Protein AF-0000000085037924 (afdb_homodimer)

Foldseek 3Di:
DADDLVLVQVLQVVVVVVDVWKKFKFFLCQATSHIPDPVRHRPHDPQQNVCSVVVAKDFAQDQPPPHRAGWIWGFQDEPNHGGIIMTIHDHHVPCVVVRVVSSVVSNVVVVVVVVVVVVVVLVVLVQVLVLVLLQFQDDPVPPVVNVVSCVVNVHDLQQWKKKKKFFDDDDDPPLDDPNKDWYANDPTMIMIIGNDVVSVVSVLVVCVPVVGAMAMADTDSSNNRNSVLRVVQRVLCVLLVPSVSHYSVVCVVVVVLLVVVDPLVVLLVLLVVLCVDPLSVLLLVLLSLCVVVVNDLVVSCVVSVHDSVVSVVSQVVVCVSRVARCVDDVSSVSNVSSSSNNSSVD/DADDLVLQQVLQVVVVVVDVWKKFKFFLCQATSHIPDPVRHRPHDPLQNVCSVVVAKDFDQDQPDPDRAGWIWGFQDEPNHGGIIMTIHDHHVPCVVVRVVSSVVSNVVVVVVVVVVVVVVVVVLVQVLVLVLLQFQDDPVPPVVNVVSCVVNVHDLQQWKKKKKFFDDDDDPPLDDPNKDWYANDPTMIMIIGNDVVSVVSVLVVCVPVVGAMAMADTDSSNNRNSVLRVVQRVLCVLLVPSVSHYSVVCVVVVVLLVVPDPLVVLLVLLVVLCVDPLSVLLLVLLSLCVVVVNDLVVSCVVSVHDSVVSVVSQVVVCVSRVARCVDDVSSVSNVSSSSNNSSVD

Solvent-accessible surface area (backbone atoms only — not comparable to full-atom values): 35974 Å² total; per-residue (Å²): 125,73,66,50,47,68,60,44,32,51,52,35,54,58,46,50,75,75,41,102,42,51,37,34,32,20,34,69,80,13,31,23,54,17,50,71,48,74,87,49,52,74,35,78,37,67,62,34,39,51,12,58,75,65,69,38,71,41,71,31,82,59,58,56,71,100,81,33,65,29,8,27,19,34,56,32,63,56,92,92,35,67,22,20,24,42,32,34,44,38,59,32,84,68,38,42,63,54,49,52,53,50,43,54,50,51,45,49,50,52,50,45,48,51,47,46,51,49,46,52,48,43,50,50,49,48,46,50,48,52,53,54,51,44,65,34,63,64,67,64,88,72,36,60,69,59,53,52,54,27,55,75,69,70,46,72,66,76,55,48,21,23,21,37,28,29,64,56,71,87,74,65,89,78,50,65,54,92,84,42,45,76,45,66,79,54,96,54,33,27,38,34,42,32,73,46,69,65,42,52,52,44,49,53,49,49,25,72,73,66,73,46,68,38,5,24,20,53,74,23,51,36,35,13,46,6,38,51,34,2,47,48,19,33,48,51,16,58,66,66,68,31,84,82,39,35,42,24,85,77,39,48,64,61,51,30,55,62,71,23,65,53,87,43,62,71,50,27,51,51,49,54,60,34,53,73,39,74,70,32,40,51,46,52,51,47,52,54,44,30,51,73,48,44,64,34,62,69,64,31,16,58,75,70,72,49,52,64,67,55,47,53,48,45,50,49,49,48,19,68,73,68,74,34,46,68,80,36,49,64,38,29,50,51,51,48,52,25,49,49,54,43,50,65,73,99,126,73,64,52,46,68,60,45,31,52,52,35,55,56,46,49,74,75,41,102,42,50,36,34,34,21,36,69,80,13,33,21,55,18,48,72,46,75,86,50,52,73,35,76,37,68,62,35,39,50,12,58,74,66,68,39,73,41,71,31,81,59,58,56,71,101,82,33,65,30,8,27,18,35,57,32,64,55,96,92,34,66,22,20,23,43,32,36,43,40,59,31,85,68,38,42,64,54,49,52,52,49,42,51,51,52,44,49,50,51,50,46,48,51,47,47,52,49,46,52,48,44,50,51,48,49,46,50,48,51,53,55,52,43,65,34,63,63,67,64,88,73,35,60,69,59,53,52,54,28,56,75,70,71,46,73,66,75,55,47,22,24,20,36,30,30,64,56,72,86,75,64,88,78,49,64,53,93,84,40,46,76,45,66,80,51,96,54,34,29,37,34,42,32,73,46,71,66,42,52,52,44,50,52,48,48,26,72,72,68,74,44,70,36,4,24,20,53,72,23,51,37,35,13,47,7,38,52,34,2,46,47,18,33,49,51,18,58,64,68,70,31,82,82,39,34,43,24,84,76,40,48,64,61,50,31,55,62,72,21,64,51,86,44,63,71,49,26,50,52,50,54,60,34,53,74,36,74,69,33,40,51,46,52,52,47,53,55,44,28,51,74,48,43,65,34,61,68,62,32,16,58,74,70,71,48,51,63,68,56,45,52,48,46,50,50,50,48,20,66,74,68,75,36,46,68,80,35,47,66,37,31,53,50,51,47,53,25,51,49,54,42,49,64,74,100

Radius of gyration: 49.14 Å; Cα contacts (8 Å, |Δi|>4): 1153; chains: 2; bounding box: 76×150×100 Å

pLDDT: mean 87.36, std 10.22, range [52.25, 98.0]

InterPro domains:
  IPR008599 Putative sugar diacid recognition [PF05651] (3-133)
  IPR025736 PucR C-terminal helix-turn-helix domain [PF13556] (283-338)
  IPR042070 PucR C-terminal helix-turn-helix domain superfamily [G3DSA:1.10.10.2840] (221-342)
  IPR051448 CdaR-like transcriptional regulators [PTHR33744] (9-339)

Structure (mmCIF, N/CA/C/O backbone):
data_AF-0000000085037924-model_v1
#
loop_
_entity.id
_entity.type
_entity.pdbx_description
1 polymer 'Transcriptional regulator, CdaR family'
#
loop_
_atom_site.group_PDB
_atom_site.id
_atom_site.type_symbol
_atom_site.label_atom_id
_atom_site.label_alt_id
_atom_site.label_comp_id
_atom_site.label_asym_id
_atom_site.label_entity_id
_atom_site.label_seq_id
_atom_site.pdbx_PDB_ins_code
_atom_site.Cartn_x
_atom_site.Cartn_y
_atom_site.Cartn_z
_atom_site.occupancy
_atom_site.B_iso_or_equiv
_atom_site.auth_seq_id
_atom_site.auth_comp_id
_atom_site.auth_asym_id
_atom_site.auth_atom_id
_atom_site.pdbx_PDB_model_num
ATOM 1 N N . MET A 1 1 ? -33.031 50.562 19.359 1 58.81 1 MET A N 1
ATOM 2 C CA . MET A 1 1 ? -32.281 49.969 20.453 1 58.81 1 MET A CA 1
ATOM 3 C C . MET A 1 1 ? -32.594 50.656 21.781 1 58.81 1 MET A C 1
ATOM 5 O O . MET A 1 1 ? -32.844 51.844 21.812 1 58.81 1 MET A O 1
ATOM 9 N N . LYS A 1 2 ? -32.906 49.812 22.797 1 75.81 2 LYS A N 1
ATOM 10 C CA . LYS A 1 2 ? -33.281 50.312 24.125 1 75.81 2 LYS A CA 1
ATOM 11 C C . LYS A 1 2 ? -32.094 50.25 25.078 1 75.81 2 LYS A C 1
ATOM 13 O O . LYS A 1 2 ? -31.203 49.438 24.922 1 75.81 2 LYS A O 1
ATOM 18 N N . LEU A 1 3 ? -32.094 51.344 25.859 1 78.75 3 LEU A N 1
ATOM 19 C CA . LEU A 1 3 ? -31.078 51.344 26.891 1 78.75 3 LEU A CA 1
ATOM 20 C C . LEU A 1 3 ? -31.266 50.156 27.844 1 78.75 3 LEU A C 1
ATOM 22 O O . LEU A 1 3 ? -32.344 50 28.422 1 78.75 3 LEU A O 1
ATOM 26 N N . ASP A 1 4 ? -30.344 49.219 27.844 1 80.06 4 ASP A N 1
ATOM 27 C CA . ASP A 1 4 ? -30.391 48.062 28.719 1 80.06 4 ASP A CA 1
ATOM 28 C C . ASP A 1 4 ? -30.359 48.469 30.188 1 80.06 4 ASP A C 1
ATOM 30 O O . ASP A 1 4 ? -29.453 49.188 30.609 1 80.06 4 ASP A O 1
ATOM 34 N N . PRO A 1 5 ? -31.391 48.062 30.938 1 83.38 5 PRO A N 1
ATOM 35 C CA . PRO A 1 5 ? -31.469 48.469 32.344 1 83.38 5 PRO A CA 1
ATOM 36 C C . PRO A 1 5 ? -30.25 48.031 33.156 1 83.38 5 PRO A C 1
ATOM 38 O O . PRO A 1 5 ? -29.812 48.75 34.062 1 83.38 5 PRO A O 1
ATOM 41 N N . LYS A 1 6 ? -29.75 46.844 32.812 1 84.25 6 LYS A N 1
ATOM 42 C CA . LYS A 1 6 ? -28.578 46.375 33.562 1 84.25 6 LYS A CA 1
ATOM 43 C C . LYS A 1 6 ? -27.359 47.25 33.281 1 84.25 6 LYS A C 1
ATOM 45 O O . LYS A 1 6 ? -26.656 47.656 34.219 1 84.25 6 LYS A O 1
ATOM 50 N N . LEU A 1 7 ? -27.125 47.531 32.094 1 77.56 7 LEU A N 1
ATOM 51 C CA . LEU A 1 7 ? -26.031 48.438 31.719 1 77.56 7 LEU A CA 1
ATOM 52 C C . LEU A 1 7 ? -26.234 49.812 32.344 1 77.56 7 LEU A C 1
ATOM 54 O O . LEU A 1 7 ? -25.281 50.406 32.875 1 77.56 7 LEU A O 1
ATOM 58 N N . ALA A 1 8 ? -27.422 50.312 32.281 1 84.5 8 ALA A N 1
ATOM 59 C CA . ALA A 1 8 ? -27.75 51.625 32.844 1 84.5 8 ALA A CA 1
ATOM 60 C C . ALA A 1 8 ? -27.453 51.688 34.344 1 84.5 8 ALA A C 1
ATOM 62 O O . ALA A 1 8 ? -26.859 52.656 34.812 1 84.5 8 ALA A O 1
ATOM 63 N N . GLN A 1 9 ? -27.875 50.656 35 1 84.5 9 GLN A N 1
ATOM 64 C CA . GLN A 1 9 ? -27.672 50.625 36.438 1 84.5 9 GLN A CA 1
ATOM 65 C C . GLN A 1 9 ? -26.188 50.562 36.812 1 84.5 9 GLN A C 1
ATOM 67 O O . GLN A 1 9 ? -25.75 51.156 37.781 1 84.5 9 GLN A O 1
ATOM 72 N N . ASP A 1 10 ? -25.438 49.781 36 1 79.12 10 ASP A N 1
ATOM 73 C CA . ASP A 1 10 ? -24 49.688 36.219 1 79.12 10 ASP A CA 1
ATOM 74 C C . ASP A 1 10 ? -23.344 51.062 36.094 1 79.12 10 ASP A C 1
ATOM 76 O O . ASP A 1 10 ? -22.469 51.406 36.875 1 79.12 10 ASP A O 1
ATOM 80 N N . ILE A 1 11 ? -23.766 51.781 35.094 1 77.69 11 ILE A N 1
ATOM 81 C CA . ILE A 1 11 ? -23.234 53.094 34.844 1 77.69 11 ILE A CA 1
ATOM 82 C C . ILE A 1 11 ? -23.594 54.031 36 1 77.69 11 ILE A C 1
ATOM 84 O O . ILE A 1 11 ? -22.719 54.75 36.531 1 77.69 11 ILE A O 1
ATOM 88 N N . VAL A 1 12 ? -24.828 54 36.531 1 83.5 12 VAL A N 1
ATOM 89 C CA . VAL A 1 12 ? -25.312 54.812 37.625 1 83.5 12 VAL A CA 1
ATOM 90 C C . VAL A 1 12 ? -24.547 54.5 38.906 1 83.5 12 VAL A C 1
ATOM 92 O O . VAL A 1 12 ? -24.078 55.375 39.625 1 83.5 12 VAL A O 1
ATOM 95 N N . ASN A 1 13 ? -24.406 53.219 39.094 1 78.75 13 ASN A N 1
ATOM 96 C CA . ASN A 1 13 ? -23.672 52.781 40.281 1 78.75 13 ASN A CA 1
ATOM 97 C C . ASN A 1 13 ? -22.25 53.312 40.312 1 78.75 13 ASN A C 1
ATOM 99 O O . ASN A 1 13 ? -21.781 53.812 41.312 1 78.75 13 ASN A O 1
ATOM 103 N N . LYS A 1 14 ? -21.641 53.156 39.188 1 75.81 14 LYS A N 1
ATOM 104 C CA . LYS A 1 14 ? -20.266 53.625 39.062 1 75.81 14 LYS A CA 1
ATOM 105 C C . LYS A 1 14 ? -20.172 55.156 39.25 1 75.81 14 LYS A C 1
ATOM 107 O O . LYS A 1 14 ? -19.281 55.656 39.906 1 75.81 14 LYS A O 1
ATOM 112 N N . MET A 1 15 ? -21.109 55.875 38.688 1 75.88 15 MET A N 1
ATOM 113 C CA . MET A 1 15 ? -21.125 57.344 38.75 1 75.88 15 MET A CA 1
ATOM 114 C C . MET A 1 15 ? -21.406 57.844 40.188 1 75.88 15 MET A C 1
ATOM 116 O O . MET A 1 15 ? -20.797 58.781 40.656 1 75.88 15 MET A O 1
ATOM 120 N N . MET A 1 16 ? -22.297 57.156 40.875 1 79.31 16 MET A N 1
ATOM 121 C CA . MET A 1 16 ? -22.703 57.531 42.25 1 79.31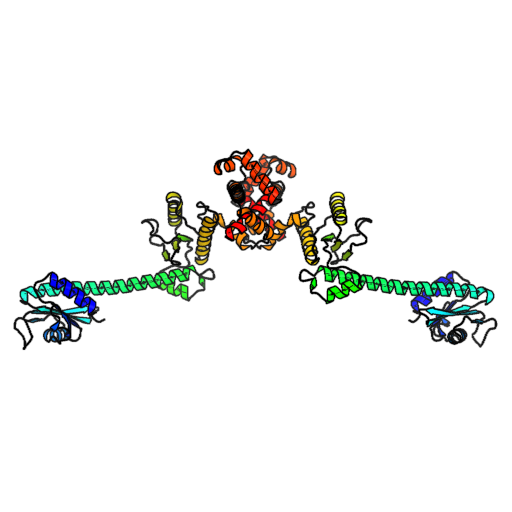 16 MET A CA 1
ATOM 122 C C . MET A 1 16 ? -21.547 57.438 43.219 1 79.31 16 MET A C 1
ATOM 124 O O . MET A 1 16 ? -21.516 58.094 44.25 1 79.31 16 MET A O 1
ATOM 128 N N . THR A 1 17 ? -20.609 56.594 42.875 1 75.12 17 THR A N 1
ATOM 129 C CA . THR A 1 17 ? -19.438 56.5 43.75 1 75.12 17 THR A CA 1
ATOM 130 C C . THR A 1 17 ? -18.469 57.656 43.5 1 75.12 17 THR A C 1
ATOM 132 O O . THR A 1 17 ? -17.625 57.938 44.344 1 75.12 17 THR A O 1
ATOM 135 N N . GLN A 1 18 ? -18.656 58.344 42.406 1 71 18 GLN A N 1
ATOM 136 C CA . GLN A 1 18 ? -17.672 59.312 42 1 71 18 GLN A CA 1
ATOM 137 C C . GLN A 1 18 ? -18.203 60.75 42.188 1 71 18 GLN A C 1
ATOM 139 O O . GLN A 1 18 ? -17.422 61.688 42.344 1 71 18 GLN A O 1
ATOM 144 N N . ILE A 1 19 ? -19.562 60.906 42.156 1 75.62 19 ILE A N 1
ATOM 145 C CA . ILE A 1 19 ? -20.156 62.25 42.281 1 75.62 19 ILE A CA 1
ATOM 146 C C . ILE A 1 19 ? -21.188 62.25 43.406 1 75.62 19 ILE A C 1
ATOM 148 O O . ILE A 1 19 ? -21.844 61.25 43.656 1 75.62 19 ILE A O 1
ATOM 152 N N . PRO A 1 20 ? -21.344 63.469 44.188 1 81.31 20 PRO A N 1
ATOM 153 C CA . PRO A 1 20 ? -22.266 63.531 45.312 1 81.31 20 PRO A CA 1
ATOM 154 C C . PRO A 1 20 ? -23.703 63.844 44.906 1 81.31 20 PRO A C 1
ATOM 156 O O . PRO A 1 20 ? -24.484 64.312 45.719 1 81.31 20 PRO A O 1
ATOM 159 N N . TYR A 1 21 ? -24.062 63.594 43.688 1 85.31 21 TYR A N 1
ATOM 160 C CA . TYR A 1 21 ? -25.406 63.844 43.156 1 85.31 21 TYR A CA 1
ATOM 161 C C . TYR A 1 21 ? -26.125 62.531 42.844 1 85.31 21 TYR A C 1
ATOM 163 O O . TYR A 1 21 ? -25.484 61.531 42.5 1 85.31 21 TYR A O 1
ATOM 171 N N . ASN A 1 22 ? -27.359 62.562 42.969 1 89 22 ASN A N 1
ATOM 172 C CA . ASN A 1 22 ? -28.156 61.406 42.562 1 89 22 ASN A CA 1
ATOM 173 C C . ASN A 1 22 ? -28.328 61.375 41.031 1 89 22 ASN A C 1
ATOM 175 O O . ASN A 1 22 ? -28.656 62.406 40.438 1 89 22 ASN A O 1
ATOM 179 N N . VAL A 1 23 ? -28.047 60.25 40.5 1 90.5 23 VAL A N 1
ATOM 180 C CA . VAL A 1 23 ? -28.156 60.031 39.062 1 90.5 23 VAL A CA 1
ATOM 181 C C . VAL A 1 23 ? -29.297 59.062 38.75 1 90.5 23 VAL A C 1
ATOM 183 O O . VAL A 1 23 ? -29.438 58.062 39.438 1 90.5 23 VAL A O 1
ATOM 186 N N . ASN A 1 24 ? -30.125 59.438 37.844 1 92.19 24 ASN A N 1
ATOM 187 C CA . ASN A 1 24 ? -31.172 58.594 37.281 1 92.19 24 ASN A CA 1
ATOM 188 C C . ASN A 1 24 ? -31.047 58.438 35.781 1 92.19 24 ASN A C 1
ATOM 190 O O . ASN A 1 24 ? -30.641 59.375 35.094 1 92.19 24 ASN A O 1
ATOM 194 N N . MET A 1 25 ? -31.281 57.25 35.312 1 92.5 25 MET A N 1
ATOM 195 C CA . MET A 1 25 ? -31.406 57.031 33.875 1 92.5 25 MET A CA 1
ATOM 196 C C . MET A 1 25 ? -32.781 56.5 33.531 1 92.5 25 MET A C 1
ATOM 198 O O . MET A 1 25 ? -33.312 55.625 34.188 1 92.5 25 MET A O 1
ATOM 202 N N . MET A 1 26 ? -33.406 57.188 32.594 1 92.5 26 MET A N 1
ATOM 203 C CA . MET A 1 26 ? -34.75 56.844 32.156 1 92.5 26 MET A CA 1
ATOM 204 C C . MET A 1 26 ? -34.75 56.219 30.75 1 92.5 26 MET A C 1
ATOM 206 O O . MET A 1 26 ? -33.812 56.469 29.969 1 92.5 26 MET A O 1
ATOM 210 N N . ASP A 1 27 ? -35.75 55.438 30.516 1 91.56 27 ASP A N 1
ATOM 211 C CA . ASP A 1 27 ? -35.906 54.844 29.188 1 91.56 27 ASP A CA 1
ATOM 212 C C . ASP A 1 27 ? -36.5 55.875 28.203 1 91.56 27 ASP A C 1
ATOM 214 O O . ASP A 1 27 ? -36.625 57.062 28.531 1 91.56 27 ASP A O 1
ATOM 218 N N . ASP A 1 28 ? -36.75 55.406 26.969 1 91.38 28 ASP A N 1
ATOM 219 C CA . ASP A 1 28 ? -37.219 56.281 25.906 1 91.38 28 ASP A CA 1
ATOM 220 C C . ASP A 1 28 ? -38.625 56.75 26.156 1 91.38 28 ASP A C 1
ATOM 222 O O . ASP A 1 28 ? -39.188 57.562 25.406 1 91.38 28 ASP A O 1
ATOM 226 N N . GLN A 1 29 ? -39.312 56.219 27.219 1 89.38 29 GLN A N 1
ATOM 227 C CA . GLN A 1 29 ? -40.656 56.625 27.594 1 89.38 29 GLN A CA 1
ATOM 228 C C . GLN A 1 29 ? -40.625 57.5 28.859 1 89.38 29 GLN A C 1
ATOM 230 O O . GLN A 1 29 ? -41.656 58 29.297 1 89.38 29 GLN A O 1
ATOM 235 N N . GLY A 1 30 ? -39.5 57.688 29.469 1 91.19 30 GLY A N 1
ATOM 236 C CA . GLY A 1 30 ? -39.344 58.531 30.625 1 91.19 30 GLY A CA 1
ATOM 237 C C . GLY A 1 30 ? -39.438 57.812 31.938 1 91.19 30 GLY A C 1
ATOM 238 O O . GLY A 1 30 ? -39.469 58.438 33 1 91.19 30 GLY A O 1
ATOM 239 N N . TYR A 1 31 ? -39.438 56.469 31.859 1 91.44 31 TYR A N 1
ATOM 240 C CA . TYR A 1 31 ? -39.469 55.688 33.094 1 91.44 31 TYR A CA 1
ATOM 241 C C . TYR A 1 31 ? -38.062 55.469 33.625 1 91.44 31 TYR A C 1
ATOM 243 O O . TYR A 1 31 ? -37.156 55.156 32.844 1 91.44 31 TYR A O 1
ATOM 251 N N . ILE A 1 32 ? -37.875 55.656 34.906 1 92.75 32 ILE A N 1
ATOM 252 C CA . ILE A 1 32 ? -36.562 55.469 35.531 1 92.75 32 ILE A CA 1
ATOM 253 C C . ILE A 1 32 ? -36.25 53.969 35.531 1 92.75 32 ILE A C 1
ATOM 255 O O . ILE A 1 32 ? -36.938 53.156 36.156 1 92.75 32 ILE A O 1
ATOM 259 N N . ILE A 1 33 ? -35.188 53.656 34.844 1 92.19 33 ILE A N 1
ATOM 260 C CA . ILE A 1 33 ? -34.781 52.281 34.75 1 92.19 33 ILE A CA 1
ATOM 261 C C . ILE A 1 33 ? -33.5 52.031 35.531 1 92.19 33 ILE A C 1
ATOM 263 O O . ILE A 1 33 ? -33.094 50.875 35.781 1 92.19 33 ILE A O 1
ATOM 267 N N . ALA A 1 34 ? -32.781 53.031 35.906 1 91.44 34 ALA A N 1
ATOM 268 C CA . ALA A 1 34 ? -31.594 53 36.75 1 91.44 34 ALA A CA 1
ATOM 269 C C . ALA A 1 34 ? -31.547 54.219 37.688 1 91.44 34 ALA A C 1
ATOM 271 O O . ALA A 1 34 ? -31.906 55.344 37.281 1 91.44 34 ALA A O 1
ATOM 272 N N . SER A 1 35 ? -31.203 54.031 38.969 1 92.25 35 SER A N 1
ATOM 273 C CA . SER A 1 35 ? -31.234 55.125 39.906 1 92.25 35 SER A CA 1
ATOM 274 C C . SER A 1 35 ? -30.328 54.844 41.094 1 92.25 35 SER A C 1
ATOM 276 O O . SER A 1 35 ? -30.047 53.688 41.438 1 92.25 35 SER A O 1
ATOM 278 N N . GLY A 1 36 ? -29.828 55.938 41.594 1 87.19 36 GLY A N 1
ATOM 279 C CA . GLY A 1 36 ? -29.188 55.875 42.906 1 87.19 36 GLY A CA 1
ATOM 280 C C . GLY A 1 36 ? -30.156 55.656 44.062 1 87.19 36 GLY A C 1
ATOM 281 O O . GLY A 1 36 ? -29.766 55.281 45.156 1 87.19 36 GLY A O 1
ATOM 282 N N . ASP A 1 37 ? -31.391 55.906 43.844 1 85.94 37 ASP A N 1
ATOM 283 C CA . ASP A 1 37 ? -32.469 55.688 44.781 1 85.94 37 ASP A CA 1
ATOM 284 C C . ASP A 1 37 ? -33.406 54.562 44.281 1 85.94 37 ASP A C 1
ATOM 286 O O . ASP A 1 37 ? -34.25 54.781 43.406 1 85.94 37 ASP A O 1
ATOM 290 N N . PRO A 1 38 ? -33.312 53.5 44.875 1 85.69 38 PRO A N 1
ATOM 291 C CA . PRO A 1 38 ? -34.094 52.344 44.406 1 85.69 38 PRO A CA 1
ATOM 292 C C . PRO A 1 38 ? -35.594 52.594 44.438 1 85.69 38 PRO A C 1
ATOM 294 O O . PRO A 1 38 ? -36.344 51.969 43.688 1 85.69 38 PRO A O 1
ATOM 297 N N . GLN A 1 39 ? -36.062 53.469 45.25 1 86.38 39 GLN A N 1
ATOM 298 C CA . GLN A 1 39 ? -37.5 53.719 45.375 1 86.38 39 GLN A CA 1
ATOM 299 C C . GLN A 1 39 ? -38.031 54.438 44.156 1 86.38 39 GLN A C 1
ATOM 301 O O . GLN A 1 39 ? -39.25 54.438 43.906 1 86.38 39 GLN A O 1
ATOM 306 N N . ARG A 1 40 ? -37.156 54.906 43.406 1 86.62 40 ARG A N 1
ATOM 307 C CA . ARG A 1 40 ? -37.594 55.688 42.25 1 86.62 40 ARG A CA 1
ATOM 308 C C . ARG A 1 40 ? -37.656 54.844 41 1 86.62 40 ARG A C 1
ATOM 310 O O . ARG A 1 40 ? -38.188 55.281 39.969 1 86.62 40 ARG A O 1
ATOM 317 N N . LEU A 1 41 ? -37.281 53.625 41.062 1 89.19 41 LEU A N 1
ATOM 318 C CA . LEU A 1 41 ? -37.25 52.75 39.906 1 89.19 41 LEU A CA 1
ATOM 319 C C . LEU A 1 41 ? -38.656 52.5 39.375 1 89.19 41 LEU A C 1
ATOM 321 O O . LEU A 1 41 ? -39.594 52.344 40.156 1 89.19 41 LEU A O 1
ATOM 325 N N . ASN A 1 42 ? -38.875 52.562 38.094 1 89.31 42 ASN A N 1
ATOM 326 C CA . ASN A 1 42 ? -40.125 52.312 37.375 1 89.31 42 ASN A CA 1
ATOM 327 C C . ASN A 1 42 ? -41.125 53.406 37.562 1 89.31 42 ASN A C 1
ATOM 329 O O . ASN A 1 42 ? -42.344 53.219 37.344 1 89.31 42 ASN A O 1
ATOM 333 N N . THR A 1 43 ? -40.688 54.562 38.031 1 89.75 43 THR A N 1
ATOM 334 C CA . THR A 1 43 ? -41.531 55.719 38.125 1 89.75 43 THR A CA 1
ATOM 335 C C . THR A 1 43 ? -41.312 56.656 36.938 1 89.75 43 THR A C 1
ATOM 337 O O . THR A 1 43 ? -40.219 56.656 36.375 1 89.75 43 THR A O 1
ATOM 340 N N . LEU A 1 44 ? -42.375 57.25 36.625 1 90.44 44 LEU A N 1
ATOM 341 C CA . LEU A 1 44 ? -42.281 58.188 35.531 1 90.44 44 LEU A CA 1
ATOM 342 C C . LEU A 1 44 ? -41.625 59.5 35.969 1 90.44 44 LEU A C 1
ATOM 344 O O . LEU A 1 44 ? -41.969 60.062 37 1 90.44 44 LEU A O 1
ATOM 348 N N . HIS A 1 45 ? -40.688 59.938 35.281 1 89.44 45 HIS A N 1
ATOM 349 C CA . HIS A 1 45 ? -39.969 61.188 35.531 1 89.44 45 HIS A CA 1
ATOM 350 C C . HIS A 1 45 ? -40.406 62.281 34.562 1 89.44 45 HIS A C 1
ATOM 352 O O . HIS A 1 45 ? -39.969 62.281 33.375 1 89.44 45 HIS A O 1
ATOM 358 N N . VAL A 1 46 ? -41.125 63.188 35.031 1 86.94 46 VAL A N 1
ATOM 359 C CA . VAL A 1 46 ? -41.781 64.188 34.219 1 86.94 46 VAL A CA 1
ATOM 360 C C . VAL A 1 46 ? -40.75 65 33.469 1 86.94 46 VAL A C 1
ATOM 362 O O . VAL A 1 46 ? -40.938 65.375 32.312 1 86.94 46 VAL A O 1
ATOM 365 N N . GLY A 1 47 ? -39.688 65.312 34.188 1 88.06 47 GLY A N 1
ATOM 366 C CA . GLY A 1 47 ? -38.625 66 33.531 1 88.06 47 GLY A CA 1
ATOM 367 C C . GLY A 1 47 ? -38 65.312 32.344 1 88.06 47 GLY A C 1
ATOM 368 O O . GLY A 1 47 ? -37.688 65.875 31.328 1 88.06 47 GLY A O 1
ATOM 369 N N . ALA A 1 48 ? -37.906 64.062 32.469 1 92 48 ALA A N 1
ATOM 370 C CA . ALA A 1 48 ? -37.344 63.219 31.406 1 92 48 ALA A CA 1
ATOM 371 C C . ALA A 1 48 ? -38.281 63.188 30.203 1 92 48 ALA A C 1
ATOM 373 O O . ALA A 1 48 ? -37.844 63.281 29.062 1 92 48 ALA A O 1
ATOM 374 N N . VAL A 1 49 ? -39.562 63.031 30.422 1 91.69 49 VAL A N 1
ATOM 375 C CA . VAL A 1 49 ? -40.562 63.031 29.359 1 91.69 49 VAL A CA 1
ATOM 376 C C . VAL A 1 49 ? -40.438 64.312 28.562 1 91.69 49 VAL A C 1
ATOM 378 O O . VAL A 1 49 ? -40.5 64.312 27.328 1 91.69 49 VAL A O 1
ATOM 381 N N . ALA A 1 50 ? -40.281 65.438 29.266 1 90.25 50 ALA A N 1
ATOM 382 C CA . ALA A 1 50 ? -40.188 66.75 28.609 1 90.25 50 ALA A CA 1
ATOM 383 C C . ALA A 1 50 ? -38.906 66.812 27.75 1 90.25 50 ALA A C 1
ATOM 385 O O . ALA A 1 50 ? -38.938 67.312 26.625 1 90.25 50 ALA A O 1
ATOM 386 N N . ALA A 1 51 ? -37.875 66.312 28.312 1 92.31 51 ALA A N 1
ATOM 387 C CA . ALA A 1 51 ? -36.594 66.312 27.578 1 92.31 51 ALA A CA 1
ATOM 388 C C . ALA A 1 51 ? -36.688 65.438 26.312 1 92.31 51 ALA A C 1
ATOM 390 O O . ALA A 1 51 ? -36.156 65.812 25.266 1 92.31 51 ALA A O 1
ATOM 391 N N . ILE A 1 52 ? -37.344 64.312 26.391 1 91.81 52 ILE A N 1
ATOM 392 C CA . ILE A 1 52 ? -37.562 63.438 25.25 1 91.81 52 ILE A CA 1
ATOM 393 C C . ILE A 1 52 ? -38.375 64.188 24.188 1 91.81 52 ILE A C 1
ATOM 395 O O . ILE A 1 52 ? -38 64.188 23.016 1 91.81 52 ILE A O 1
ATOM 399 N N . ASN A 1 53 ? -39.438 64.75 24.594 1 90.31 53 ASN A N 1
ATOM 400 C CA . ASN A 1 53 ? -40.375 65.438 23.688 1 90.31 53 ASN A CA 1
ATOM 401 C C . ASN A 1 53 ? -39.719 66.625 23 1 90.31 53 ASN A C 1
ATOM 403 O O . ASN A 1 53 ? -39.938 66.875 21.812 1 90.31 53 ASN A O 1
ATOM 407 N N . GLN A 1 54 ? -38.969 67.312 23.766 1 90.19 54 GLN A N 1
ATOM 408 C CA . GLN A 1 54 ? -38.344 68.5 23.234 1 90.19 54 GLN A CA 1
ATOM 409 C C . GLN A 1 54 ? -37 68.188 22.547 1 90.19 54 GLN A C 1
ATOM 411 O O . GLN A 1 54 ? -36.406 69.062 21.891 1 90.19 54 GLN A O 1
ATOM 416 N N . GLN A 1 55 ? -36.594 67 22.734 1 90.38 55 GLN A N 1
ATOM 417 C CA . GLN A 1 55 ? -35.375 66.438 22.141 1 90.38 55 GLN A CA 1
ATOM 418 C C . GLN A 1 55 ? -34.188 67.375 22.453 1 90.38 55 GLN A C 1
ATOM 420 O O . GLN A 1 55 ? -33.344 67.625 21.594 1 90.38 55 GLN A O 1
ATOM 425 N N . THR A 1 56 ? -34.156 67.875 23.625 1 89.38 56 THR A N 1
ATOM 426 C CA . THR A 1 56 ? -33.094 68.812 24.062 1 89.38 56 THR A CA 1
ATOM 427 C C . THR A 1 56 ? -32.844 68.625 25.562 1 89.38 56 THR A C 1
ATOM 429 O O . THR A 1 56 ? -33.656 68.062 26.297 1 89.38 56 THR A O 1
ATOM 432 N N . THR A 1 57 ? -31.656 69.062 25.984 1 92.12 57 THR A N 1
ATOM 433 C CA . THR A 1 57 ? -31.297 69.125 27.391 1 92.12 57 THR A CA 1
ATOM 434 C C . THR A 1 57 ? -32.156 70.125 28.141 1 92.12 57 THR A C 1
ATOM 436 O O . THR A 1 57 ? -32.312 71.25 27.688 1 92.12 57 THR A O 1
ATOM 439 N N . LEU A 1 58 ? -32.719 69.75 29.328 1 90.56 58 LEU A N 1
ATOM 440 C CA . LEU A 1 58 ? -33.562 70.625 30.109 1 90.56 58 LEU A CA 1
ATOM 441 C C . LEU A 1 58 ? -33.031 70.812 31.516 1 90.56 58 LEU A C 1
ATOM 443 O O . LEU A 1 58 ? -33.219 69.938 32.375 1 90.56 58 LEU A O 1
ATOM 447 N N . PRO A 1 59 ? -32.344 71.938 31.75 1 89.75 59 PRO A N 1
ATOM 448 C CA . PRO A 1 59 ? -32.031 72.25 33.156 1 89.75 59 PRO A CA 1
ATOM 449 C C . PRO A 1 59 ? -33.25 72.688 33.938 1 89.75 59 PRO A C 1
ATOM 451 O O . PRO A 1 59 ? -34.094 73.438 33.438 1 89.75 59 PRO A O 1
ATOM 454 N N . MET A 1 60 ? -33.5 72.125 35.062 1 84.12 60 MET A N 1
ATOM 455 C CA . MET A 1 60 ? -34.625 72.438 35.906 1 84.12 60 MET A CA 1
ATOM 456 C C . MET A 1 60 ? -34.188 73.188 37.156 1 84.12 60 MET A C 1
ATOM 458 O O . MET A 1 60 ? -33.531 72.562 38.031 1 84.12 60 MET A O 1
ATOM 462 N N . HIS A 1 61 ? -34.406 74.5 37.25 1 79.62 61 HIS A N 1
ATOM 463 C CA . HIS A 1 61 ? -33.969 75.312 38.406 1 79.62 61 HIS A CA 1
ATOM 464 C C . HIS A 1 61 ? -34.969 75.188 39.562 1 79.62 61 HIS A C 1
ATOM 466 O O . HIS A 1 61 ? -34.562 75.375 40.719 1 79.62 61 HIS A O 1
ATOM 472 N N . ASP A 1 62 ? -36.281 75.188 39.188 1 69.19 62 ASP A N 1
ATOM 473 C CA . ASP A 1 62 ? -37.281 75.125 40.25 1 69.19 62 ASP A CA 1
ATOM 474 C C . ASP A 1 62 ? -37.906 73.75 40.406 1 69.19 62 ASP A C 1
ATOM 476 O O . ASP A 1 62 ? -37.906 72.938 39.438 1 69.19 62 ASP A O 1
ATOM 480 N N . SER A 1 63 ? -38.094 73.25 41.562 1 60.75 63 SER A N 1
ATOM 481 C CA . SER A 1 63 ? -38.781 71.938 41.844 1 60.75 63 SER A CA 1
ATOM 482 C C . SER A 1 63 ? -40.094 71.812 41.062 1 60.75 63 SER A C 1
ATOM 484 O O . SER A 1 63 ? -40.906 72.75 41.094 1 60.75 63 SER A O 1
ATOM 486 N N . TYR A 1 64 ? -40.062 71.5 39.906 1 53.28 64 TYR A N 1
ATOM 487 C CA . TYR A 1 64 ? -41.312 71.375 39.156 1 53.28 64 TYR A CA 1
ATOM 488 C C . TYR A 1 64 ? -42.062 70.125 39.594 1 53.28 64 TYR A C 1
ATOM 490 O O . TYR A 1 64 ? -41.562 69 39.531 1 53.28 64 TYR A O 1
ATOM 498 N N . GLY A 1 65 ? -43.312 70.25 40.094 1 53.12 65 GLY A N 1
ATOM 499 C CA . GLY A 1 65 ? -44.312 69.312 40.562 1 53.12 65 GLY A CA 1
ATOM 500 C C . GLY A 1 65 ? -43.969 68.688 41.875 1 53.12 65 GLY A C 1
ATOM 501 O O . GLY A 1 65 ? -42.969 69 42.5 1 53.12 65 GLY A O 1
ATOM 502 N N . ASP A 1 66 ? -44.75 67.75 42.469 1 52.25 66 ASP A N 1
ATOM 503 C CA . ASP A 1 66 ? -44.656 67.125 43.75 1 52.25 66 ASP A CA 1
ATOM 504 C C . ASP A 1 66 ? -43.344 66.375 43.906 1 52.25 66 ASP A C 1
ATOM 506 O O . ASP A 1 66 ? -42.906 66.062 45.031 1 52.25 66 ASP A O 1
ATOM 510 N N . HIS A 1 67 ? -42.656 66 42.719 1 56.34 67 HIS A N 1
ATOM 511 C CA . HIS A 1 67 ? -41.531 65.125 42.875 1 56.34 67 HIS A CA 1
ATOM 512 C C . HIS A 1 67 ? -40.312 65.625 42.094 1 56.34 67 HIS A C 1
ATOM 514 O O . HIS A 1 67 ? -39.344 64.875 41.875 1 56.34 67 HIS A O 1
ATOM 520 N N . GLY A 1 68 ? -40.344 67 41.719 1 63.44 68 GLY A N 1
ATOM 521 C CA . GLY A 1 68 ? -39.219 67.375 40.875 1 63.44 68 GLY A CA 1
ATOM 522 C C . GLY A 1 68 ? -38.125 68.062 41.625 1 63.44 68 GLY A C 1
ATOM 523 O O . GLY A 1 68 ? -38.406 68.938 42.438 1 63.44 68 GLY A O 1
ATOM 524 N N . GLN A 1 69 ? -36.969 67.625 41.906 1 75.31 69 GLN A N 1
ATOM 525 C CA . GLN A 1 69 ? -35.781 68.25 42.469 1 75.31 69 GLN A CA 1
ATOM 526 C C . GLN A 1 69 ? -34.969 68.938 41.406 1 75.31 69 GLN A C 1
ATOM 528 O O . GLN A 1 69 ? -35.031 68.625 40.219 1 75.31 69 GLN A O 1
ATOM 533 N N . PRO A 1 70 ? -34.438 70.125 41.875 1 86.88 70 PRO A N 1
ATOM 534 C CA . PRO A 1 70 ? -33.594 70.812 40.875 1 86.88 70 PRO A CA 1
ATOM 535 C C . PRO A 1 70 ? -32.531 69.812 40.281 1 86.88 70 PRO A C 1
ATOM 537 O O . PRO A 1 70 ? -32.094 68.938 40.938 1 86.88 70 PRO A O 1
ATOM 540 N N . GLY A 1 71 ? -32.312 69.938 39 1 91.31 71 GLY A N 1
ATOM 541 C CA . GLY A 1 71 ? -31.359 69.125 38.281 1 91.31 71 GLY A CA 1
ATOM 542 C C . GLY A 1 71 ? -31.375 69.312 36.781 1 91.31 71 GLY A C 1
ATOM 543 O O . GLY A 1 71 ? -31.672 70.438 36.312 1 91.31 71 GLY A O 1
ATOM 544 N N . VAL A 1 72 ? -30.859 68.375 36.062 1 92.06 72 VAL A N 1
ATOM 545 C CA . VAL A 1 72 ? -30.828 68.438 34.625 1 92.06 72 VAL A CA 1
ATOM 546 C C . VAL A 1 72 ? -31.328 67.062 34.062 1 92.06 72 VAL A C 1
ATOM 548 O O . VAL A 1 72 ? -31.172 66.062 34.688 1 92.06 72 VAL A O 1
ATOM 551 N N . ASN A 1 73 ? -32.062 67.125 33 1 93.25 73 ASN A N 1
ATOM 552 C CA . ASN A 1 73 ? -32.438 66 32.188 1 93.25 73 ASN A CA 1
ATOM 553 C C . ASN A 1 73 ? -31.906 66.062 30.781 1 93.25 73 ASN A C 1
ATOM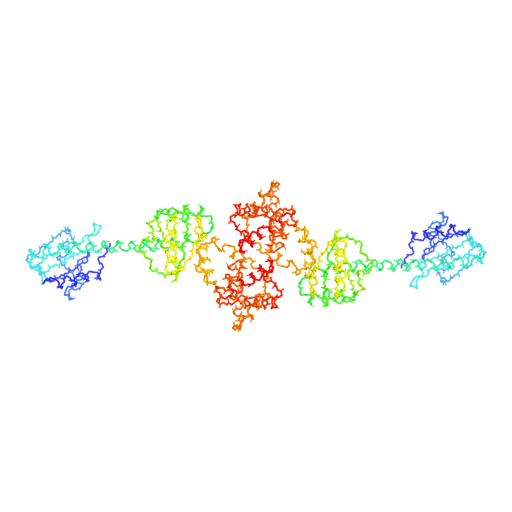 555 O O . ASN A 1 73 ? -32.188 67 30.062 1 93.25 73 ASN A O 1
ATOM 559 N N . MET A 1 74 ? -31.031 65.125 30.453 1 90.88 74 MET A N 1
ATOM 560 C CA . MET A 1 74 ? -30.344 65.125 29.156 1 90.88 74 MET A CA 1
ATOM 561 C C . MET A 1 74 ? -30.672 63.844 28.359 1 90.88 74 MET A C 1
ATOM 563 O O . MET A 1 74 ? -30.453 62.75 28.828 1 90.88 74 MET A O 1
ATOM 567 N N . PRO A 1 75 ? -31.203 64 27.141 1 93.19 75 PRO A N 1
ATOM 568 C CA . PRO A 1 75 ? -31.5 62.844 26.297 1 93.19 75 PRO A CA 1
ATOM 569 C C . PRO A 1 75 ? -30.234 62.125 25.844 1 93.19 75 PRO A C 1
ATOM 571 O O . PRO A 1 75 ? -29.219 62.75 25.531 1 93.19 75 PRO A O 1
ATOM 574 N N . ILE A 1 76 ? -30.203 60.812 25.891 1 89.69 76 ILE A N 1
ATOM 575 C CA . ILE A 1 76 ? -29.188 59.938 25.312 1 89.69 76 ILE A CA 1
ATOM 576 C C . ILE A 1 76 ? -29.578 59.594 23.891 1 89.69 76 ILE A C 1
ATOM 578 O O . ILE A 1 76 ? -30.641 59 23.656 1 89.69 76 ILE A O 1
ATOM 582 N N . VAL A 1 77 ? -28.75 59.938 22.984 1 85.31 77 VAL A N 1
ATOM 583 C CA . VAL A 1 77 ? -29.031 59.688 21.578 1 85.31 77 VAL A CA 1
ATOM 584 C C . VAL A 1 77 ? -28.094 58.594 21.047 1 85.31 77 VAL A C 1
ATOM 586 O O . VAL A 1 77 ? -26.891 58.656 21.281 1 85.31 77 VAL A O 1
ATOM 589 N N . PHE A 1 78 ? -28.688 57.594 20.484 1 81.12 78 PHE A N 1
ATOM 590 C CA . PHE A 1 78 ? -27.953 56.5 19.844 1 81.12 78 PHE A CA 1
ATOM 591 C C . PHE A 1 78 ? -28.562 56.188 18.469 1 81.12 78 PHE A C 1
ATOM 593 O O . PHE A 1 78 ? -29.766 55.969 18.359 1 81.12 78 PHE A O 1
ATOM 600 N N . ASN A 1 79 ? -27.781 56.219 17.438 1 77.5 79 ASN A N 1
ATOM 601 C CA . ASN A 1 79 ? -28.219 56.062 16.062 1 77.5 79 ASN A CA 1
ATOM 602 C C . ASN A 1 79 ? -29.375 57 15.719 1 77.5 79 ASN A C 1
ATOM 604 O O . ASN A 1 79 ? -30.406 56.562 15.188 1 77.5 79 ASN A O 1
ATOM 608 N N . ASP A 1 80 ? -29.281 58.188 16.125 1 80.44 80 ASP A N 1
ATOM 609 C CA . ASP A 1 80 ? -30.172 59.312 15.812 1 80.44 80 ASP A CA 1
ATOM 610 C C . ASP A 1 80 ? -31.531 59.125 16.469 1 80.44 80 ASP A C 1
ATOM 612 O O . ASP A 1 80 ? -32.531 59.688 16.047 1 80.44 80 ASP A O 1
ATOM 616 N N . GLN A 1 81 ? -31.562 58.219 17.406 1 86.94 81 GLN A N 1
ATOM 617 C CA . GLN A 1 81 ? -32.781 58 18.172 1 86.94 81 GLN A CA 1
ATOM 618 C C . GLN A 1 81 ? -32.531 58.219 19.672 1 86.94 81 GLN A C 1
ATOM 620 O O . GLN A 1 81 ? -31.469 57.812 20.172 1 86.94 81 GLN A O 1
ATOM 625 N N . ILE A 1 82 ? -33.469 58.844 20.328 1 90.38 82 ILE A N 1
ATOM 626 C CA . ILE A 1 82 ? -33.375 58.969 21.781 1 90.38 82 ILE A CA 1
ATOM 627 C C . ILE A 1 82 ? -33.688 57.625 22.438 1 90.38 82 ILE A C 1
ATOM 629 O O . ILE A 1 82 ? -34.812 57.094 22.266 1 90.38 82 ILE A O 1
ATOM 633 N N . ILE A 1 83 ? -32.719 57.125 23.094 1 89.56 83 ILE A N 1
ATOM 634 C CA . ILE A 1 83 ? -32.906 55.812 23.656 1 89.56 83 ILE A CA 1
ATOM 635 C C . ILE A 1 83 ? -33.094 55.906 25.172 1 89.56 83 ILE A C 1
ATOM 637 O O . ILE A 1 83 ? -33.312 54.906 25.859 1 89.56 83 ILE A O 1
ATOM 641 N N . GLY A 1 84 ? -32.906 57.062 25.75 1 91.19 84 GLY A N 1
ATOM 642 C CA . GLY A 1 84 ? -33.031 57.281 27.188 1 91.19 84 GLY A CA 1
ATOM 643 C C . GLY A 1 84 ? -32.688 58.719 27.594 1 91.19 84 GLY A C 1
ATOM 644 O O . GLY A 1 84 ? -32.5 59.594 26.734 1 91.19 84 GLY A O 1
ATOM 645 N N . VAL A 1 85 ? -32.812 58.969 28.891 1 93.12 85 VAL A N 1
ATOM 646 C CA . VAL A 1 85 ? -32.5 60.281 29.469 1 93.12 85 VAL A CA 1
ATOM 647 C C . VAL A 1 85 ? -31.656 60.094 30.734 1 93.12 85 VAL A C 1
ATOM 649 O O . VAL A 1 85 ? -31.922 59.219 31.531 1 93.12 85 VAL A O 1
ATOM 652 N N . ILE A 1 86 ? -30.672 60.938 30.812 1 91.88 86 ILE A N 1
ATOM 653 C CA . ILE A 1 86 ? -29.906 61 32.031 1 91.88 86 ILE A CA 1
ATOM 654 C C . ILE A 1 86 ? -30.406 62.156 32.906 1 91.88 86 ILE A C 1
ATOM 656 O O . ILE A 1 86 ? -30.547 63.281 32.406 1 91.88 86 ILE A O 1
ATOM 660 N N . GLY A 1 87 ? -30.781 61.875 34.156 1 92.31 87 GLY A N 1
ATOM 661 C CA . GLY A 1 87 ? -31.172 62.875 35.125 1 92.31 87 GLY A CA 1
ATOM 662 C C . GLY A 1 87 ? -30.234 62.969 36.312 1 92.31 87 GLY A C 1
ATOM 663 O O . GLY A 1 87 ? -29.953 61.938 36.938 1 92.31 87 GLY A O 1
ATOM 664 N N . ILE A 1 88 ? -29.719 64.125 36.469 1 89.44 88 ILE A N 1
ATOM 665 C CA . ILE A 1 88 ? -28.875 64.312 37.656 1 89.44 88 ILE A CA 1
ATOM 666 C C . ILE A 1 88 ? -29.5 65.375 38.531 1 89.44 88 ILE A C 1
ATOM 668 O O . ILE A 1 88 ? -29.828 66.5 38.062 1 89.44 88 ILE A O 1
ATOM 672 N N . THR A 1 89 ? -29.688 65 39.844 1 89.25 89 THR A N 1
ATOM 673 C CA . THR A 1 89 ? -30.266 65.938 40.812 1 89.25 89 THR A CA 1
ATOM 674 C C . THR A 1 89 ? -29.172 66.875 41.406 1 89.25 89 THR A C 1
ATOM 676 O O . THR A 1 89 ? -28.094 66.375 41.781 1 89.25 89 THR A O 1
ATOM 679 N N . GLY A 1 90 ? -29.422 68.125 41.438 1 86.44 90 GLY A N 1
ATOM 680 C CA . GLY A 1 90 ? -28.484 69.125 41.969 1 86.44 90 GLY A CA 1
ATOM 681 C C . GLY A 1 90 ? -28.656 70.5 41.344 1 86.44 90 GLY A C 1
ATOM 682 O O . GLY A 1 90 ? -29.641 70.75 40.656 1 86.44 90 GLY A O 1
ATOM 683 N N . ASP A 1 91 ? -27.766 71.438 41.656 1 86.12 91 ASP A N 1
ATOM 684 C CA . ASP A 1 91 ? -27.734 72.75 41.031 1 86.12 91 ASP A CA 1
ATOM 685 C C . ASP A 1 91 ? -27.469 72.625 39.531 1 86.12 91 ASP A C 1
ATOM 687 O O . ASP A 1 91 ? -26.438 72.062 39.125 1 86.12 91 ASP A O 1
ATOM 691 N N . PRO A 1 92 ? -28.453 73 38.719 1 90 92 PRO A N 1
ATOM 692 C CA . PRO A 1 92 ? -28.328 72.812 37.281 1 90 92 PRO A CA 1
ATOM 693 C C . PRO A 1 92 ? -27 73.312 36.719 1 90 92 PRO A C 1
ATOM 695 O O . PRO A 1 92 ? -26.438 72.75 35.781 1 90 92 PRO A O 1
ATOM 698 N N . GLU A 1 93 ? -26.5 74.375 37.281 1 86.19 93 GLU A N 1
ATOM 699 C CA . GLU A 1 93 ? -25.234 74.938 36.812 1 86.19 93 GLU A CA 1
ATOM 700 C C . GLU A 1 93 ? -24.062 74 37.094 1 86.19 93 GLU A C 1
ATOM 702 O O . GLU A 1 93 ? -23.125 73.938 36.281 1 86.19 93 GLU A O 1
ATOM 707 N N . LYS A 1 94 ? -24.156 73.25 38.094 1 83.38 94 LYS A N 1
ATOM 708 C CA . LYS A 1 94 ? -23.078 72.312 38.5 1 83.38 94 LYS A CA 1
ATOM 709 C C . LYS A 1 94 ? -23.266 70.938 37.844 1 83.38 94 LYS A C 1
ATOM 711 O O . LYS A 1 94 ? -22.281 70.312 37.469 1 83.38 94 LYS A O 1
ATOM 716 N N . VAL A 1 95 ? -24.469 70.5 37.625 1 88 95 VAL A N 1
ATOM 717 C CA . VAL A 1 95 ? -24.672 69.125 37.25 1 88 95 VAL A CA 1
ATOM 718 C C . VAL A 1 95 ? -24.828 69 35.75 1 88 95 VAL A C 1
ATOM 720 O O . VAL A 1 95 ? -24.688 67.875 35.188 1 88 95 VAL A O 1
ATOM 723 N N . THR A 1 96 ? -25.062 70.062 35.031 1 85.19 96 THR A N 1
ATOM 724 C CA . THR A 1 96 ? -25.25 70 33.594 1 85.19 96 THR A CA 1
ATOM 725 C C . THR A 1 96 ? -23.969 69.5 32.906 1 85.19 96 THR A C 1
ATOM 727 O O . THR A 1 96 ? -24.016 68.562 32.062 1 85.19 96 THR A O 1
ATOM 730 N N . PRO A 1 97 ? -22.828 70.125 33.281 1 76.19 97 PRO A N 1
ATOM 731 C CA . PRO A 1 97 ? -21.609 69.562 32.656 1 76.19 97 PRO A CA 1
ATOM 732 C C . PRO A 1 97 ? -21.359 68.125 33 1 76.19 97 PRO A C 1
ATOM 734 O O . PRO A 1 97 ? -20.875 67.375 32.156 1 76.19 97 PRO A O 1
ATOM 737 N N . LEU A 1 98 ? -21.688 67.688 34.125 1 75.88 98 LEU A N 1
ATOM 738 C CA . LEU A 1 98 ? -21.531 66.312 34.562 1 75.88 98 LEU A CA 1
ATOM 739 C C . LEU A 1 98 ? -22.453 65.375 33.75 1 75.88 98 LEU A C 1
ATOM 741 O O . LEU A 1 98 ? -22.031 64.312 33.344 1 75.88 98 LEU A O 1
ATOM 745 N N . ALA A 1 99 ? -23.641 65.875 33.5 1 83 99 ALA A N 1
ATOM 746 C CA . ALA A 1 99 ? -24.594 65.062 32.719 1 83 99 ALA A CA 1
ATOM 747 C C . ALA A 1 99 ? -24.109 64.938 31.281 1 83 99 ALA A C 1
ATOM 749 O O . ALA A 1 99 ? -24.297 63.844 30.672 1 83 99 ALA A O 1
ATOM 750 N N . SER A 1 100 ? -23.484 65.875 30.781 1 77.56 100 SER A N 1
ATOM 751 C CA . SER A 1 100 ? -22.938 65.875 29.422 1 77.56 100 SER A CA 1
ATOM 752 C C . SER A 1 100 ? -21.844 64.812 29.312 1 77.56 100 SER A C 1
ATOM 754 O O . SER A 1 100 ? -21.797 64.062 28.344 1 77.56 100 SER A O 1
ATOM 756 N N . LEU A 1 101 ? -20.984 64.688 30.281 1 68.69 101 LEU A N 1
ATOM 757 C CA . LEU A 1 101 ? -19.922 63.719 30.312 1 68.69 101 LEU A CA 1
ATOM 758 C C . LEU A 1 101 ? -20.484 62.312 30.406 1 68.69 101 LEU A C 1
ATOM 760 O O . LEU A 1 101 ? -20.016 61.406 29.734 1 68.69 101 LEU A O 1
ATOM 764 N N . LEU A 1 102 ? -21.469 62.25 31.25 1 75.69 102 LEU A N 1
ATOM 765 C CA . LEU A 1 102 ? -22.094 60.969 31.438 1 75.69 102 LEU A CA 1
ATOM 766 C C . LEU A 1 102 ? -22.812 60.5 30.172 1 75.69 102 LEU A C 1
ATOM 768 O O . LEU A 1 102 ? -22.797 59.312 29.828 1 75.69 102 LEU A O 1
ATOM 772 N N . ARG A 1 103 ? -23.438 61.406 29.547 1 78.69 103 ARG A N 1
ATOM 773 C CA . ARG A 1 103 ? -24.094 61.125 28.266 1 78.69 103 ARG A CA 1
ATOM 774 C C . ARG A 1 103 ? -23.078 60.594 27.25 1 78.69 103 ARG A C 1
ATOM 776 O O . ARG A 1 103 ? -23.297 59.562 26.625 1 78.69 103 ARG A O 1
ATOM 783 N N . VAL A 1 104 ? -21.922 61.188 27.062 1 67.31 104 VAL A N 1
ATOM 784 C CA . VAL A 1 104 ? -20.891 60.812 26.109 1 67.31 104 VAL A CA 1
ATOM 785 C C . VAL A 1 104 ? -20.344 59.438 26.484 1 67.31 104 VAL A C 1
ATOM 787 O O . VAL A 1 104 ? -20.188 58.562 25.625 1 67.31 104 VAL A O 1
ATOM 790 N N . ALA A 1 105 ? -20.141 59.219 27.75 1 64.94 105 ALA A N 1
ATOM 791 C CA . ALA A 1 105 ? -19.625 57.938 28.219 1 64.94 105 ALA A CA 1
ATOM 792 C C . ALA A 1 105 ? -20.625 56.812 27.922 1 64.94 105 ALA A C 1
ATOM 794 O O . ALA A 1 105 ? -20.234 55.75 27.453 1 64.94 105 ALA A O 1
ATOM 795 N N . THR A 1 106 ? -21.844 57.062 28.203 1 73.38 106 THR A N 1
ATOM 796 C CA . THR A 1 106 ? -22.891 56.062 27.953 1 73.38 106 THR A CA 1
ATOM 797 C C . THR A 1 106 ? -23 55.781 26.453 1 73.38 106 THR A C 1
ATOM 799 O O . THR A 1 106 ? -23.094 54.625 26.047 1 73.38 106 THR A O 1
ATOM 802 N N . GLU A 1 107 ? -22.984 56.812 25.688 1 68.5 107 GLU A N 1
ATOM 803 C CA . GLU A 1 107 ? -23.062 56.656 24.234 1 68.5 107 GLU A CA 1
ATOM 804 C C . GLU A 1 107 ? -21.859 55.906 23.703 1 68.5 107 GLU A C 1
ATOM 806 O O . GLU A 1 107 ? -22 55.031 22.844 1 68.5 107 GLU A O 1
ATOM 811 N N . LEU A 1 108 ? -20.688 56.094 24.281 1 61.22 108 LEU A N 1
ATOM 812 C CA . LEU A 1 108 ? -19.469 55.406 23.875 1 61.22 108 LEU A CA 1
ATOM 813 C C . LEU A 1 108 ? -19.516 53.938 24.297 1 61.22 108 LEU A C 1
ATOM 815 O O . LEU A 1 108 ? -19.109 53.062 23.531 1 61.22 108 LEU A O 1
ATOM 819 N N . LEU A 1 109 ? -20 53.75 25.469 1 63.41 109 LEU A N 1
ATOM 820 C CA . LEU A 1 109 ? -20.125 52.375 25.969 1 63.41 109 LEU A CA 1
ATOM 821 C C . LEU A 1 109 ? -21.125 51.562 25.125 1 63.41 109 LEU A C 1
ATOM 823 O O . LEU A 1 109 ? -20.891 50.406 24.828 1 63.41 109 LEU A O 1
ATOM 827 N N . LEU A 1 110 ? -22.188 52.219 24.75 1 66.88 110 LEU A N 1
ATOM 828 C CA . LEU A 1 110 ? -23.188 51.562 23.906 1 66.88 110 LEU A CA 1
ATOM 829 C C . LEU A 1 110 ? -22.625 51.281 22.516 1 66.88 110 LEU A C 1
ATOM 831 O O . LEU A 1 110 ? -22.859 50.219 21.953 1 66.88 110 LEU A O 1
ATOM 835 N N . ASP A 1 111 ? -21.906 52.156 22.016 1 62.53 111 ASP A N 1
ATOM 836 C CA . ASP A 1 111 ? -21.234 52 20.734 1 62.53 111 ASP A CA 1
ATOM 837 C C . ASP A 1 111 ? -20.203 50.844 20.781 1 62.53 111 ASP A C 1
ATOM 839 O O . ASP A 1 111 ? -20.141 50.031 19.875 1 62.53 111 ASP A O 1
ATOM 843 N N . GLN A 1 112 ? -19.547 50.875 21.891 1 56.78 112 GLN A N 1
ATOM 844 C CA . GLN A 1 112 ? -18.531 49.844 22.094 1 56.78 112 GLN A CA 1
ATOM 845 C C . GLN A 1 112 ? -19.188 48.469 22.219 1 56.78 112 GLN A C 1
ATOM 847 O O . GLN A 1 112 ? -18.688 47.469 21.656 1 56.78 112 GLN A O 1
ATOM 852 N N . ASN A 1 113 ? -20.234 48.438 22.969 1 60.97 113 ASN A N 1
ATOM 853 C CA . ASN A 1 113 ? -20.969 47.188 23.125 1 60.97 113 ASN A CA 1
ATOM 854 C C . ASN A 1 113 ? -21.516 46.688 21.797 1 60.97 113 ASN A C 1
ATOM 856 O O . ASN A 1 113 ? -21.453 45.5 21.5 1 60.97 113 ASN A O 1
ATOM 860 N N . GLN A 1 114 ? -22.078 47.625 21.078 1 60.41 114 GLN A N 1
ATOM 861 C CA . GLN A 1 114 ? -22.562 47.25 19.75 1 60.41 114 GLN A CA 1
ATOM 862 C C . GLN A 1 114 ? -21.422 46.812 18.859 1 60.41 114 GLN A C 1
ATOM 864 O O . GLN A 1 114 ? -21.547 45.812 18.125 1 60.41 114 GLN A O 1
ATOM 869 N N . HIS A 1 115 ? -20.344 47.469 18.906 1 56.97 115 HIS A N 1
ATOM 870 C CA . HIS A 1 115 ? -19.156 47.062 18.156 1 56.97 115 HIS A CA 1
ATOM 871 C C . HIS A 1 115 ? -18.625 45.719 18.609 1 56.97 115 HIS A C 1
ATOM 873 O O . HIS A 1 115 ? -18.234 44.875 17.797 1 56.97 115 HIS A O 1
ATOM 879 N N . ASN A 1 116 ? -18.578 45.594 19.953 1 57.84 116 ASN A N 1
ATOM 880 C CA . ASN A 1 116 ? -18.141 44.344 20.531 1 57.84 116 ASN A CA 1
ATOM 881 C C . ASN A 1 116 ? -19.047 43.188 20.094 1 57.84 116 ASN A C 1
ATOM 883 O O . ASN A 1 116 ? -18.578 42.094 19.766 1 57.84 116 ASN A O 1
ATOM 887 N N . LEU A 1 117 ? -20.359 43.469 20.219 1 57.34 117 LEU A N 1
ATOM 888 C CA . LEU A 1 117 ? -21.328 42.469 19.75 1 57.34 117 LEU A CA 1
ATOM 889 C C . LEU A 1 117 ? -21.125 42.156 18.266 1 57.34 117 LEU A C 1
ATOM 891 O O . LEU A 1 117 ? -21.156 41 17.859 1 57.34 117 LEU A O 1
ATOM 895 N N . GLN A 1 118 ? -20.922 43.219 17.516 1 61.09 118 GLN A N 1
ATOM 896 C CA . GLN A 1 118 ? -20.656 43.031 16.094 1 61.09 118 GLN A CA 1
ATOM 897 C C . GLN A 1 118 ? -19.344 42.281 15.867 1 61.09 118 GLN A C 1
ATOM 899 O O . GLN A 1 118 ? -19.281 41.406 15.008 1 61.09 118 GLN A O 1
ATOM 904 N N . GLU A 1 119 ? -18.328 42.562 16.578 1 59.38 119 GLU A N 1
ATOM 905 C CA . GLU A 1 119 ? -17.047 41.875 16.484 1 59.38 119 GLU A CA 1
ATOM 906 C C . GLU A 1 119 ? -17.172 40.406 16.875 1 59.38 119 GLU A C 1
ATOM 908 O O . GLU A 1 119 ? -16.609 39.531 16.219 1 59.38 119 GLU A O 1
ATOM 913 N N . LYS A 1 120 ? -17.828 40.281 18.047 1 64.12 120 LYS A N 1
ATOM 914 C CA . LYS A 1 120 ? -18.062 38.906 18.469 1 64.12 120 LYS A CA 1
ATOM 915 C C . LYS A 1 120 ? -18.859 38.125 17.422 1 64.12 120 LYS A C 1
ATOM 917 O O . LYS A 1 120 ? -18.547 36.969 17.156 1 64.12 120 LYS A O 1
ATOM 922 N N . GLN A 1 121 ? -19.844 38.781 16.875 1 63.78 121 GLN A N 1
ATOM 923 C CA . GLN A 1 121 ? -20.609 38.156 15.805 1 63.78 121 GLN A CA 1
ATOM 924 C C . GLN A 1 121 ? -19.734 37.844 14.594 1 63.78 121 GLN A C 1
ATOM 926 O O . GLN A 1 121 ? -19.828 36.781 13.992 1 63.78 121 GLN A O 1
ATOM 931 N N . TYR A 1 122 ? -18.906 38.812 14.289 1 66.69 122 TYR A N 1
ATOM 932 C CA . TYR A 1 122 ? -17.969 38.625 13.188 1 66.69 122 TYR A CA 1
ATOM 933 C C . TYR A 1 122 ? -17.047 37.438 13.469 1 66.69 122 TYR A C 1
ATOM 935 O O . TYR A 1 122 ? -16.844 36.562 12.609 1 66.69 122 TYR A O 1
ATOM 943 N N . GLU A 1 123 ? -16.484 37.469 14.656 1 69.38 123 GLU A N 1
ATOM 944 C CA . GLU A 1 123 ? -15.57 36.406 15.031 1 69.38 123 GLU A CA 1
ATOM 945 C C . GLU A 1 123 ? -16.25 35.031 14.945 1 69.38 123 GLU A C 1
ATOM 947 O O . GLU A 1 123 ? -15.656 34.062 14.469 1 69.38 123 GLU A O 1
ATOM 952 N N . THR A 1 124 ? -17.391 35.062 15.406 1 71.44 124 THR A N 1
ATOM 953 C CA . THR A 1 124 ? -18.156 33.812 15.352 1 71.44 124 THR A CA 1
ATOM 954 C C . THR A 1 124 ? -18.438 33.406 13.898 1 71.44 124 THR A C 1
ATOM 956 O O . THR A 1 124 ? -18.297 32.25 13.539 1 71.44 124 THR A O 1
ATOM 959 N N . THR A 1 125 ? -18.828 34.438 13.125 1 75.75 125 THR A N 1
ATOM 960 C CA . THR A 1 125 ? -19.094 34.156 11.711 1 75.75 125 THR A CA 1
ATOM 961 C C . THR A 1 125 ? -17.828 33.719 11 1 75.75 125 THR A C 1
ATOM 963 O O . THR A 1 125 ? -17.844 32.75 10.227 1 75.75 125 THR A O 1
ATOM 966 N N . LEU A 1 126 ? -16.766 34.469 11.297 1 82.69 126 LEU A N 1
ATOM 967 C CA . LEU A 1 126 ? -15.492 34.125 10.68 1 82.69 126 LEU A CA 1
ATOM 968 C C . LEU A 1 126 ? -15.07 32.688 11.055 1 82.69 126 LEU A C 1
ATOM 970 O O . LEU A 1 126 ? -14.719 31.906 10.18 1 82.69 126 LEU A O 1
ATOM 974 N N . ASN A 1 127 ? -15.148 32.375 12.297 1 80.31 127 ASN A N 1
ATOM 975 C CA . ASN A 1 127 ? -14.75 31.062 12.766 1 80.31 127 ASN A CA 1
ATOM 976 C C . ASN A 1 127 ? -15.594 29.969 12.125 1 80.31 127 ASN A C 1
ATOM 978 O O . ASN A 1 127 ? -15.078 28.906 11.75 1 80.31 127 ASN A O 1
ATOM 982 N N . ARG A 1 128 ? -16.797 30.25 12.023 1 77.31 128 ARG A N 1
ATOM 983 C CA . ARG A 1 128 ? -17.688 29.297 11.375 1 77.31 128 ARG A CA 1
ATOM 984 C C . ARG A 1 128 ? -17.312 29.125 9.906 1 77.31 128 ARG A C 1
ATOM 986 O O . ARG A 1 128 ? -17.312 28 9.398 1 77.31 128 ARG A O 1
ATOM 993 N N . PHE A 1 129 ? -17.094 30.25 9.281 1 86.62 129 PHE A N 1
ATOM 994 C CA . PHE A 1 129 ? -16.703 30.219 7.879 1 86.62 129 PHE A CA 1
ATOM 995 C C . PHE A 1 129 ? -15.406 29.438 7.703 1 86.62 129 PHE A C 1
ATOM 997 O O . PHE A 1 129 ? -15.305 28.578 6.824 1 86.62 129 PHE A O 1
ATOM 1004 N N . LEU A 1 130 ? -14.414 29.734 8.562 1 88.12 130 LEU A N 1
ATOM 1005 C CA . LEU A 1 130 ? -13.109 29.094 8.469 1 88.12 130 LEU A CA 1
ATOM 1006 C C . LEU A 1 130 ? -13.234 27.578 8.688 1 88.12 130 LEU A C 1
ATOM 1008 O O . LEU A 1 130 ? -12.586 26.797 7.988 1 88.12 130 LEU A O 1
ATOM 1012 N N . TYR A 1 131 ? -14.008 27.188 9.594 1 81.94 131 TYR A N 1
ATOM 1013 C CA . TYR A 1 131 ? -14.258 25.781 9.836 1 81.94 131 TYR A CA 1
ATOM 1014 C C . TYR A 1 131 ? -14.844 25.109 8.602 1 81.94 131 TYR A C 1
ATOM 1016 O O . TYR A 1 131 ? -14.367 24.062 8.164 1 81.94 131 TYR A O 1
ATOM 1024 N N . HIS A 1 132 ? -15.828 25.75 8.062 1 80 132 HIS A N 1
ATOM 1025 C CA . HIS A 1 132 ? -16.469 25.219 6.871 1 80 132 HIS A CA 1
ATOM 1026 C C . HIS A 1 132 ? -15.492 25.141 5.707 1 80 132 HIS A C 1
ATOM 1028 O O . HIS A 1 132 ? -15.438 24.125 5.004 1 80 132 HIS A O 1
ATOM 1034 N N . TRP A 1 133 ? -14.805 26.203 5.512 1 87.75 133 TRP A N 1
ATOM 1035 C CA . TRP A 1 133 ? -13.805 26.281 4.453 1 87.75 133 TRP A CA 1
ATOM 1036 C C . TRP A 1 133 ? -12.758 25.188 4.598 1 87.75 133 TRP A C 1
ATOM 1038 O O . TRP A 1 133 ? -12.359 24.562 3.609 1 87.75 133 TRP A O 1
ATOM 1048 N N . SER A 1 134 ? -12.406 24.859 5.84 1 89.06 134 SER A N 1
ATOM 1049 C CA . SER A 1 134 ? -11.359 23.875 6.129 1 89.06 134 SER A CA 1
ATOM 1050 C C . SER A 1 134 ? -11.828 22.453 5.836 1 89.06 134 SER A C 1
ATOM 1052 O O . SER A 1 134 ? -11.016 21.531 5.762 1 89.06 134 SER A O 1
ATOM 1054 N N . GLN A 1 135 ? -13.102 22.281 5.578 1 80.94 135 GLN A N 1
ATOM 1055 C CA . GLN A 1 135 ? -13.656 20.953 5.32 1 80.94 135 GLN A CA 1
ATOM 1056 C C . GLN A 1 135 ? -13.781 20.688 3.824 1 80.94 135 GLN A C 1
ATOM 1058 O O . GLN A 1 135 ? -14.078 19.562 3.406 1 80.94 135 GLN A O 1
ATOM 1063 N N . VAL A 1 136 ? -13.516 21.688 3.041 1 80.5 136 VAL A N 1
ATOM 1064 C CA . VAL A 1 136 ? -13.727 21.562 1.602 1 80.5 136 VAL A CA 1
ATOM 1065 C C . VAL A 1 136 ? -12.492 20.938 0.956 1 80.5 136 VAL A C 1
ATOM 1067 O O . VAL A 1 136 ? -11.406 21.516 0.977 1 80.5 136 VAL A O 1
ATOM 1070 N N . THR A 1 137 ? -12.734 19.734 0.298 1 83.25 137 THR A N 1
ATOM 1071 C CA . THR A 1 137 ? -11.602 19 -0.267 1 83.25 137 THR A CA 1
ATOM 1072 C C . THR A 1 137 ? -11.711 18.938 -1.787 1 83.25 137 THR A C 1
ATOM 1074 O O . THR A 1 137 ? -10.797 18.453 -2.459 1 83.25 137 THR A O 1
ATOM 1077 N N . GLN A 1 138 ? -12.883 19.328 -2.287 1 79.44 138 GLN A N 1
ATOM 1078 C CA . GLN A 1 138 ? -13.047 19.281 -3.736 1 79.44 138 GLN A CA 1
ATOM 1079 C C . GLN A 1 138 ? -13.93 20.422 -4.223 1 79.44 138 GLN A C 1
ATOM 1081 O O . GLN A 1 138 ? -14.727 20.969 -3.457 1 79.44 138 GLN A O 1
ATOM 1086 N N . GLN A 1 139 ? -13.734 20.797 -5.488 1 75.81 139 GLN A N 1
ATOM 1087 C CA . GLN A 1 139 ? -14.602 21.656 -6.281 1 75.81 139 GLN A CA 1
ATOM 1088 C C . GLN A 1 139 ? -14.93 22.953 -5.531 1 75.81 139 GLN A C 1
ATOM 1090 O O . GLN A 1 139 ? -16.094 23.344 -5.438 1 75.81 139 GLN A O 1
ATOM 1095 N N . ILE A 1 140 ? -13.859 23.609 -5.023 1 75.88 140 ILE A N 1
ATOM 1096 C CA . ILE A 1 140 ? -14.078 24.828 -4.266 1 75.88 140 ILE A CA 1
ATOM 1097 C C . ILE A 1 140 ? -14.617 25.922 -5.191 1 75.88 140 ILE A C 1
ATOM 1099 O O . ILE A 1 140 ? -15.445 26.734 -4.781 1 75.88 140 ILE A O 1
ATOM 1103 N N . ASP A 1 141 ? -14.336 25.797 -6.449 1 73.12 141 ASP A N 1
ATOM 1104 C CA . ASP A 1 141 ? -14.703 26.812 -7.434 1 73.12 141 ASP A CA 1
ATOM 1105 C C . ASP A 1 141 ? -16.203 26.797 -7.719 1 73.12 141 ASP A C 1
ATOM 1107 O O . ASP A 1 141 ? -16.766 27.797 -8.164 1 73.12 141 ASP A O 1
ATOM 1111 N N . THR A 1 142 ? -16.797 25.719 -7.469 1 70 142 THR A N 1
ATOM 1112 C CA . THR A 1 142 ? -18.203 25.594 -7.809 1 70 142 THR A CA 1
ATOM 1113 C C . THR A 1 142 ? -19.078 25.672 -6.559 1 70 142 THR A C 1
ATOM 1115 O O . THR A 1 142 ? -20.297 25.578 -6.637 1 70 142 THR A O 1
ATOM 1118 N N . ASN A 1 143 ? -18.438 25.859 -5.477 1 70.94 143 ASN A N 1
ATOM 1119 C CA . ASN A 1 143 ? -19.188 26 -4.23 1 70.94 143 ASN A CA 1
ATOM 1120 C C . ASN A 1 143 ? -19.703 27.438 -4.047 1 70.94 143 ASN A C 1
ATOM 1122 O O . ASN A 1 143 ? -19.047 28.25 -3.402 1 70.94 143 ASN A O 1
ATOM 1126 N N . THR A 1 144 ? -20.844 27.75 -4.527 1 67.62 144 THR A N 1
ATOM 1127 C CA . THR A 1 144 ? -21.391 29.109 -4.609 1 67.62 144 THR A CA 1
ATOM 1128 C C . THR A 1 144 ? -21.594 29.688 -3.213 1 67.62 144 THR A C 1
ATOM 1130 O O . THR A 1 144 ? -21.297 30.859 -2.975 1 67.62 144 THR A O 1
ATOM 1133 N N . ASN A 1 145 ? -22.125 28.875 -2.34 1 69.19 145 ASN A N 1
ATOM 1134 C CA . ASN A 1 145 ? -22.359 29.359 -0.983 1 69.19 145 ASN A CA 1
ATOM 1135 C C . ASN A 1 145 ? -21.062 29.797 -0.301 1 69.19 145 ASN A C 1
ATOM 1137 O O . ASN A 1 145 ? -21.016 30.844 0.333 1 69.19 145 ASN A O 1
ATOM 1141 N N . LEU A 1 146 ? -20.062 29.047 -0.454 1 80 146 LEU A N 1
ATOM 1142 C CA . LEU A 1 146 ? -18.766 29.344 0.147 1 80 146 LEU A CA 1
ATOM 1143 C C . LEU A 1 146 ? -18.172 30.609 -0.479 1 80 146 LEU A C 1
ATOM 1145 O O . LEU A 1 146 ? -17.594 31.438 0.223 1 80 146 LEU A O 1
ATOM 1149 N N . LEU A 1 147 ? -18.312 30.719 -1.745 1 79.81 147 LEU A N 1
ATOM 1150 C CA . LEU A 1 147 ? -17.766 31.859 -2.465 1 79.81 147 LEU A CA 1
ATOM 1151 C C . LEU A 1 147 ? -18.438 33.156 -2.025 1 79.81 147 LEU A C 1
ATOM 1153 O O . LEU A 1 147 ? -17.781 34.188 -1.832 1 79.81 147 LEU A O 1
ATOM 1157 N N . LEU A 1 148 ? -19.703 33.094 -1.844 1 74.12 148 LEU A N 1
ATOM 1158 C CA . LEU A 1 148 ? -20.453 34.281 -1.436 1 74.12 148 LEU A CA 1
ATOM 1159 C C . LEU A 1 148 ? -20.094 34.688 -0.012 1 74.12 148 LEU A C 1
ATOM 1161 O O . LEU A 1 148 ? -19.906 35.875 0.268 1 74.12 148 LEU A O 1
ATOM 1165 N N . GLU A 1 149 ? -20.031 33.719 0.839 1 78.19 149 GLU A N 1
ATOM 1166 C CA . GLU A 1 149 ? -19.656 34 2.219 1 78.19 149 GLU A CA 1
ATOM 1167 C C . GLU A 1 149 ? -18.234 34.562 2.293 1 78.19 149 GLU A C 1
ATOM 1169 O O . GLU A 1 149 ? -17.969 35.5 3.076 1 78.19 149 GLU A O 1
ATOM 1174 N N . ALA A 1 150 ? -17.359 34.031 1.518 1 86.44 150 ALA A N 1
ATOM 1175 C CA . ALA A 1 150 ? -15.969 34.5 1.468 1 86.44 150 ALA A CA 1
ATOM 1176 C C . ALA A 1 150 ? -15.898 35.969 1.006 1 86.44 150 ALA A C 1
ATOM 1178 O O . ALA A 1 150 ? -15.133 36.75 1.554 1 86.44 150 ALA A O 1
ATOM 1179 N N . GLN A 1 151 ? -16.641 36.25 -0.004 1 80.19 151 GLN A N 1
ATOM 1180 C CA . GLN A 1 151 ? -16.688 37.594 -0.526 1 80.19 151 GLN A CA 1
ATOM 1181 C C . GLN A 1 151 ? -17.156 38.594 0.541 1 80.19 151 GLN A C 1
ATOM 1183 O O . GLN A 1 151 ? -16.594 39.688 0.675 1 80.19 151 GLN A O 1
ATOM 1188 N N . GLN A 1 152 ? -18.125 38.188 1.259 1 76.38 152 GLN A N 1
ATOM 1189 C CA . GLN A 1 152 ? -18.656 39.031 2.334 1 76.38 152 GLN A CA 1
ATOM 1190 C C . GLN A 1 152 ? -17.594 39.25 3.408 1 76.38 152 GLN A C 1
ATOM 1192 O O . GLN A 1 152 ? -17.531 40.344 3.994 1 76.38 152 GLN A O 1
ATOM 1197 N N . LEU A 1 153 ? -16.781 38.312 3.602 1 82.12 153 LEU A N 1
ATOM 1198 C CA . LEU A 1 153 ? -15.758 38.375 4.633 1 82.12 153 LEU A CA 1
ATOM 1199 C C . LEU A 1 153 ? -14.469 38.969 4.074 1 82.12 153 LEU A C 1
ATOM 1201 O O . LEU A 1 153 ? -13.516 39.25 4.82 1 82.12 153 LEU A O 1
ATOM 1205 N N . GLY A 1 154 ? -14.445 39.188 2.74 1 86.12 154 GLY A N 1
ATOM 1206 C CA . GLY A 1 154 ? -13.266 39.75 2.086 1 86.12 154 GLY A CA 1
ATOM 1207 C C . GLY A 1 154 ? -12.125 38.75 2.008 1 86.12 154 GLY A C 1
ATOM 1208 O O . GLY A 1 154 ? -10.953 39.125 2.088 1 86.12 154 GLY A O 1
ATOM 1209 N N . ILE A 1 155 ? -12.438 37.5 1.974 1 89.5 155 ILE A N 1
ATOM 1210 C CA . ILE A 1 155 ? -11.43 36.438 1.943 1 89.5 155 ILE A CA 1
ATOM 1211 C C . ILE A 1 155 ? -11.344 35.844 0.54 1 89.5 155 ILE A C 1
ATOM 1213 O O . ILE A 1 155 ? -12.359 35.469 -0.045 1 89.5 155 ILE A O 1
ATOM 1217 N N . ASP A 1 156 ? -10.172 35.844 -0.05 1 90.75 156 ASP A N 1
ATOM 1218 C CA . ASP A 1 156 ? -9.938 35.188 -1.328 1 90.75 156 ASP A CA 1
ATOM 1219 C C . ASP A 1 156 ? -9.695 33.688 -1.133 1 90.75 156 ASP A C 1
ATOM 1221 O O . ASP A 1 156 ? -8.562 33.25 -0.914 1 90.75 156 ASP A O 1
ATOM 1225 N N . ILE A 1 157 ? -10.672 32.906 -1.388 1 88.56 157 ILE A N 1
ATOM 1226 C CA . ILE A 1 157 ? -10.594 31.484 -1.085 1 88.56 157 ILE A CA 1
ATOM 1227 C C . ILE A 1 157 ? -9.898 30.75 -2.232 1 88.56 157 ILE A C 1
ATOM 1229 O O . ILE A 1 157 ? -9.555 29.562 -2.105 1 88.56 157 ILE A O 1
ATOM 1233 N N . LEU A 1 158 ? -9.688 31.391 -3.35 1 87.88 158 LEU A N 1
ATOM 1234 C CA . LEU A 1 158 ? -9.062 30.75 -4.504 1 87.88 158 LEU A CA 1
ATOM 1235 C C . LEU A 1 158 ? -7.543 30.828 -4.414 1 87.88 158 LEU A C 1
ATOM 1237 O O . LEU A 1 158 ? -6.84 30.125 -5.141 1 87.88 158 LEU A O 1
ATOM 1241 N N . LYS A 1 159 ? -7.035 31.625 -3.52 1 92.12 159 LYS A N 1
ATOM 1242 C CA . LYS A 1 159 ? -5.598 31.672 -3.268 1 92.12 159 LYS A CA 1
ATOM 1243 C C . LYS A 1 159 ? -5.133 30.422 -2.521 1 92.12 159 LYS A C 1
ATOM 1245 O O . LYS A 1 159 ? -5.66 30.094 -1.456 1 92.12 159 LYS A O 1
ATOM 1250 N N . PRO A 1 160 ? -4.137 29.703 -3.096 1 94.94 160 PRO A N 1
ATOM 1251 C CA . PRO A 1 160 ? -3.658 28.516 -2.391 1 94.94 160 PRO A CA 1
ATOM 1252 C C . PRO A 1 160 ? -3.068 28.828 -1.019 1 94.94 160 PRO A C 1
ATOM 1254 O O . PRO A 1 160 ? -2.379 29.844 -0.863 1 94.94 160 PRO A O 1
ATOM 1257 N N . ARG A 1 161 ? -3.434 28.031 -0.048 1 95.44 161 ARG A N 1
ATOM 1258 C CA . ARG A 1 161 ? -2.93 28.172 1.313 1 95.44 161 ARG A CA 1
ATOM 1259 C C . ARG A 1 161 ? -2.525 26.828 1.899 1 95.44 161 ARG A C 1
ATOM 1261 O O . ARG A 1 161 ? -2.959 25.781 1.416 1 95.44 161 ARG A O 1
ATOM 1268 N N . ALA A 1 162 ? -1.598 26.906 2.832 1 97.56 162 ALA A N 1
ATOM 1269 C CA . ALA A 1 162 ? -1.199 25.719 3.604 1 97.56 162 ALA A CA 1
ATOM 1270 C C . ALA A 1 162 ? -1.762 25.781 5.02 1 97.56 162 ALA A C 1
ATOM 1272 O O . ALA A 1 162 ? -1.868 26.859 5.609 1 97.56 162 ALA A O 1
ATOM 1273 N N . ALA A 1 163 ? -2.094 24.656 5.477 1 97.62 163 ALA A N 1
ATOM 1274 C CA . ALA A 1 163 ? -2.594 24.547 6.844 1 97.62 163 ALA A CA 1
ATOM 1275 C C . ALA A 1 163 ? -1.484 24.125 7.801 1 97.62 163 ALA A C 1
ATOM 1277 O O . ALA A 1 163 ? -0.65 23.281 7.453 1 97.62 163 ALA A O 1
ATOM 1278 N N . ILE A 1 164 ? -1.413 24.688 8.898 1 97.19 164 ILE A N 1
ATOM 1279 C CA . ILE A 1 164 ? -0.585 24.281 10.031 1 97.19 164 ILE A CA 1
ATOM 1280 C C . ILE A 1 164 ? -1.477 23.828 11.188 1 97.19 164 ILE A C 1
ATOM 1282 O O . ILE A 1 164 ? -2.326 24.594 11.656 1 97.19 164 ILE A O 1
ATOM 1286 N N . VAL A 1 165 ? -1.36 22.656 11.625 1 96.62 165 VAL A N 1
ATOM 1287 C CA . VAL A 1 165 ? -2.18 22.109 12.703 1 96.62 165 VAL A CA 1
ATOM 1288 C C . VAL A 1 165 ? -1.316 21.859 13.938 1 96.62 165 VAL A C 1
ATOM 1290 O O . VAL A 1 165 ? -0.218 21.312 13.828 1 96.62 165 VAL A O 1
ATOM 1293 N N . LEU A 1 166 ? -1.702 22.25 15.047 1 94.94 166 LEU A N 1
ATOM 1294 C CA . LEU A 1 166 ? -0.976 22.047 16.297 1 94.94 166 LEU A CA 1
ATOM 1295 C C . LEU A 1 166 ? -1.937 21.953 17.484 1 94.94 166 LEU A C 1
ATOM 1297 O O . LEU A 1 166 ? -3.09 22.391 17.375 1 94.94 166 LEU A O 1
ATOM 1301 N N . PRO A 1 167 ? -1.502 21.328 18.547 1 90.5 167 PRO A N 1
ATOM 1302 C CA . PRO A 1 167 ? -2.342 21.359 19.75 1 90.5 167 PRO A CA 1
ATOM 1303 C C . PRO A 1 167 ? -2.725 22.781 20.156 1 90.5 167 PRO A C 1
ATOM 1305 O O . PRO A 1 167 ? -1.914 23.703 20.031 1 90.5 167 PRO A O 1
ATOM 1308 N N . LYS A 1 168 ? -3.938 22.859 20.625 1 88.75 168 LYS A N 1
ATOM 1309 C CA . LYS A 1 168 ? -4.438 24.172 21.047 1 88.75 168 LYS A CA 1
ATOM 1310 C C . LYS A 1 168 ? -3.523 24.812 22.078 1 88.75 168 LYS A C 1
ATOM 1312 O O . LYS A 1 168 ? -3.166 24.172 23.078 1 88.75 168 LYS A O 1
ATOM 1317 N N . GLN A 1 169 ? -3.088 25.984 21.75 1 86 169 GLN A N 1
ATOM 1318 C CA . GLN A 1 169 ? -2.213 26.766 22.625 1 86 169 GLN A CA 1
ATOM 1319 C C . GLN A 1 169 ? -2.178 28.234 22.203 1 86 169 GLN A C 1
ATOM 1321 O O . GLN A 1 169 ? -2.689 28.594 21.141 1 86 169 GLN A O 1
ATOM 1326 N N . THR A 1 170 ? -1.624 29.047 23.109 1 86.88 170 THR A N 1
ATOM 1327 C CA . THR A 1 170 ? -1.397 30.438 22.75 1 86.88 170 THR A CA 1
ATOM 1328 C C . THR A 1 170 ? -0.103 30.578 21.953 1 86.88 170 THR A C 1
ATOM 1330 O O . THR A 1 170 ? 0.96 30.141 22.406 1 86.88 170 THR A O 1
ATOM 1333 N N . LEU A 1 171 ? -0.265 31.109 20.781 1 88.12 171 LEU A N 1
ATOM 1334 C CA . LEU A 1 171 ? 0.898 31.25 19.922 1 88.12 171 LEU A CA 1
ATOM 1335 C C . LEU A 1 171 ? 1.656 32.531 20.219 1 88.12 171 LEU A C 1
ATOM 1337 O O . LEU A 1 171 ? 1.045 33.562 20.5 1 88.12 171 LEU A O 1
ATOM 1341 N N . PRO A 1 172 ? 2.939 32.469 20.234 1 86.5 172 PRO A N 1
ATOM 1342 C CA . PRO A 1 172 ? 3.73 33.688 20.422 1 86.5 172 PRO A CA 1
ATOM 1343 C C . PRO A 1 172 ? 3.432 34.75 19.375 1 86.5 172 PRO A C 1
ATOM 1345 O O . PRO A 1 172 ? 3.061 34.406 18.234 1 86.5 172 PRO A O 1
ATOM 1348 N N . ILE A 1 173 ? 3.695 35.938 19.812 1 86.25 173 ILE A N 1
ATOM 1349 C CA . ILE A 1 173 ? 3.506 37.062 18.891 1 86.25 173 ILE A CA 1
ATOM 1350 C C . ILE A 1 173 ? 4.523 37 17.766 1 86.25 173 ILE A C 1
ATOM 1352 O O . ILE A 1 173 ? 5.699 36.688 17.984 1 86.25 173 ILE A O 1
ATOM 1356 N N . GLY A 1 174 ? 4.109 37.219 16.547 1 88.25 174 GLY A N 1
ATOM 1357 C CA . GLY A 1 174 ? 5.035 37.281 15.43 1 88.25 174 GLY A CA 1
ATOM 1358 C C . GLY A 1 174 ? 5.039 36 14.602 1 88.25 174 GLY A C 1
ATOM 1359 O O . GLY A 1 174 ? 5.594 35.969 13.5 1 88.25 174 GLY A O 1
ATOM 1360 N N . LEU A 1 175 ? 4.398 35 15.117 1 90.56 175 LEU A N 1
ATOM 1361 C CA . LEU A 1 175 ? 4.348 33.75 14.352 1 90.56 175 LEU A CA 1
ATOM 1362 C C . LEU A 1 175 ? 3.396 33.875 13.172 1 90.56 175 LEU A C 1
ATOM 1364 O O . LEU A 1 175 ? 3.635 33.281 12.109 1 90.56 175 LEU A O 1
ATOM 1368 N N . LEU A 1 176 ? 2.402 34.625 13.398 1 91.69 176 LEU A N 1
ATOM 1369 C CA . LEU A 1 176 ? 1.362 34.75 12.383 1 91.69 176 LEU A CA 1
ATOM 1370 C C . LEU A 1 176 ? 1.517 36.062 11.609 1 91.69 176 LEU A C 1
ATOM 1372 O O . LEU A 1 176 ? 1.926 37.062 12.172 1 91.69 176 LEU A O 1
ATOM 1376 N N . ASP A 1 177 ? 1.211 36 10.352 1 89.5 177 ASP A N 1
ATOM 1377 C CA . ASP A 1 177 ? 1.055 37.188 9.539 1 89.5 177 ASP A CA 1
ATOM 1378 C C . ASP A 1 177 ? -0.38 37.719 9.594 1 89.5 177 ASP A C 1
ATOM 1380 O O . ASP A 1 177 ? -1.296 37 9.984 1 89.5 177 ASP A O 1
ATOM 1384 N N . ALA A 1 178 ? -0.521 39.031 9.156 1 87.44 178 ALA A N 1
ATOM 1385 C CA . ALA A 1 178 ? -1.83 39.656 9.188 1 87.44 178 ALA A CA 1
ATOM 1386 C C . ALA A 1 178 ? -2.812 38.969 8.258 1 87.44 178 ALA A C 1
ATOM 1388 O O . ALA A 1 178 ? -4.023 38.969 8.492 1 87.44 178 ALA A O 1
ATOM 1389 N N . THR A 1 179 ? -2.318 38.312 7.301 1 89.25 179 THR A N 1
ATOM 1390 C CA . THR A 1 179 ? -3.18 37.688 6.301 1 89.25 179 THR A CA 1
ATOM 1391 C C . THR A 1 179 ? -3.469 36.25 6.656 1 89.25 179 THR A C 1
ATOM 1393 O O . THR A 1 179 ? -4.211 35.562 5.949 1 89.25 179 THR A O 1
ATOM 1396 N N . ASP A 1 180 ? -2.855 35.781 7.754 1 93.75 180 ASP A N 1
ATOM 1397 C CA . ASP A 1 180 ? -3.09 34.406 8.172 1 93.75 180 ASP A CA 1
ATOM 1398 C C . ASP A 1 180 ? -4.41 34.281 8.938 1 93.75 180 ASP A C 1
ATOM 1400 O O . ASP A 1 180 ? -4.887 35.25 9.523 1 93.75 180 ASP A O 1
ATOM 1404 N N . PHE A 1 181 ? -4.984 33.125 8.828 1 92.31 181 PHE A N 1
ATOM 1405 C CA . PHE A 1 181 ? -6.191 32.812 9.594 1 92.31 181 PHE A CA 1
ATOM 1406 C C . PHE A 1 181 ? -5.91 31.781 10.672 1 92.31 181 PHE A C 1
ATOM 1408 O O . PHE A 1 181 ? -5.156 30.828 10.445 1 92.31 181 PHE A O 1
ATOM 1415 N N . GLN A 1 182 ? -6.438 32 11.836 1 92.06 182 GLN A N 1
ATOM 1416 C CA . GLN A 1 182 ? -6.328 31.047 12.938 1 92.06 182 GLN A CA 1
ATOM 1417 C C . GLN A 1 182 ? -7.703 30.688 13.5 1 92.06 182 GLN A C 1
ATOM 1419 O O . GLN A 1 182 ? -8.578 31.547 13.617 1 92.06 182 GLN A O 1
ATOM 1424 N N . PHE A 1 183 ? -7.984 29.422 13.703 1 87.5 183 PHE A N 1
ATOM 1425 C CA . PHE A 1 183 ? -9.242 29 14.32 1 87.5 183 PHE A CA 1
ATOM 1426 C C . PHE A 1 183 ? -9.086 27.625 14.977 1 87.5 183 PHE A C 1
ATOM 1428 O O . PHE A 1 183 ? -8.148 26.891 14.664 1 87.5 183 PHE A O 1
ATOM 1435 N N . ASP A 1 184 ? -9.969 27.297 15.898 1 84.38 184 ASP A N 1
ATOM 1436 C CA . ASP A 1 184 ? -9.953 26.016 16.578 1 84.38 184 ASP A CA 1
ATOM 1437 C C . ASP A 1 184 ? -10.773 24.969 15.812 1 84.38 184 ASP A C 1
ATOM 1439 O O . ASP A 1 184 ? -11.945 25.203 15.516 1 84.38 184 ASP A O 1
ATOM 1443 N N . LEU A 1 185 ? -10.156 23.938 15.438 1 79.38 185 LEU A N 1
ATOM 1444 C CA . LEU A 1 185 ? -10.883 22.844 14.797 1 79.38 185 LEU A CA 1
ATOM 1445 C C . LEU A 1 185 ? -11.789 22.141 15.797 1 79.38 185 LEU A C 1
ATOM 1447 O O . LEU A 1 185 ? -12.93 21.797 15.477 1 79.38 185 LEU A O 1
ATOM 1451 N N . ASP A 1 186 ? -11.234 21.859 16.906 1 73.5 186 ASP A N 1
ATOM 1452 C CA . ASP A 1 186 ? -11.953 21.281 18.047 1 73.5 186 ASP A CA 1
ATOM 1453 C C . ASP A 1 186 ? -11.406 21.797 19.359 1 73.5 186 ASP A C 1
ATOM 1455 O O . ASP A 1 186 ? -10.836 22.891 19.422 1 73.5 186 ASP A O 1
ATOM 1459 N N . THR A 1 187 ? -11.648 21.078 20.422 1 76.12 187 THR A N 1
ATOM 1460 C CA . THR A 1 187 ? -11.266 21.547 21.75 1 76.12 187 THR A CA 1
ATOM 1461 C C . THR A 1 187 ? -9.766 21.406 21.969 1 76.12 187 THR A C 1
ATOM 1463 O O . THR A 1 187 ? -9.195 22.047 22.859 1 76.12 187 THR A O 1
ATOM 1466 N N . THR A 1 188 ? -9.055 20.688 21.109 1 84.56 188 THR A N 1
ATOM 1467 C CA . THR A 1 188 ? -7.664 20.375 21.422 1 84.56 188 THR A CA 1
ATOM 1468 C C . THR A 1 188 ? -6.75 20.766 20.25 1 84.56 188 THR A C 1
ATOM 1470 O O . THR A 1 188 ? -5.527 20.75 20.391 1 84.56 188 THR A O 1
ATOM 1473 N N . THR A 1 189 ? -7.371 21.156 19.203 1 90.12 189 THR A N 1
ATOM 1474 C CA . THR A 1 189 ? -6.57 21.328 17.984 1 90.12 189 THR A CA 1
ATOM 1475 C C . THR A 1 189 ? -6.727 22.734 17.422 1 90.12 189 THR A C 1
ATOM 1477 O O . THR A 1 189 ? -7.844 23.219 17.281 1 90.12 189 THR A O 1
ATOM 1480 N N . LEU A 1 190 ? -5.637 23.406 17.125 1 92.12 190 LEU A N 1
ATOM 1481 C CA . LEU A 1 190 ? -5.566 24.719 16.5 1 92.12 190 LEU A CA 1
ATOM 1482 C C . LEU A 1 190 ? -5.105 24.609 15.047 1 92.12 190 LEU A C 1
ATOM 1484 O O . LEU A 1 190 ? -4.191 23.844 14.742 1 92.12 190 LEU A O 1
ATOM 1488 N N . ILE A 1 191 ? -5.742 25.344 14.156 1 95.69 191 ILE A N 1
ATOM 1489 C CA . ILE A 1 191 ? -5.371 25.359 12.742 1 95.69 191 ILE A CA 1
ATOM 1490 C C . ILE A 1 191 ? -4.977 26.781 12.328 1 95.69 191 ILE A C 1
ATOM 1492 O O . ILE A 1 191 ? -5.625 27.75 12.727 1 95.69 191 ILE A O 1
ATOM 1496 N N . VAL A 1 192 ? -3.926 26.891 11.625 1 95.62 192 VAL A N 1
ATOM 1497 C CA . VAL A 1 192 ? -3.506 28.141 10.977 1 95.62 192 VAL A CA 1
ATOM 1498 C C . VAL A 1 192 ? -3.506 27.953 9.461 1 95.62 192 VAL A C 1
ATOM 1500 O O . VAL A 1 192 ? -2.957 26.969 8.953 1 95.62 192 VAL A O 1
ATOM 1503 N N . LEU A 1 193 ? -4.191 28.797 8.75 1 95.81 193 LEU A N 1
ATOM 1504 C CA . LEU A 1 193 ? -4.156 28.828 7.289 1 95.81 193 LEU A CA 1
ATOM 1505 C C . LEU A 1 193 ? -3.299 29.984 6.785 1 95.81 193 LEU A C 1
ATOM 1507 O O . LEU A 1 193 ? -3.541 31.141 7.141 1 95.81 193 LEU A O 1
ATOM 1511 N N . THR A 1 194 ? -2.297 29.672 5.969 1 96.94 194 THR A N 1
ATOM 1512 C CA . THR A 1 194 ? -1.402 30.734 5.516 1 96.94 194 THR A CA 1
ATOM 1513 C C . THR A 1 194 ? -1.104 30.594 4.027 1 96.94 194 THR A C 1
ATOM 1515 O O . THR A 1 194 ? -1.015 29.484 3.508 1 96.94 194 THR A O 1
ATOM 1518 N N . ALA A 1 195 ? -0.985 31.719 3.355 1 95.69 195 ALA A N 1
ATOM 1519 C CA . ALA A 1 195 ? -0.567 31.75 1.957 1 95.69 195 ALA A CA 1
ATOM 1520 C C . ALA A 1 195 ? 0.908 32.125 1.834 1 95.69 195 ALA A C 1
ATOM 1522 O O . ALA A 1 195 ? 1.436 32.219 0.725 1 95.69 195 ALA A O 1
ATOM 1523 N N . LEU A 1 196 ? 1.559 32.219 2.957 1 93.38 196 LEU A N 1
ATOM 1524 C CA . LEU A 1 196 ? 2.91 32.781 2.949 1 93.38 196 LEU A CA 1
ATOM 1525 C C . LEU A 1 196 ? 3.93 31.703 3.365 1 93.38 196 LEU A C 1
ATOM 1527 O O . LEU A 1 196 ? 3.889 31.219 4.492 1 93.38 196 LEU A O 1
ATOM 1531 N N . PRO A 1 197 ? 4.914 31.453 2.531 1 95 197 PRO A N 1
ATOM 1532 C CA . PRO A 1 197 ? 5.992 30.547 2.904 1 95 197 PRO A CA 1
ATOM 1533 C C . PRO A 1 197 ? 6.762 31 4.137 1 95 197 PRO A C 1
ATOM 1535 O O . PRO A 1 197 ? 7.262 30.172 4.906 1 95 197 PRO A O 1
ATOM 1538 N N . ALA A 1 198 ? 6.781 32.281 4.336 1 94.56 198 ALA A N 1
ATOM 1539 C CA . ALA A 1 198 ? 7.488 32.844 5.492 1 94.56 198 ALA A CA 1
ATOM 1540 C C . ALA A 1 198 ? 6.848 32.375 6.797 1 94.56 198 ALA A C 1
ATOM 1542 O O . ALA A 1 198 ? 7.551 32.094 7.773 1 94.56 198 ALA A O 1
ATOM 1543 N N . THR A 1 199 ? 5.535 32.375 6.832 1 95.31 199 THR A N 1
ATOM 1544 C CA . THR A 1 199 ? 4.836 31.891 8.016 1 95.31 199 THR A CA 1
ATOM 1545 C C . THR A 1 199 ? 5.176 30.422 8.266 1 95.31 199 THR A C 1
ATOM 1547 O O . THR A 1 199 ? 5.414 30.016 9.406 1 95.31 199 THR A O 1
ATOM 1550 N N . ILE A 1 200 ? 5.242 29.656 7.227 1 96.19 200 ILE A N 1
ATOM 1551 C CA . ILE A 1 200 ? 5.605 28.25 7.336 1 96.19 200 ILE A CA 1
ATOM 1552 C C . ILE A 1 200 ? 7 28.125 7.941 1 96.19 200 ILE A C 1
ATOM 1554 O O . ILE A 1 200 ? 7.223 27.297 8.836 1 96.19 200 ILE A O 1
ATOM 1558 N N . ALA A 1 201 ? 7.867 28.891 7.461 1 95.12 201 ALA A N 1
ATOM 1559 C CA . ALA A 1 201 ? 9.242 28.875 7.953 1 95.12 201 ALA A CA 1
ATOM 1560 C C . ALA A 1 201 ? 9.297 29.219 9.438 1 95.12 201 ALA A C 1
ATOM 1562 O O . ALA A 1 201 ? 10.047 28.594 10.195 1 95.12 201 ALA A O 1
ATOM 1563 N N . ARG A 1 202 ? 8.539 30.203 9.844 1 94.56 202 ARG A N 1
ATOM 1564 C CA . ARG A 1 202 ? 8.508 30.594 11.25 1 94.56 202 ARG A CA 1
ATOM 1565 C C . ARG A 1 202 ? 7.988 29.469 12.133 1 94.56 202 ARG A C 1
ATOM 1567 O O . ARG A 1 202 ? 8.547 29.203 13.195 1 94.56 202 ARG A O 1
ATOM 1574 N N . PHE A 1 203 ? 6.969 28.859 11.664 1 94.94 203 PHE A N 1
ATOM 1575 C CA . PHE A 1 203 ? 6.398 27.766 12.445 1 94.94 203 PHE A CA 1
ATOM 1576 C C . PHE A 1 203 ? 7.348 26.578 12.484 1 94.94 203 PHE A C 1
ATOM 1578 O O . PHE A 1 203 ? 7.422 25.859 13.484 1 94.94 203 PHE A O 1
ATOM 1585 N N . THR A 1 204 ? 7.98 26.312 11.375 1 94.25 204 THR A N 1
ATOM 1586 C CA . THR A 1 204 ? 8.977 25.234 11.336 1 94.25 204 THR A CA 1
ATOM 1587 C C . THR A 1 204 ? 10.078 25.484 12.367 1 94.25 204 THR A C 1
ATOM 1589 O O . THR A 1 204 ? 10.453 24.578 13.109 1 94.25 204 THR A O 1
ATOM 1592 N N . THR A 1 205 ? 10.547 26.719 12.445 1 92.19 205 THR A N 1
ATOM 1593 C CA . THR A 1 205 ? 11.562 27.109 13.422 1 92.19 205 THR A CA 1
ATOM 1594 C C . THR A 1 205 ? 11.008 26.984 14.844 1 92.19 205 THR A C 1
ATOM 1596 O O . THR A 1 205 ? 11.703 26.531 15.742 1 92.19 205 THR A O 1
ATOM 1599 N N . TYR A 1 206 ? 9.773 27.469 14.961 1 91.38 206 TYR A N 1
ATOM 1600 C CA . TYR A 1 206 ? 9.086 27.391 16.25 1 91.38 206 TYR A CA 1
ATOM 1601 C C . TYR A 1 206 ? 9.039 25.953 16.75 1 91.38 206 TYR A C 1
ATOM 1603 O O . TYR A 1 206 ? 9.281 25.703 17.938 1 91.38 206 TYR A O 1
ATOM 1611 N N . CYS A 1 207 ? 8.758 25.031 15.914 1 90.88 207 CYS A N 1
ATOM 1612 C CA . CYS A 1 207 ? 8.695 23.609 16.266 1 90.88 207 CYS A CA 1
ATOM 1613 C C . CYS A 1 207 ? 10.078 23.078 16.656 1 90.88 207 CYS A C 1
ATOM 1615 O O . CYS A 1 207 ? 10.219 22.391 17.656 1 90.88 207 CYS A O 1
ATOM 1617 N N . GLN A 1 208 ? 11.031 23.391 15.898 1 88.12 208 GLN A N 1
ATOM 1618 C CA . GLN A 1 208 ? 12.383 22.859 16.078 1 88.12 208 GLN A CA 1
ATOM 1619 C C . GLN A 1 208 ? 13.031 23.406 17.344 1 88.12 208 GLN A C 1
ATOM 1621 O O . GLN A 1 208 ? 13.766 22.688 18.031 1 88.12 208 GLN A O 1
ATOM 1626 N N . THR A 1 209 ? 12.719 24.656 17.703 1 86 209 THR A N 1
ATOM 1627 C CA . THR A 1 209 ? 13.352 25.297 18.844 1 86 209 THR A CA 1
ATOM 1628 C C . THR A 1 209 ? 12.586 24.984 20.125 1 86 209 THR A C 1
ATOM 1630 O O . THR A 1 209 ? 13.188 24.844 21.203 1 86 209 THR A O 1
ATOM 1633 N N . GLY A 1 210 ? 11.328 24.906 20.156 1 80.88 210 GLY A N 1
ATOM 1634 C CA . GLY A 1 210 ? 10.516 24.781 21.359 1 80.88 210 GLY A CA 1
ATOM 1635 C C . GLY A 1 210 ? 10.016 23.359 21.594 1 80.88 210 GLY A C 1
ATOM 1636 O O . GLY A 1 210 ? 9.367 23.094 22.594 1 80.88 210 GLY A O 1
ATOM 1637 N N . GLN A 1 211 ? 10.375 22.469 20.766 1 80.12 211 GLN A N 1
ATOM 1638 C CA . GLN A 1 211 ? 9.93 21.078 20.859 1 80.12 211 GLN A CA 1
ATOM 1639 C C . GLN A 1 211 ? 8.406 20.984 20.812 1 80.12 211 GLN A C 1
ATOM 1641 O O . GLN A 1 211 ? 7.801 20.266 21.609 1 80.12 211 GLN A O 1
ATOM 1646 N N . HIS A 1 212 ? 7.863 21.875 20.047 1 86.75 212 HIS A N 1
ATOM 1647 C CA . HIS A 1 212 ? 6.426 21.812 19.812 1 86.75 212 HIS A CA 1
ATOM 1648 C C . HIS A 1 212 ? 6.094 20.875 18.656 1 86.75 212 HIS A C 1
ATOM 1650 O O . HIS A 1 212 ? 6.898 20.703 17.75 1 86.75 212 HIS A O 1
ATOM 1656 N N . ARG A 1 213 ? 4.941 20.234 18.812 1 91.62 213 ARG A N 1
ATOM 1657 C CA . ARG A 1 213 ? 4.508 19.359 17.734 1 91.62 213 ARG A CA 1
ATOM 1658 C C . ARG A 1 213 ? 3.52 20.062 16.812 1 91.62 213 ARG A C 1
ATOM 1660 O O . ARG A 1 213 ? 2.65 20.797 17.281 1 91.62 213 ARG A O 1
ATOM 1667 N N . LEU A 1 214 ? 3.791 19.953 15.648 1 95.38 214 LEU A N 1
ATOM 1668 C CA . LEU A 1 214 ? 2.846 20.5 14.672 1 95.38 214 LEU A CA 1
ATOM 1669 C C . LEU A 1 214 ? 2.955 19.766 13.344 1 95.38 214 LEU A C 1
ATOM 1671 O O . LEU A 1 214 ? 3.895 18.984 13.133 1 95.38 214 LEU A O 1
ATOM 1675 N N . GLY A 1 215 ? 1.938 19.828 12.523 1 97.5 215 GLY A N 1
ATOM 1676 C CA . GLY A 1 215 ? 1.903 19.312 11.164 1 97.5 215 GLY A CA 1
ATOM 1677 C C . GLY A 1 215 ? 1.568 20.359 10.125 1 97.5 215 GLY A C 1
ATOM 1678 O O . GLY A 1 215 ? 0.716 21.219 10.359 1 97.5 215 GLY A O 1
ATOM 1679 N N . ILE A 1 216 ? 2.25 20.312 9.039 1 97.62 216 ILE A N 1
ATOM 1680 C CA . ILE A 1 216 ? 2.047 21.281 7.961 1 97.62 216 ILE A CA 1
ATOM 1681 C C . ILE A 1 216 ? 1.646 20.547 6.684 1 97.62 216 ILE A C 1
ATOM 1683 O O . ILE A 1 216 ? 2.303 19.578 6.281 1 97.62 216 ILE A O 1
ATOM 1687 N N . GLY A 1 217 ? 0.543 20.969 6.113 1 97.25 217 GLY A N 1
ATOM 1688 C CA . GLY A 1 217 ? 0.109 20.422 4.84 1 97.25 217 GLY A CA 1
ATOM 1689 C C . GLY A 1 217 ? 0.709 21.125 3.645 1 97.25 217 GLY A C 1
ATOM 1690 O O . GLY A 1 217 ? 1.505 22.062 3.803 1 97.25 217 GLY A O 1
ATOM 1691 N N . LEU A 1 218 ? 0.375 20.641 2.443 1 95.25 218 LEU A N 1
ATOM 1692 C CA . LEU A 1 218 ? 0.828 21.266 1.205 1 95.25 218 LEU A CA 1
ATOM 1693 C C . LEU A 1 218 ? -0.072 22.438 0.826 1 95.25 218 LEU A C 1
ATOM 1695 O O . LEU A 1 218 ? -1.226 22.516 1.257 1 95.25 218 LEU A O 1
ATOM 1699 N N . PHE A 1 219 ? 0.518 23.422 0.042 1 95.44 219 PHE A N 1
ATOM 1700 C CA . PHE A 1 219 ? -0.312 24.484 -0.503 1 95.44 219 PHE A CA 1
ATOM 1701 C C . PHE A 1 219 ? -1.37 23.922 -1.444 1 95.44 219 PHE A C 1
ATOM 1703 O O . PHE A 1 219 ? -1.06 23.125 -2.326 1 95.44 219 PHE A O 1
ATOM 1710 N N . ASP A 1 220 ? -2.576 24.359 -1.19 1 94.31 220 ASP A N 1
ATOM 1711 C CA . ASP A 1 220 ? -3.686 23.875 -2.008 1 94.31 220 ASP A CA 1
ATOM 1712 C C . ASP A 1 220 ? -4.824 24.891 -2.047 1 94.31 220 ASP A C 1
ATOM 1714 O O . ASP A 1 220 ? -5.086 25.578 -1.055 1 94.31 220 ASP A O 1
ATOM 1718 N N . ARG A 1 221 ? -5.453 24.984 -3.193 1 90.5 221 ARG A N 1
ATOM 1719 C CA . ARG A 1 221 ? -6.656 25.812 -3.271 1 90.5 221 ARG A CA 1
ATOM 1720 C C . ARG A 1 221 ? -7.789 25.203 -2.453 1 90.5 221 ARG A C 1
ATOM 1722 O O . ARG A 1 221 ? -8.578 25.938 -1.841 1 90.5 221 ARG A O 1
ATOM 1729 N N . ASN A 1 222 ? -7.816 23.953 -2.576 1 91.81 222 ASN A N 1
ATOM 1730 C CA . ASN A 1 222 ? -8.727 23.234 -1.688 1 91.81 222 ASN A CA 1
ATOM 1731 C C . ASN A 1 222 ? -8.109 23.016 -0.308 1 91.81 222 ASN A C 1
ATOM 1733 O O . ASN A 1 222 ? -7.578 21.953 -0.021 1 91.81 222 ASN A O 1
ATOM 1737 N N . VAL A 1 223 ? -8.305 23.969 0.6 1 92.81 223 VAL A N 1
ATOM 1738 C CA . VAL A 1 223 ? -7.57 24.047 1.858 1 92.81 223 VAL A CA 1
ATOM 1739 C C . VAL A 1 223 ? -7.898 22.828 2.717 1 92.81 223 VAL A C 1
ATOM 1741 O O . VAL A 1 223 ? -7.105 22.422 3.572 1 92.81 223 VAL A O 1
ATOM 1744 N N . GLY A 1 224 ? -9.055 22.281 2.477 1 92.25 224 GLY A N 1
ATOM 1745 C CA . GLY A 1 224 ? -9.398 21.062 3.189 1 92.25 224 GLY A CA 1
ATOM 1746 C C . GLY A 1 224 ? -8.367 19.953 3.012 1 92.25 224 GLY A C 1
ATOM 1747 O O . GLY A 1 224 ? -8.086 19.203 3.945 1 92.25 224 GLY A O 1
ATOM 1748 N N . ASN A 1 225 ? -7.809 19.859 1.869 1 93.88 225 ASN A N 1
ATOM 1749 C CA . ASN A 1 225 ? -6.75 18.891 1.619 1 93.88 225 ASN A CA 1
ATOM 1750 C C . ASN A 1 225 ? -5.516 19.172 2.473 1 93.88 225 ASN A C 1
ATOM 1752 O O . ASN A 1 225 ? -4.926 18.25 3.039 1 93.88 225 ASN A O 1
ATOM 1756 N N . SER A 1 226 ? -5.207 20.391 2.502 1 95.44 226 SER A N 1
ATOM 1757 C CA . SER A 1 226 ? -4.051 20.781 3.303 1 95.44 226 SER A CA 1
ATOM 1758 C C . SER A 1 226 ? -4.285 20.516 4.785 1 95.44 226 SER A C 1
ATOM 1760 O O . SER A 1 226 ? -3.375 20.078 5.492 1 95.44 226 SER A O 1
ATOM 1762 N N . VAL A 1 227 ? -5.48 20.75 5.215 1 94.44 227 VAL A N 1
ATOM 1763 C CA . VAL A 1 227 ? -5.82 20.516 6.613 1 94.44 227 VAL A CA 1
ATOM 1764 C C . VAL A 1 227 ? -5.719 19.031 6.922 1 94.44 227 VAL A C 1
ATOM 1766 O O . VAL A 1 227 ? -5.129 18.641 7.934 1 94.44 227 VAL A O 1
ATOM 1769 N N . ARG A 1 228 ? -6.234 18.266 6.07 1 93.88 228 ARG A N 1
ATOM 1770 C CA . ARG A 1 228 ? -6.148 16.828 6.234 1 93.88 228 ARG A CA 1
ATOM 1771 C C . ARG A 1 228 ? -4.691 16.375 6.297 1 93.88 228 ARG A C 1
ATOM 1773 O O . ARG A 1 228 ? -4.324 15.578 7.164 1 93.88 228 ARG A O 1
ATOM 1780 N N . GLN A 1 229 ? -3.961 16.812 5.426 1 95.88 229 GLN A N 1
ATOM 1781 C CA . GLN A 1 229 ? -2.545 16.484 5.363 1 95.88 229 GLN A CA 1
ATOM 1782 C C . GLN A 1 229 ? -1.818 16.906 6.637 1 95.88 229 GLN A C 1
ATOM 1784 O O . GLN A 1 229 ? -1.004 16.156 7.18 1 95.88 229 GLN A O 1
ATOM 1789 N N . ALA A 1 230 ? -2.105 18.062 7.047 1 96.75 230 ALA A N 1
ATOM 1790 C CA . ALA A 1 230 ? -1.472 18.594 8.258 1 96.75 230 ALA A CA 1
ATOM 1791 C C . ALA A 1 230 ? -1.828 17.75 9.477 1 96.75 230 ALA A C 1
ATOM 1793 O O . ALA A 1 230 ? -0.964 17.438 10.297 1 96.75 230 ALA A O 1
ATOM 1794 N N . ARG A 1 231 ? -3.037 17.406 9.57 1 94.38 231 ARG A N 1
ATOM 1795 C CA . ARG A 1 231 ? -3.482 16.547 10.672 1 94.38 231 ARG A CA 1
ATOM 1796 C C . ARG A 1 231 ? -2.793 15.195 10.633 1 94.38 231 ARG A C 1
ATOM 1798 O O . ARG A 1 231 ? -2.385 14.672 11.664 1 94.38 231 ARG A O 1
ATOM 1805 N N . GLN A 1 232 ? -2.738 14.688 9.469 1 94.81 232 GLN A N 1
ATOM 1806 C CA . GLN A 1 232 ? -2.053 13.406 9.297 1 94.81 232 GLN A CA 1
ATOM 1807 C C . GLN A 1 232 ? -0.589 13.508 9.719 1 94.81 232 GLN A C 1
ATOM 1809 O O . GLN A 1 232 ? -0.056 12.594 10.352 1 94.81 232 GLN A O 1
ATOM 1814 N N . THR A 1 233 ? 0.03 14.562 9.328 1 96.31 233 THR A N 1
ATOM 1815 C CA . THR A 1 233 ? 1.429 14.781 9.672 1 96.31 233 THR A CA 1
ATOM 1816 C C . THR A 1 233 ? 1.613 14.797 11.188 1 96.31 233 THR A C 1
ATOM 1818 O O . THR A 1 233 ? 2.508 14.133 11.719 1 96.31 233 THR A O 1
ATOM 1821 N N . LEU A 1 234 ? 0.75 15.531 11.844 1 94.56 234 LEU A N 1
ATOM 1822 C CA . LEU A 1 234 ? 0.809 15.594 13.297 1 94.56 234 LEU A CA 1
ATOM 1823 C C . LEU A 1 234 ? 0.582 14.219 13.914 1 94.56 234 LEU A C 1
ATOM 1825 O O . LEU A 1 234 ? 1.31 13.812 14.82 1 94.56 234 LEU A O 1
ATOM 1829 N N . ARG A 1 235 ? -0.375 13.523 13.43 1 93.31 235 ARG A N 1
ATOM 1830 C CA . ARG A 1 235 ? -0.713 12.195 13.938 1 93.31 235 ARG A CA 1
ATOM 1831 C C . ARG A 1 235 ? 0.46 11.234 13.773 1 93.31 235 ARG A C 1
ATOM 1833 O O . ARG A 1 235 ? 0.858 10.562 14.727 1 93.31 235 ARG A O 1
ATOM 1840 N N . ILE A 1 236 ? 0.997 11.125 12.594 1 93.69 236 ILE A N 1
ATOM 1841 C CA . ILE A 1 236 ? 2.094 10.219 12.289 1 93.69 236 ILE A CA 1
ATOM 1842 C C . ILE A 1 236 ? 3.314 10.578 13.133 1 93.69 236 ILE A C 1
ATOM 1844 O O . ILE A 1 236 ? 4.008 9.695 13.641 1 93.69 236 ILE A O 1
ATOM 1848 N N . SER A 1 237 ? 3.549 11.859 13.234 1 93.06 237 SER A N 1
ATOM 1849 C CA . SER A 1 237 ? 4.648 12.32 14.07 1 93.06 237 SER A CA 1
ATOM 1850 C C . SER A 1 237 ? 4.512 11.797 15.5 1 93.06 237 SER A C 1
ATOM 1852 O O . SER A 1 237 ? 5.496 11.367 16.109 1 93.06 237 SER A O 1
ATOM 1854 N N . GLN A 1 238 ? 3.338 11.789 15.984 1 90.38 238 GLN A N 1
ATOM 1855 C CA . GLN A 1 238 ? 3.072 11.359 17.359 1 90.38 238 GLN A CA 1
ATOM 1856 C C . GLN A 1 238 ? 3.166 9.844 17.484 1 90.38 238 GLN A C 1
ATOM 1858 O O . GLN A 1 238 ? 3.828 9.328 18.391 1 90.38 238 GLN A O 1
ATOM 1863 N N . ILE A 1 239 ? 2.568 9.141 16.594 1 90.06 239 ILE A N 1
ATOM 1864 C CA . ILE A 1 239 ? 2.502 7.688 16.641 1 90.06 239 ILE A CA 1
ATOM 1865 C C . ILE A 1 239 ? 3.912 7.102 16.547 1 90.06 239 ILE A C 1
ATOM 1867 O O . ILE A 1 239 ? 4.242 6.16 17.281 1 90.06 239 ILE A O 1
ATOM 1871 N N . PHE A 1 240 ? 4.723 7.695 15.766 1 89.75 240 PHE A N 1
ATOM 1872 C CA . PHE A 1 240 ? 6.039 7.121 15.508 1 89.75 240 PHE A CA 1
ATOM 1873 C C . PHE A 1 240 ? 7.113 7.844 16.312 1 89.75 240 PHE A C 1
ATOM 1875 O O . PHE A 1 240 ? 8.305 7.582 16.141 1 89.75 240 PHE A O 1
ATOM 1882 N N . GLN A 1 241 ? 6.664 8.82 17.109 1 86.88 241 GLN A N 1
ATOM 1883 C CA . GLN A 1 241 ? 7.574 9.586 17.953 1 86.88 241 GLN A CA 1
ATOM 1884 C C . GLN A 1 241 ? 8.703 10.203 17.141 1 86.88 241 GLN A C 1
ATOM 1886 O O . GLN A 1 241 ? 9.883 10.016 17.453 1 86.88 241 GLN A O 1
ATOM 1891 N N . ARG A 1 242 ? 8.273 10.812 16.078 1 89.81 242 ARG A N 1
ATOM 1892 C CA . ARG A 1 242 ? 9.18 11.5 15.172 1 89.81 242 ARG A CA 1
ATOM 1893 C C . ARG A 1 242 ? 8.891 13 15.141 1 89.81 242 ARG A C 1
ATOM 1895 O O . ARG A 1 242 ? 8.203 13.484 14.234 1 89.81 242 ARG A O 1
ATOM 1902 N N . PRO A 1 243 ? 9.516 13.742 16.078 1 88.25 243 PRO A N 1
ATOM 1903 C CA . PRO A 1 243 ? 9.25 15.18 16.109 1 88.25 243 PRO A CA 1
ATOM 1904 C C . PRO A 1 243 ? 9.781 15.914 14.875 1 88.25 243 PRO A C 1
ATOM 1906 O O . PRO A 1 243 ? 9.398 17.047 14.625 1 88.25 243 PRO A O 1
ATOM 1909 N N . ASP A 1 244 ? 10.586 15.195 14.156 1 88.81 244 ASP A N 1
ATOM 1910 C CA . ASP A 1 244 ? 11.172 15.789 12.961 1 88.81 244 ASP A CA 1
ATOM 1911 C C . ASP A 1 244 ? 10.188 15.742 11.789 1 88.81 244 ASP A C 1
ATOM 1913 O O . ASP A 1 244 ? 10.398 16.406 10.773 1 88.81 244 ASP A O 1
ATOM 1917 N N . PHE A 1 245 ? 9.109 14.953 11.969 1 93 245 PHE A N 1
ATOM 1918 C CA . PHE A 1 245 ? 8.047 14.961 10.977 1 93 245 PHE A CA 1
ATOM 1919 C C . PHE A 1 245 ? 7.16 16.188 11.141 1 93 245 PHE A C 1
ATOM 1921 O O . PHE A 1 245 ? 6.289 16.219 12.016 1 93 245 PHE A O 1
ATOM 1928 N N . ILE A 1 246 ? 7.43 17.172 10.266 1 95.38 246 ILE A N 1
ATOM 1929 C CA . ILE A 1 246 ? 6.715 18.438 10.398 1 95.38 246 ILE A CA 1
ATOM 1930 C C . ILE A 1 246 ? 5.902 18.703 9.133 1 95.38 246 ILE A C 1
ATOM 1932 O O . ILE A 1 246 ? 4.797 19.25 9.195 1 95.38 246 ILE A O 1
ATOM 1936 N N . HIS A 1 247 ? 6.402 18.297 8.031 1 95.94 247 HIS A N 1
ATOM 1937 C CA . HIS A 1 247 ? 5.773 18.562 6.742 1 95.94 247 HIS A CA 1
ATOM 1938 C C . HIS A 1 247 ? 5.164 17.281 6.16 1 95.94 247 HIS A C 1
ATOM 1940 O O . HIS A 1 247 ? 5.754 16.203 6.266 1 95.94 247 HIS A O 1
ATOM 1946 N N . TYR A 1 248 ? 4.039 17.469 5.48 1 96.38 248 TYR A N 1
ATOM 1947 C CA . TYR A 1 248 ? 3.354 16.328 4.895 1 96.38 248 TYR A CA 1
ATOM 1948 C C . TYR A 1 248 ? 4.258 15.594 3.91 1 96.38 248 TYR A C 1
ATOM 1950 O O . TYR A 1 248 ? 4.199 14.367 3.797 1 96.38 248 TYR A O 1
ATOM 1958 N N . SER A 1 249 ? 5.07 16.312 3.229 1 92.31 249 SER A N 1
ATOM 1959 C CA . SER A 1 249 ? 5.953 15.711 2.232 1 92.31 249 SER A CA 1
ATOM 1960 C C . SER A 1 249 ? 6.84 14.641 2.854 1 92.31 249 SER A C 1
ATOM 1962 O O . SER A 1 249 ? 7.234 13.688 2.178 1 92.31 249 SER A O 1
ATOM 1964 N N . GLN A 1 250 ? 7.09 14.727 4.121 1 91.38 250 GLN A N 1
ATOM 1965 C CA . GLN A 1 250 ? 7.965 13.781 4.816 1 91.38 250 GLN A CA 1
ATOM 1966 C C . GLN A 1 250 ? 7.23 12.484 5.133 1 91.38 250 GLN A C 1
ATOM 1968 O O . GLN A 1 250 ? 7.855 11.438 5.316 1 91.38 250 GLN A O 1
ATOM 1973 N N . ILE A 1 251 ? 5.898 12.586 5.191 1 93.88 251 ILE A N 1
ATOM 1974 C CA . ILE A 1 251 ? 5.16 11.43 5.684 1 93.88 251 ILE A CA 1
ATOM 1975 C C . ILE A 1 251 ? 4.219 10.922 4.594 1 93.88 251 ILE A C 1
ATOM 1977 O O . ILE A 1 251 ? 3.531 9.914 4.781 1 93.88 251 ILE A O 1
ATOM 1981 N N . ALA A 1 252 ? 4.207 11.594 3.459 1 93.06 252 ALA A N 1
ATOM 1982 C CA . ALA A 1 252 ? 3.254 11.273 2.4 1 93.06 252 ALA A CA 1
ATOM 1983 C C . ALA A 1 252 ? 3.316 9.789 2.039 1 93.06 252 ALA A C 1
ATOM 1985 O O . ALA A 1 252 ? 2.283 9.148 1.86 1 93.06 252 ALA A O 1
ATOM 1986 N N . PHE A 1 253 ? 4.496 9.25 2.01 1 92.56 253 PHE A N 1
ATOM 1987 C CA . PHE A 1 253 ? 4.684 7.848 1.647 1 92.56 253 PHE A CA 1
ATOM 1988 C C . PHE A 1 253 ? 4.164 6.93 2.748 1 92.56 253 PHE A C 1
ATOM 1990 O O . PHE A 1 253 ? 3.488 5.938 2.469 1 92.56 253 PHE A O 1
ATOM 1997 N N . ILE A 1 254 ? 4.52 7.199 3.967 1 93.5 254 ILE A N 1
ATOM 1998 C CA . ILE A 1 254 ? 4.047 6.422 5.109 1 93.5 254 ILE A CA 1
ATOM 1999 C C . ILE A 1 254 ? 2.521 6.41 5.125 1 93.5 254 ILE A C 1
ATOM 2001 O O . ILE A 1 254 ? 1.905 5.352 5.289 1 93.5 254 ILE A O 1
ATOM 2005 N N . GLN A 1 255 ? 1.974 7.59 4.902 1 93 255 GLN A N 1
ATOM 2006 C CA . GLN A 1 255 ? 0.52 7.711 4.883 1 93 255 GLN A CA 1
ATOM 2007 C C . GLN A 1 255 ? -0.087 6.883 3.756 1 93 255 GLN A C 1
ATOM 2009 O O . GLN A 1 255 ? -1.127 6.246 3.936 1 93 255 GLN A O 1
ATOM 2014 N N . ALA A 1 256 ? 0.514 6.93 2.629 1 92.5 256 ALA A N 1
ATOM 2015 C CA . ALA A 1 256 ? 0.043 6.145 1.492 1 92.5 256 ALA A CA 1
ATOM 2016 C C . ALA A 1 256 ? 0.039 4.652 1.822 1 92.5 256 ALA A C 1
ATOM 2018 O O . ALA A 1 256 ? -0.9 3.936 1.47 1 92.5 256 ALA A O 1
ATOM 2019 N N . LEU A 1 257 ? 1.111 4.188 2.432 1 93.56 257 LEU A N 1
ATOM 2020 C CA . LEU A 1 257 ? 1.201 2.787 2.832 1 93.56 257 LEU A CA 1
ATOM 2021 C C . LEU A 1 257 ? 0.079 2.424 3.799 1 93.56 257 LEU A C 1
ATOM 2023 O O . LEU A 1 257 ? -0.552 1.374 3.658 1 93.56 257 LEU A O 1
ATOM 2027 N N . LEU A 1 258 ? -0.161 3.258 4.723 1 91.81 258 LEU A N 1
ATOM 2028 C CA . LEU A 1 258 ? -1.192 3.004 5.723 1 91.81 258 LEU A CA 1
ATOM 2029 C C . LEU A 1 258 ? -2.58 3.035 5.094 1 91.81 258 LEU A C 1
ATOM 2031 O O . LEU A 1 258 ? -3.441 2.223 5.438 1 91.81 258 LEU A O 1
ATOM 2035 N N . ASP A 1 259 ? -2.797 3.928 4.176 1 89.19 259 ASP A N 1
ATOM 2036 C CA . ASP A 1 259 ? -4.082 4.062 3.494 1 89.19 259 ASP A CA 1
ATOM 2037 C C . ASP A 1 259 ? -4.355 2.855 2.598 1 89.19 259 ASP A C 1
ATOM 2039 O O . ASP A 1 259 ? -5.508 2.564 2.275 1 89.19 259 ASP A O 1
ATOM 2043 N N . GLY A 1 260 ? -3.316 2.223 2.188 1 89.75 260 GLY A N 1
ATOM 2044 C CA . GLY A 1 260 ? -3.453 1.107 1.265 1 89.75 260 GLY A CA 1
ATOM 2045 C C . GLY A 1 260 ? -4.051 -0.129 1.907 1 89.75 260 GLY A C 1
ATOM 2046 O O . GLY A 1 260 ? -4.496 -1.044 1.21 1 89.75 260 GLY A O 1
ATOM 2047 N N . HIS A 1 261 ? -4.156 -0.182 3.182 1 87 261 HIS A N 1
ATOM 2048 C CA . HIS A 1 261 ? -4.695 -1.323 3.912 1 87 261 HIS A CA 1
ATOM 2049 C C . HIS A 1 261 ? -4.086 -2.631 3.418 1 87 261 HIS A C 1
ATOM 2051 O O . HIS A 1 261 ? -4.812 -3.561 3.057 1 87 261 HIS A O 1
ATOM 2057 N N . LEU A 1 262 ? -2.777 -2.658 3.418 1 88.62 262 LEU A N 1
ATOM 2058 C CA . LEU A 1 262 ? -2.047 -3.805 2.889 1 88.62 262 LEU A CA 1
ATOM 2059 C C . LEU A 1 262 ? -2.293 -5.047 3.742 1 88.62 262 LEU A C 1
ATOM 2061 O O . LEU A 1 262 ? -2.439 -4.945 4.961 1 88.62 262 LEU A O 1
ATOM 2065 N N . HIS A 1 263 ? -2.451 -6.25 3.1 1 79.06 263 HIS A N 1
ATOM 2066 C CA . HIS A 1 263 ? -2.744 -7.512 3.771 1 79.06 263 HIS A CA 1
ATOM 2067 C C . HIS A 1 263 ? -1.515 -8.047 4.5 1 79.06 263 HIS A C 1
ATOM 2069 O O . HIS A 1 263 ? -0.942 -9.062 4.094 1 79.06 263 HIS A O 1
ATOM 2075 N N . VAL A 1 264 ? -1.178 -7.414 5.578 1 84.19 264 VAL A N 1
ATOM 2076 C CA . VAL A 1 264 ? -0.032 -7.824 6.383 1 84.19 264 VAL A CA 1
ATOM 2077 C C . VAL A 1 264 ? -0.498 -8.227 7.781 1 84.19 264 VAL A C 1
ATOM 2079 O O . VAL A 1 264 ? 0.209 -7.996 8.766 1 84.19 264 VAL A O 1
ATOM 2082 N N . THR A 1 265 ? -1.665 -8.867 7.875 1 80.38 265 THR A N 1
ATOM 2083 C CA . THR A 1 265 ? -2.301 -9.18 9.148 1 80.38 265 THR A CA 1
ATOM 2084 C C . THR A 1 265 ? -1.426 -10.125 9.969 1 80.38 265 THR A C 1
ATOM 2086 O O . THR A 1 265 ? -1.289 -9.945 11.188 1 80.38 265 THR A O 1
ATOM 2089 N N . ASP A 1 266 ? -0.865 -11.086 9.32 1 88.69 266 ASP A N 1
ATOM 2090 C CA . ASP A 1 266 ? -0.006 -12.031 10.031 1 88.69 266 ASP A CA 1
ATOM 2091 C C . ASP A 1 266 ? 1.192 -11.32 10.656 1 88.69 266 ASP A C 1
ATOM 2093 O O . ASP A 1 266 ? 1.567 -11.609 11.797 1 88.69 266 ASP A O 1
ATOM 2097 N N . LEU A 1 267 ? 1.762 -10.422 9.945 1 92.25 267 LEU A N 1
ATOM 2098 C CA . LEU A 1 267 ? 2.904 -9.664 10.445 1 92.25 267 LEU A CA 1
ATOM 2099 C C . LEU A 1 267 ? 2.5 -8.781 11.625 1 92.25 267 LEU A C 1
ATOM 2101 O O . LEU A 1 267 ? 3.227 -8.695 12.617 1 92.25 267 LEU A O 1
ATOM 2105 N N . GLN A 1 268 ? 1.354 -8.125 11.477 1 91.69 268 GLN A N 1
ATOM 2106 C CA . GLN A 1 268 ? 0.851 -7.258 12.539 1 91.69 268 GLN A CA 1
ATOM 2107 C C . GLN A 1 268 ? 0.645 -8.039 13.836 1 91.69 268 GLN A C 1
ATOM 2109 O O . GLN A 1 268 ? 0.988 -7.551 14.914 1 91.69 268 GLN A O 1
ATOM 2114 N N . GLN A 1 269 ? 0.172 -9.219 13.734 1 92.5 269 GLN A N 1
ATOM 2115 C CA . GLN A 1 269 ? -0.065 -10.062 14.906 1 92.5 269 GLN A CA 1
ATOM 2116 C C . GLN A 1 269 ? 1.249 -10.477 15.562 1 92.5 269 GLN A C 1
ATOM 2118 O O . GLN A 1 269 ? 1.344 -10.531 16.781 1 92.5 269 GLN A O 1
ATOM 2123 N N . ARG A 1 270 ? 2.18 -10.766 14.773 1 95.44 270 ARG A N 1
ATOM 2124 C CA . ARG A 1 270 ? 3.484 -11.148 15.305 1 95.44 270 ARG A CA 1
ATOM 2125 C C . ARG A 1 270 ? 4.141 -9.984 16.047 1 95.44 270 ARG A C 1
ATOM 2127 O O . ARG A 1 270 ? 4.777 -10.18 17.078 1 95.44 270 ARG A O 1
ATOM 2134 N N . PHE A 1 271 ? 3.957 -8.805 15.516 1 96.44 271 PHE A N 1
ATOM 2135 C CA . PHE A 1 271 ? 4.473 -7.625 16.203 1 96.44 271 PHE A CA 1
ATOM 2136 C C . PHE A 1 271 ? 3.76 -7.418 17.531 1 96.44 271 PHE A C 1
ATOM 2138 O O . PHE A 1 271 ? 4.383 -7.043 18.531 1 96.44 271 PHE A O 1
ATOM 2145 N N . GLN A 1 272 ? 2.455 -7.637 17.531 1 94.62 272 GLN A N 1
ATOM 2146 C CA . GLN A 1 272 ? 1.683 -7.5 18.766 1 94.62 272 GLN A CA 1
ATOM 2147 C C . GLN A 1 272 ? 2.174 -8.477 19.828 1 94.62 272 GLN A C 1
ATOM 2149 O O . GLN A 1 272 ? 2.297 -8.109 21 1 94.62 272 GLN A O 1
ATOM 2154 N N . LYS A 1 273 ? 2.436 -9.688 19.391 1 95.81 273 LYS A N 1
ATOM 2155 C CA . LYS A 1 273 ? 2.969 -10.688 20.297 1 95.81 273 LYS A CA 1
ATOM 2156 C C . LYS A 1 273 ? 4.348 -10.289 20.812 1 95.81 273 LYS A C 1
ATOM 2158 O O . LYS A 1 273 ? 4.641 -10.445 22 1 95.81 273 LYS A O 1
ATOM 2163 N N . LEU A 1 274 ? 5.105 -9.805 19.969 1 96.25 274 LEU A N 1
ATOM 2164 C CA . LEU A 1 274 ? 6.453 -9.375 20.328 1 96.25 274 LEU A CA 1
ATOM 2165 C C . LEU A 1 274 ? 6.402 -8.219 21.328 1 96.25 274 LEU A C 1
ATOM 2167 O O . LEU A 1 274 ? 7.223 -8.156 22.25 1 96.25 274 LEU A O 1
ATOM 2171 N N . ALA A 1 275 ? 5.438 -7.32 21.234 1 95.75 275 ALA A N 1
ATOM 2172 C CA . ALA A 1 275 ? 5.316 -6.105 22.031 1 95.75 275 ALA A CA 1
ATOM 2173 C C . ALA A 1 275 ? 4.895 -6.434 23.469 1 95.75 275 ALA A C 1
ATOM 2175 O O . ALA A 1 275 ? 5.012 -5.598 24.359 1 95.75 275 ALA A O 1
ATOM 2176 N N . SER A 1 276 ? 4.48 -7.66 23.688 1 95.06 276 SER A N 1
ATOM 2177 C CA . SER A 1 276 ? 3.98 -8.055 25 1 95.06 276 SER A CA 1
ATOM 2178 C C . SER A 1 276 ? 5.121 -8.242 26 1 95.06 276 SER A C 1
ATOM 2180 O O . SER A 1 276 ? 4.895 -8.273 27.203 1 95.06 276 SER A O 1
ATOM 2182 N N . THR A 1 277 ? 6.363 -8.328 25.562 1 95.19 277 THR A N 1
ATOM 2183 C CA . THR A 1 277 ? 7.516 -8.5 26.438 1 95.19 277 THR A CA 1
ATOM 2184 C C . THR A 1 277 ? 8.445 -7.293 26.344 1 95.19 277 THR A C 1
ATOM 2186 O O . THR A 1 277 ? 8.461 -6.59 25.328 1 95.19 277 THR A O 1
ATOM 2189 N N . ALA A 1 278 ? 9.156 -7.094 27.344 1 95 278 ALA A N 1
ATOM 2190 C CA . ALA A 1 278 ? 10.109 -5.988 27.359 1 95 278 ALA A CA 1
ATOM 2191 C C . ALA A 1 278 ? 11.172 -6.152 26.281 1 95 278 ALA A C 1
ATOM 2193 O O . ALA A 1 278 ? 11.531 -5.188 25.609 1 95 278 ALA A O 1
ATOM 2194 N N . ASN A 1 279 ? 11.688 -7.367 26.188 1 94.75 279 ASN A N 1
ATOM 2195 C CA . ASN A 1 279 ? 12.68 -7.656 25.156 1 94.75 279 ASN A CA 1
ATOM 2196 C C . ASN A 1 279 ? 12.109 -7.449 23.766 1 94.75 279 ASN A C 1
ATOM 2198 O O . ASN A 1 279 ? 12.812 -6.98 22.859 1 94.75 279 ASN A O 1
ATOM 2202 N N . GLY A 1 280 ? 10.875 -7.824 23.625 1 96.88 280 GLY A N 1
ATOM 2203 C CA . GLY A 1 280 ? 10.211 -7.637 22.344 1 96.88 280 GLY A CA 1
ATOM 2204 C C . GLY A 1 280 ? 10.07 -6.176 21.953 1 96.88 280 GLY A C 1
ATOM 2205 O O . GLY A 1 280 ? 10.266 -5.816 20.797 1 96.88 280 GLY A O 1
ATOM 2206 N N . ARG A 1 281 ? 9.758 -5.371 22.938 1 96.19 281 ARG A N 1
ATOM 2207 C CA . ARG A 1 281 ? 9.617 -3.938 22.688 1 96.19 281 ARG A CA 1
ATOM 2208 C C . ARG A 1 281 ? 10.953 -3.324 22.281 1 96.19 281 ARG A C 1
ATOM 2210 O O . ARG A 1 281 ? 11 -2.412 21.453 1 96.19 281 ARG A O 1
ATOM 2217 N N . GLU A 1 282 ? 12 -3.832 22.812 1 96.69 282 GLU A N 1
ATOM 2218 C CA . GLU A 1 282 ? 13.336 -3.367 22.438 1 96.69 282 GLU A CA 1
ATOM 2219 C C . GLU A 1 282 ? 13.664 -3.736 20.984 1 96.69 282 GLU A C 1
ATOM 2221 O O . GLU A 1 282 ? 14.289 -2.955 20.266 1 96.69 282 GLU A O 1
ATOM 2226 N N . LEU A 1 283 ? 13.258 -4.938 20.594 1 97.69 283 LEU A N 1
ATOM 2227 C CA . LEU A 1 283 ? 13.477 -5.383 19.234 1 97.69 283 LEU A CA 1
ATOM 2228 C C . LEU A 1 283 ? 12.711 -4.5 18.25 1 97.69 283 LEU A C 1
ATOM 2230 O O . LEU A 1 283 ? 13.242 -4.125 17.203 1 97.69 283 LEU A O 1
ATOM 2234 N N . ILE A 1 284 ? 11.508 -4.152 18.672 1 97.38 284 ILE A N 1
ATOM 2235 C CA . ILE A 1 284 ? 10.672 -3.316 17.812 1 97.38 284 ILE A CA 1
ATOM 2236 C C . ILE A 1 284 ? 11.297 -1.932 17.688 1 97.38 284 ILE A C 1
ATOM 2238 O O . ILE A 1 284 ? 11.375 -1.386 16.578 1 97.38 284 ILE A O 1
ATOM 2242 N N . LYS A 1 285 ? 11.742 -1.382 18.766 1 96.56 285 LYS A N 1
ATOM 2243 C CA . LYS A 1 285 ? 12.43 -0.096 18.766 1 96.56 285 LYS A CA 1
ATOM 2244 C C . L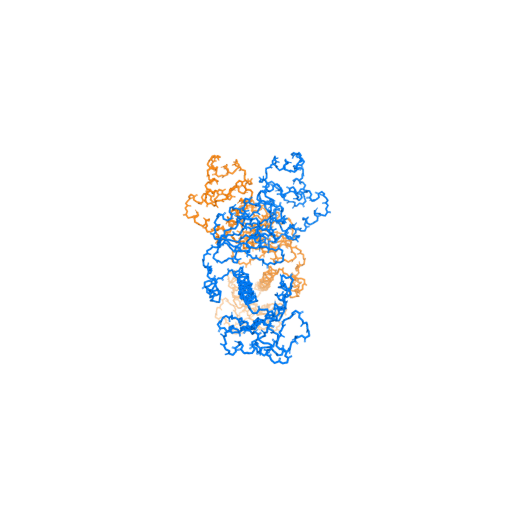YS A 1 285 ? 13.672 -0.147 17.875 1 96.56 285 LYS A C 1
ATOM 2246 O O . LYS A 1 285 ? 13.977 0.815 17.172 1 96.56 285 LYS A O 1
ATOM 2251 N N . THR A 1 286 ? 14.375 -1.248 17.953 1 97.75 286 THR A N 1
ATOM 2252 C CA . THR A 1 286 ? 15.578 -1.441 17.141 1 97.75 286 THR A CA 1
ATOM 2253 C C . THR A 1 286 ? 15.258 -1.381 15.656 1 97.75 286 THR A C 1
ATOM 2255 O O . THR A 1 286 ? 15.961 -0.714 14.891 1 97.75 286 THR A O 1
ATOM 2258 N N . LEU A 1 287 ? 14.234 -2.066 15.242 1 97.69 287 LEU A N 1
ATOM 2259 C CA . LEU A 1 287 ? 13.828 -2.082 13.836 1 97.69 287 LEU A CA 1
ATOM 2260 C C . LEU A 1 287 ? 13.5 -0.674 13.352 1 97.69 287 LEU A C 1
ATOM 2262 O O . LEU A 1 287 ? 13.977 -0.253 12.297 1 97.69 287 LEU A O 1
ATOM 2266 N N . GLY A 1 288 ? 12.688 0.027 14.164 1 96 288 GLY A N 1
ATOM 2267 C CA . GLY A 1 288 ? 12.32 1.388 13.805 1 96 288 GLY A CA 1
ATOM 2268 C C . GLY A 1 288 ? 13.516 2.303 13.633 1 96 288 GLY A C 1
ATOM 2269 O O . GLY A 1 288 ? 13.602 3.047 12.656 1 96 288 GLY A O 1
ATOM 2270 N N . MET A 1 289 ? 14.445 2.223 14.555 1 96.38 289 MET A N 1
ATOM 2271 C CA . MET A 1 289 ? 15.633 3.064 14.523 1 96.38 289 MET A CA 1
ATOM 2272 C C . MET A 1 289 ? 16.547 2.689 13.359 1 96.38 289 MET A C 1
ATOM 2274 O O . MET A 1 289 ? 17.125 3.562 12.719 1 96.38 289 MET A O 1
ATOM 2278 N N . PHE A 1 290 ? 16.641 1.396 13.094 1 97.44 290 PHE A N 1
ATOM 2279 C CA . PHE A 1 290 ? 17.484 0.88 12.008 1 97.44 290 PHE A CA 1
ATOM 2280 C C . PHE A 1 290 ? 17.031 1.43 10.664 1 97.44 290 PHE A C 1
ATOM 2282 O O . PHE A 1 290 ? 17.844 1.846 9.844 1 97.44 290 PHE A O 1
ATOM 2289 N N . VAL A 1 291 ? 15.734 1.494 10.469 1 96.25 291 VAL A N 1
ATOM 2290 C CA . VAL A 1 291 ? 15.18 2.027 9.234 1 96.25 291 VAL A CA 1
ATOM 2291 C C . VAL A 1 291 ? 15.367 3.543 9.195 1 96.25 291 VAL A C 1
ATOM 2293 O O . VAL A 1 291 ? 15.758 4.102 8.164 1 96.25 291 VAL A O 1
ATOM 2296 N N . ARG A 1 292 ? 15.125 4.168 10.328 1 94 292 ARG A N 1
ATOM 2297 C CA . ARG A 1 292 ? 15.234 5.621 10.43 1 94 292 ARG A CA 1
ATOM 2298 C C . ARG A 1 292 ? 16.625 6.098 10.062 1 94 292 ARG A C 1
ATOM 2300 O O . ARG A 1 292 ? 16.797 7.152 9.438 1 94 292 ARG A O 1
ATOM 2307 N N . LEU A 1 293 ? 17.547 5.277 10.422 1 95.75 293 LEU A N 1
ATOM 2308 C CA . LEU A 1 293 ? 18.922 5.684 10.211 1 95.75 293 LEU A CA 1
ATOM 2309 C C . LEU A 1 293 ? 19.531 4.977 9.008 1 95.75 293 LEU A C 1
ATOM 2311 O O . LEU A 1 293 ? 20.734 4.68 8.984 1 95.75 293 LEU A O 1
ATOM 2315 N N . ASN A 1 294 ? 18.734 4.602 8.117 1 95.75 294 ASN A N 1
ATOM 2316 C CA . ASN A 1 294 ? 19.078 4.105 6.793 1 95.75 294 ASN A CA 1
ATOM 2317 C C . ASN A 1 294 ? 19.953 2.857 6.875 1 95.75 294 ASN A C 1
ATOM 2319 O O . ASN A 1 294 ? 20.922 2.719 6.121 1 95.75 294 ASN A O 1
ATOM 2323 N N . THR A 1 295 ? 19.719 2.055 7.867 1 95.75 295 THR A N 1
ATOM 2324 C CA . THR A 1 295 ? 20.328 0.742 8.039 1 95.75 295 THR A CA 1
ATOM 2325 C C . THR A 1 295 ? 21.828 0.872 8.32 1 95.75 295 THR A C 1
ATOM 2327 O O . THR A 1 295 ? 22.594 -0.038 8.023 1 95.75 295 THR A O 1
ATOM 2330 N N . ASN A 1 296 ? 22.188 2.057 8.766 1 95.38 296 ASN A N 1
ATOM 2331 C CA . ASN A 1 296 ? 23.562 2.254 9.188 1 95.38 296 ASN A CA 1
ATOM 2332 C C . ASN A 1 296 ? 23.828 1.629 10.555 1 95.38 296 ASN A C 1
ATOM 2334 O O . ASN A 1 296 ? 23.344 2.125 11.57 1 95.38 296 ASN A O 1
ATOM 2338 N N . VAL A 1 297 ? 24.688 0.659 10.562 1 95.38 297 VAL A N 1
ATOM 2339 C CA . VAL A 1 297 ? 24.906 -0.146 11.758 1 95.38 297 VAL A CA 1
ATOM 2340 C C . VAL A 1 297 ? 25.516 0.721 12.859 1 95.38 297 VAL A C 1
ATOM 2342 O O . VAL A 1 297 ? 25.047 0.707 14 1 95.38 297 VAL A O 1
ATOM 2345 N N . LEU A 1 298 ? 26.484 1.534 12.508 1 96.25 298 LEU A N 1
ATOM 2346 C CA . LEU A 1 298 ? 27.188 2.35 13.477 1 96.25 298 LEU A CA 1
ATOM 2347 C C . LEU A 1 298 ? 26.281 3.42 14.07 1 96.25 298 LEU A C 1
ATOM 2349 O O . LEU A 1 298 ? 26.234 3.594 15.289 1 96.25 298 LEU A O 1
ATOM 2353 N N . GLN A 1 299 ? 25.578 4.109 13.273 1 97 299 GLN A N 1
ATOM 2354 C CA . GLN A 1 299 ? 24.688 5.172 13.727 1 97 299 GLN A CA 1
ATOM 2355 C C . GLN A 1 299 ? 23.547 4.613 14.555 1 97 299 GLN A C 1
ATOM 2357 O O . GLN A 1 299 ? 23.141 5.219 15.547 1 97 299 GLN A O 1
ATOM 2362 N N . THR A 1 300 ? 23.047 3.463 14.156 1 97.38 300 THR A N 1
ATOM 2363 C CA . THR A 1 300 ? 21.922 2.846 14.859 1 97.38 300 THR A CA 1
ATOM 2364 C C . THR A 1 300 ? 22.359 2.393 16.25 1 97.38 300 THR A C 1
ATOM 2366 O O . THR A 1 300 ? 21.656 2.654 17.234 1 97.38 300 THR A O 1
ATOM 2369 N N . ALA A 1 301 ? 23.484 1.737 16.328 1 97.75 301 ALA A N 1
ATOM 2370 C CA . ALA A 1 301 ? 24 1.293 17.625 1 97.75 301 ALA A CA 1
ATOM 2371 C C . ALA A 1 301 ? 24.219 2.475 18.562 1 97.75 301 ALA A C 1
ATOM 2373 O O . ALA A 1 301 ? 23.859 2.414 19.734 1 97.75 301 ALA A O 1
ATOM 2374 N N . ALA A 1 302 ? 24.781 3.539 18.047 1 97.56 302 ALA A N 1
ATOM 2375 C CA . ALA A 1 302 ? 25.031 4.742 18.844 1 97.56 302 ALA A CA 1
ATOM 2376 C C . ALA A 1 302 ? 23.719 5.348 19.344 1 97.56 302 ALA A C 1
ATOM 2378 O O . ALA A 1 302 ? 23.609 5.723 20.516 1 97.56 302 ALA A O 1
ATOM 2379 N N . ALA A 1 303 ? 22.766 5.414 18.484 1 96.19 303 ALA A N 1
ATOM 2380 C CA . ALA A 1 303 ? 21.484 6.02 18.828 1 96.19 303 ALA A CA 1
ATOM 2381 C C . ALA A 1 303 ? 20.766 5.211 19.906 1 96.19 303 ALA A C 1
ATOM 2383 O O . ALA A 1 303 ? 20.047 5.777 20.75 1 96.19 303 ALA A O 1
ATOM 2384 N N . LEU A 1 304 ? 20.938 3.893 19.875 1 96.75 304 LEU A N 1
ATOM 2385 C CA . LEU A 1 304 ? 20.281 3.01 20.844 1 96.75 304 LEU A CA 1
ATOM 2386 C C . LEU A 1 304 ? 21.156 2.807 22.078 1 96.75 304 LEU A C 1
ATOM 2388 O O . LEU A 1 304 ? 20.75 2.143 23.031 1 96.75 304 LEU A O 1
ATOM 2392 N N . HIS A 1 305 ? 22.359 3.312 22.047 1 97.12 305 HIS A N 1
ATOM 2393 C CA . HIS A 1 305 ? 23.328 3.211 23.141 1 97.12 305 HIS A CA 1
ATOM 2394 C C . HIS A 1 305 ? 23.688 1.756 23.422 1 97.12 305 HIS A C 1
ATOM 2396 O O . HIS A 1 305 ? 23.656 1.315 24.562 1 97.12 305 HIS A O 1
ATOM 2402 N N . ILE A 1 306 ? 23.953 1.032 22.328 1 97.5 306 ILE A N 1
ATOM 2403 C CA . ILE A 1 306 ? 24.391 -0.358 22.438 1 97.5 306 ILE A CA 1
ATOM 2404 C C . ILE A 1 306 ? 25.609 -0.593 21.547 1 97.5 306 ILE A C 1
ATOM 2406 O O . ILE A 1 306 ? 25.984 0.279 20.766 1 97.5 306 ILE A O 1
ATOM 2410 N N . HIS A 1 307 ? 26.266 -1.754 21.781 1 96.25 307 HIS A N 1
ATOM 2411 C CA . HIS A 1 307 ? 27.406 -2.145 20.953 1 96.25 307 HIS A CA 1
ATOM 2412 C C . HIS A 1 307 ? 26.938 -2.691 19.609 1 96.25 307 HIS A C 1
ATOM 2414 O O . HIS A 1 307 ? 25.844 -3.234 19.5 1 96.25 307 HIS A O 1
ATOM 2420 N N . ARG A 1 308 ? 27.828 -2.615 18.641 1 96.12 308 ARG A N 1
ATOM 2421 C CA . ARG A 1 308 ? 27.484 -3.07 17.297 1 96.12 308 ARG A CA 1
ATOM 2422 C C . ARG A 1 308 ? 27.109 -4.547 17.297 1 96.12 308 ARG A C 1
ATOM 2424 O O . ARG A 1 308 ? 26.234 -4.973 16.531 1 96.12 308 ARG A O 1
ATOM 2431 N N . ASN A 1 309 ? 27.703 -5.391 18.188 1 95.25 309 ASN A N 1
ATOM 2432 C CA . ASN A 1 309 ? 27.406 -6.82 18.25 1 95.25 309 ASN A CA 1
ATOM 2433 C C . ASN A 1 309 ? 26.031 -7.078 18.828 1 95.25 309 ASN A C 1
ATOM 2435 O O . ASN A 1 309 ? 25.359 -8.031 18.438 1 95.25 309 ASN A O 1
ATOM 2439 N N . THR A 1 310 ? 25.656 -6.195 19.75 1 96.88 310 THR A N 1
ATOM 2440 C CA . THR A 1 310 ? 24.312 -6.297 20.312 1 96.88 310 THR A CA 1
ATOM 2441 C C . THR A 1 310 ? 23.266 -5.973 19.25 1 96.88 310 THR A C 1
ATOM 2443 O O . THR A 1 310 ? 22.219 -6.621 19.188 1 96.88 310 THR A O 1
ATOM 2446 N N . LEU A 1 311 ? 23.578 -4.965 18.469 1 97.56 311 LEU A N 1
ATOM 2447 C CA . LEU A 1 311 ? 22.672 -4.625 17.391 1 97.56 311 LEU A CA 1
ATOM 2448 C C . LEU A 1 311 ? 22.5 -5.801 16.422 1 97.56 311 LEU A C 1
ATOM 2450 O O . LEU A 1 311 ? 21.375 -6.133 16.031 1 97.56 311 LEU A O 1
ATOM 2454 N N . SER A 1 312 ? 23.641 -6.418 16.062 1 97.12 312 SER A N 1
ATOM 2455 C CA . SER A 1 312 ? 23.609 -7.559 15.148 1 97.12 312 SER A CA 1
ATOM 2456 C C . SER A 1 312 ? 22.781 -8.695 15.727 1 97.12 312 SER A C 1
ATOM 2458 O O . SER A 1 312 ? 22.031 -9.352 15 1 97.12 312 SER A O 1
ATOM 2460 N N . TYR A 1 313 ? 22.922 -8.867 16.984 1 97 313 TYR A N 1
ATOM 2461 C CA . TYR A 1 313 ? 22.156 -9.898 17.672 1 97 313 TYR A CA 1
ATOM 2462 C C . TYR A 1 313 ? 20.656 -9.602 17.578 1 97 313 TYR A C 1
ATOM 2464 O O . TYR A 1 313 ? 19.859 -10.5 17.297 1 97 313 TYR A O 1
ATOM 2472 N N . ARG A 1 314 ? 20.297 -8.398 17.859 1 97.62 314 ARG A N 1
ATOM 2473 C CA . ARG A 1 314 ? 18.891 -8 17.828 1 97.62 314 ARG A CA 1
ATOM 2474 C C . ARG A 1 314 ? 18.297 -8.164 16.438 1 97.62 314 ARG A C 1
ATOM 2476 O O . ARG A 1 314 ? 17.156 -8.617 16.281 1 97.62 314 ARG A O 1
ATOM 2483 N N . LEU A 1 315 ? 19.031 -7.777 15.43 1 98 315 LEU A N 1
ATOM 2484 C CA . LEU A 1 315 ? 18.578 -7.918 14.055 1 98 315 LEU A CA 1
ATOM 2485 C C . LEU A 1 315 ? 18.422 -9.391 13.68 1 98 315 LEU A C 1
ATOM 2487 O O . LEU A 1 315 ? 17.484 -9.758 12.961 1 98 315 LEU A O 1
ATOM 2491 N N . ASP A 1 316 ? 19.344 -10.211 14.18 1 97.62 316 ASP A N 1
ATOM 2492 C CA . ASP A 1 316 ? 19.25 -11.648 13.961 1 97.62 316 ASP A CA 1
ATOM 2493 C C . ASP A 1 316 ? 18.016 -12.227 14.633 1 97.62 316 ASP A C 1
ATOM 2495 O O . ASP A 1 316 ? 17.359 -13.125 14.086 1 97.62 316 ASP A O 1
ATOM 2499 N N . ARG A 1 317 ? 17.766 -11.781 15.766 1 97.31 317 ARG A N 1
ATOM 2500 C CA . ARG A 1 317 ? 16.578 -12.227 16.484 1 97.31 317 ARG A CA 1
ATOM 2501 C C . ARG A 1 317 ? 15.312 -11.852 15.719 1 97.31 317 ARG A C 1
ATOM 2503 O O . ARG A 1 317 ? 14.367 -12.648 15.648 1 97.31 317 ARG A O 1
ATOM 2510 N N . LEU A 1 318 ? 15.266 -10.641 15.211 1 97.62 318 LEU A N 1
ATOM 2511 C CA . LEU A 1 318 ? 14.141 -10.219 14.391 1 97.62 318 LEU A CA 1
ATOM 2512 C C . LEU A 1 318 ? 13.961 -11.148 13.195 1 97.62 318 LEU A C 1
ATOM 2514 O O . LEU A 1 318 ? 12.836 -11.531 12.859 1 97.62 318 LEU A O 1
ATOM 2518 N N . GLN A 1 319 ? 15.094 -11.469 12.578 1 97.81 319 GLN A N 1
ATOM 2519 C CA . GLN A 1 319 ? 15.062 -12.375 11.438 1 97.81 319 GLN A CA 1
ATOM 2520 C C . GLN A 1 319 ? 14.477 -13.734 11.828 1 97.81 319 GLN A C 1
ATOM 2522 O O . GLN A 1 319 ? 13.68 -14.312 11.078 1 97.81 319 GLN A O 1
ATOM 2527 N N . GLN A 1 320 ? 14.828 -14.242 12.922 1 96.75 320 GLN A N 1
ATOM 2528 C CA . GLN A 1 320 ? 14.352 -15.539 13.398 1 96.75 320 GLN A CA 1
ATOM 2529 C C . GLN A 1 320 ? 12.852 -15.5 13.68 1 96.75 320 GLN A C 1
ATOM 2531 O O . GLN A 1 320 ? 12.133 -16.438 13.344 1 96.75 320 GLN A O 1
ATOM 2536 N N . ILE A 1 321 ? 12.391 -14.445 14.234 1 96.19 321 ILE A N 1
ATOM 2537 C CA . ILE A 1 321 ? 11 -14.312 14.656 1 96.19 321 ILE A CA 1
ATOM 2538 C C . ILE A 1 321 ? 10.102 -14.141 13.43 1 96.19 321 ILE A C 1
ATOM 2540 O O . ILE A 1 321 ? 9.039 -14.758 13.336 1 96.19 321 ILE A O 1
ATOM 2544 N N . PHE A 1 322 ? 10.531 -13.289 12.516 1 96.31 322 PHE A N 1
ATOM 2545 C CA . PHE A 1 322 ? 9.664 -12.906 11.406 1 96.31 322 PHE A CA 1
ATOM 2546 C C . PHE A 1 322 ? 9.992 -13.695 10.148 1 96.31 322 PHE A C 1
ATOM 2548 O O . PHE A 1 322 ? 9.227 -13.688 9.188 1 96.31 322 PHE A O 1
ATOM 2555 N N . GLN A 1 323 ? 11.18 -14.406 10.094 1 95.38 323 GLN A N 1
ATOM 2556 C CA . GLN A 1 323 ? 11.68 -15.117 8.93 1 95.38 323 GLN A CA 1
ATOM 2557 C C . GLN A 1 323 ? 11.867 -14.172 7.746 1 95.38 323 GLN A C 1
ATOM 2559 O O . GLN A 1 323 ? 11.516 -14.508 6.613 1 95.38 323 GLN A O 1
ATOM 2564 N N . LEU A 1 324 ? 12.195 -12.961 8.078 1 96.12 324 LEU A N 1
ATOM 2565 C CA . LEU A 1 324 ? 12.57 -11.891 7.16 1 96.12 324 LEU A CA 1
ATOM 2566 C C . LEU A 1 324 ? 13.906 -11.273 7.559 1 96.12 324 LEU A C 1
ATOM 2568 O O . LEU A 1 324 ? 14.109 -10.922 8.719 1 96.12 324 LEU A O 1
ATOM 2572 N N . ASP A 1 325 ? 14.781 -11.164 6.617 1 96.75 325 ASP A N 1
ATOM 2573 C CA . ASP A 1 325 ? 16.125 -10.672 6.898 1 96.75 325 ASP A CA 1
ATOM 2574 C C . ASP A 1 325 ? 16.188 -9.156 6.777 1 96.75 325 ASP A C 1
ATOM 2576 O O . ASP A 1 325 ? 16.094 -8.609 5.68 1 96.75 325 ASP A O 1
ATOM 2580 N N . PRO A 1 326 ? 16.453 -8.461 7.902 1 96.38 326 PRO A N 1
ATOM 2581 C CA . PRO A 1 326 ? 16.5 -6.996 7.875 1 96.38 326 PRO A CA 1
ATOM 2582 C C . PRO A 1 326 ? 17.609 -6.457 6.961 1 96.38 326 PRO A C 1
ATOM 2584 O O . PRO A 1 326 ? 17.609 -5.27 6.625 1 96.38 326 PRO A O 1
ATOM 2587 N N . HIS A 1 327 ? 18.516 -7.309 6.551 1 94.75 327 HIS A N 1
ATOM 2588 C CA . HIS A 1 327 ? 19.609 -6.852 5.703 1 94.75 327 HIS A CA 1
ATOM 2589 C C . HIS A 1 327 ? 19.25 -6.961 4.227 1 94.75 327 HIS A C 1
ATOM 2591 O O . HIS A 1 327 ? 19.969 -6.434 3.367 1 94.75 327 HIS A O 1
ATOM 2597 N N . GLN A 1 328 ? 18.188 -7.594 3.934 1 95.38 328 GLN A N 1
ATOM 2598 C CA . GLN A 1 328 ? 17.656 -7.664 2.574 1 95.38 328 GLN A CA 1
ATOM 2599 C C . GLN A 1 328 ? 16.594 -6.59 2.334 1 95.38 328 GLN A C 1
ATOM 2601 O O . GLN A 1 328 ? 15.672 -6.438 3.125 1 95.38 328 GLN A O 1
ATOM 2606 N N . THR A 1 329 ? 16.703 -5.883 1.243 1 95.25 329 THR A N 1
ATOM 2607 C CA . THR A 1 329 ? 15.945 -4.66 0.999 1 95.25 329 THR A CA 1
ATOM 2608 C C . THR A 1 329 ? 14.445 -4.934 1.053 1 95.25 329 THR A C 1
ATOM 2610 O O . THR A 1 329 ? 13.719 -4.27 1.793 1 95.25 329 THR A O 1
ATOM 2613 N N . LEU A 1 330 ? 14.023 -5.922 0.356 1 94.5 330 LEU A N 1
ATOM 2614 C CA . LEU A 1 330 ? 12.586 -6.16 0.28 1 94.5 330 LEU A CA 1
ATOM 2615 C C . LEU A 1 330 ? 12.062 -6.746 1.587 1 94.5 330 LEU A C 1
ATOM 2617 O O . LEU A 1 330 ? 10.93 -6.469 1.986 1 94.5 330 LEU A O 1
ATOM 2621 N N . ASP A 1 331 ? 12.867 -7.598 2.242 1 95.81 331 ASP A N 1
ATOM 2622 C CA . ASP A 1 331 ? 12.5 -8.102 3.561 1 95.81 331 ASP A CA 1
ATOM 2623 C C . ASP A 1 331 ? 12.359 -6.965 4.566 1 95.81 331 ASP A C 1
ATOM 2625 O O . ASP A 1 331 ? 11.422 -6.945 5.363 1 95.81 331 ASP A O 1
ATOM 2629 N N . LEU A 1 332 ? 13.32 -6.074 4.488 1 96.94 332 LEU A N 1
ATOM 2630 C CA . LEU A 1 332 ? 13.273 -4.918 5.375 1 96.94 332 LEU A CA 1
ATOM 2631 C C . LEU A 1 332 ? 12.023 -4.086 5.109 1 96.94 332 LEU A C 1
ATOM 2633 O O . LEU A 1 332 ? 11.375 -3.611 6.047 1 96.94 332 LEU A O 1
ATOM 2637 N N . PHE A 1 333 ? 11.742 -3.895 3.854 1 96.81 333 PHE A N 1
ATOM 2638 C CA . PHE A 1 333 ? 10.539 -3.152 3.479 1 96.81 333 PHE A CA 1
ATOM 2639 C C . PHE A 1 333 ? 9.289 -3.834 4.023 1 96.81 333 PHE A C 1
ATOM 2641 O O . PHE A 1 333 ? 8.398 -3.172 4.562 1 96.81 333 PHE A O 1
ATOM 2648 N N . THR A 1 334 ? 9.273 -5.125 3.91 1 95.75 334 THR A N 1
ATOM 2649 C CA . THR A 1 334 ? 8.156 -5.906 4.422 1 95.75 334 THR A CA 1
ATOM 2650 C C . THR A 1 334 ? 8.023 -5.734 5.934 1 95.75 334 THR A C 1
ATOM 2652 O O . THR A 1 334 ? 6.926 -5.488 6.441 1 95.75 334 THR A O 1
ATOM 2655 N N . LEU A 1 335 ? 9.102 -5.875 6.602 1 96.56 335 LEU A N 1
ATOM 2656 C CA . LEU A 1 335 ? 9.125 -5.688 8.047 1 96.56 335 LEU A CA 1
ATOM 2657 C C . LEU A 1 335 ? 8.648 -4.289 8.422 1 96.56 335 LEU A C 1
ATOM 2659 O O . LEU A 1 335 ? 7.883 -4.121 9.375 1 96.56 335 LEU A O 1
ATOM 2663 N N . TYR A 1 336 ? 9.125 -3.318 7.672 1 96.38 336 TYR A N 1
ATOM 2664 C CA . TYR A 1 336 ? 8.789 -1.927 7.945 1 96.38 336 TYR A CA 1
ATOM 2665 C C . TYR A 1 336 ? 7.285 -1.693 7.805 1 96.38 336 TYR A C 1
ATOM 2667 O O . TYR A 1 336 ? 6.68 -1.001 8.625 1 96.38 336 TYR A O 1
ATOM 2675 N N . VAL A 1 337 ? 6.715 -2.213 6.781 1 95.94 337 VAL A N 1
ATOM 2676 C CA . VAL A 1 337 ? 5.277 -2.068 6.574 1 95.94 337 VAL A CA 1
ATOM 2677 C C . VAL A 1 337 ? 4.523 -2.707 7.738 1 95.94 337 VAL A C 1
ATOM 2679 O O . VAL A 1 337 ? 3.561 -2.131 8.25 1 95.94 337 VAL A O 1
ATOM 2682 N N . GLY A 1 338 ? 4.934 -3.924 8.117 1 95 338 GLY A N 1
ATOM 2683 C CA . GLY A 1 338 ? 4.344 -4.523 9.297 1 95 338 GLY A CA 1
ATOM 2684 C C . GLY A 1 338 ? 4.461 -3.646 10.531 1 95 338 GLY A C 1
ATOM 2685 O O . GLY A 1 338 ? 3.504 -3.504 11.297 1 95 338 GLY A O 1
ATOM 2686 N N . TYR A 1 339 ? 5.645 -3.076 10.719 1 95.19 339 TYR A N 1
ATOM 2687 C CA . TYR A 1 339 ? 5.93 -2.158 11.812 1 95.19 339 TYR A CA 1
ATOM 2688 C C . TYR A 1 339 ? 4.98 -0.966 11.789 1 95.19 339 TYR A C 1
ATOM 2690 O O . TYR A 1 339 ? 4.438 -0.576 12.828 1 95.19 339 TYR A O 1
ATOM 2698 N N . LEU A 1 340 ? 4.75 -0.431 10.617 1 94.62 340 LEU A N 1
ATOM 2699 C CA . LEU A 1 340 ? 3.871 0.724 10.469 1 94.62 340 LEU A CA 1
ATOM 2700 C C . LEU A 1 340 ? 2.451 0.389 10.906 1 94.62 340 LEU A C 1
ATOM 2702 O O . LEU A 1 340 ? 1.844 1.139 11.68 1 94.62 340 LEU A O 1
ATOM 2706 N N . TYR A 1 341 ? 1.949 -0.708 10.422 1 93.5 341 TYR A N 1
ATOM 2707 C CA . TYR A 1 341 ? 0.578 -1.095 10.727 1 93.5 341 TYR A CA 1
ATOM 2708 C C . TYR A 1 341 ? 0.425 -1.429 12.211 1 93.5 341 TYR A C 1
ATOM 2710 O O . TYR A 1 341 ? -0.612 -1.144 12.812 1 93.5 341 TYR A O 1
ATOM 2718 N N . PHE A 1 342 ? 1.396 -1.997 12.789 1 93.75 342 PHE A N 1
ATOM 2719 C CA . PHE A 1 342 ? 1.405 -2.299 14.219 1 93.75 342 PHE A CA 1
ATOM 2720 C C . PHE A 1 342 ? 1.333 -1.019 15.039 1 93.75 342 PHE A C 1
ATOM 2722 O O . PHE A 1 342 ? 0.515 -0.909 15.953 1 93.75 342 PHE A O 1
ATOM 2729 N N . LYS A 1 343 ? 2.172 -0.037 14.672 1 92.38 343 LYS A N 1
ATOM 2730 C CA . LYS A 1 343 ? 2.238 1.217 15.414 1 92.38 343 LYS A CA 1
ATOM 2731 C C . LYS A 1 343 ? 0.969 2.039 15.227 1 92.38 343 LYS A C 1
ATOM 2733 O O . LYS A 1 343 ? 0.515 2.717 16.141 1 92.38 343 LYS A O 1
ATOM 2738 N N . ALA A 1 344 ? 0.479 2.014 14.047 1 90.06 344 ALA A N 1
ATOM 2739 C CA . ALA A 1 344 ? -0.693 2.824 13.727 1 90.06 344 ALA A CA 1
ATOM 2740 C C . ALA A 1 344 ? -1.946 2.264 14.391 1 90.06 344 ALA A C 1
ATOM 2742 O O . ALA A 1 344 ? -2.924 2.986 14.602 1 90.06 344 ALA A O 1
ATOM 2743 N N . ASP A 1 345 ? -2.07 0.945 14.547 1 79.75 345 ASP A N 1
ATOM 2744 C CA . ASP A 1 345 ? -3.23 0.319 15.172 1 79.75 345 ASP A CA 1
ATOM 2745 C C . ASP A 1 345 ? -3.283 0.625 16.672 1 79.75 345 ASP A C 1
ATOM 2747 O O . ASP A 1 345 ? -4.328 0.466 17.297 1 79.75 345 ASP A O 1
ATOM 2751 N N . LYS A 1 346 ? -2.316 1.12 17.203 1 69.38 346 LYS A N 1
ATOM 2752 C CA . LYS A 1 346 ? -2.318 1.463 18.625 1 69.38 346 LYS A CA 1
ATOM 2753 C C . LYS A 1 346 ? -2.959 2.828 18.859 1 69.38 346 LYS A C 1
ATOM 2755 O O . LYS A 1 346 ? -2.918 3.697 17.984 1 69.38 346 LYS A O 1
ATOM 2760 N N . MET B 1 1 ? -28.578 -49.969 -27.969 1 59.28 1 MET B N 1
ATOM 2761 C CA . MET B 1 1 ? -27.531 -49.375 -28.812 1 59.28 1 MET B CA 1
ATOM 2762 C C . MET B 1 1 ? -27.5 -50.031 -30.188 1 59.28 1 MET B C 1
ATOM 2764 O O . MET B 1 1 ? -27.75 -51.25 -30.297 1 59.28 1 MET B O 1
ATOM 2768 N N . LYS B 1 2 ? -27.547 -49.188 -31.234 1 75.88 2 LYS B N 1
ATOM 2769 C CA . LYS B 1 2 ? -27.578 -49.656 -32.625 1 75.88 2 LYS B CA 1
ATOM 2770 C C . LYS B 1 2 ? -26.172 -49.625 -33.219 1 75.88 2 LYS B C 1
ATOM 2772 O O . LYS B 1 2 ? -25.328 -48.844 -32.812 1 75.88 2 LYS B O 1
ATOM 2777 N N . LEU B 1 3 ? -25.984 -50.719 -34 1 78.88 3 LEU B N 1
ATOM 2778 C CA . LEU B 1 3 ? -24.719 -50.719 -34.75 1 78.88 3 LEU B CA 1
ATOM 2779 C C . LEU B 1 3 ? -24.641 -49.531 -35.688 1 78.88 3 LEU B C 1
ATOM 2781 O O . LEU B 1 3 ? -25.516 -49.344 -36.531 1 78.88 3 LEU B O 1
ATOM 2785 N N . ASP B 1 4 ? -23.719 -48.594 -35.438 1 80.12 4 ASP B N 1
ATOM 2786 C CA . ASP B 1 4 ? -23.516 -47.438 -36.25 1 80.12 4 ASP B CA 1
ATOM 2787 C C . ASP B 1 4 ? -23.109 -47.812 -37.688 1 80.12 4 ASP B C 1
ATOM 2789 O O . ASP B 1 4 ? -22.141 -48.562 -37.875 1 80.12 4 ASP B O 1
ATOM 2793 N N . PRO B 1 5 ? -23.906 -47.375 -38.688 1 83.81 5 PRO B N 1
ATOM 2794 C CA . PRO B 1 5 ? -23.625 -47.781 -40.062 1 83.81 5 PRO B CA 1
ATOM 2795 C C . PRO B 1 5 ? -22.234 -47.375 -40.531 1 83.81 5 PRO B C 1
ATOM 2797 O O . PRO B 1 5 ? -21.594 -48.094 -41.312 1 83.81 5 PRO B O 1
ATOM 2800 N N . LYS B 1 6 ? -21.828 -46.219 -40.062 1 84.31 6 LYS B N 1
ATOM 2801 C CA . LYS B 1 6 ? -20.5 -45.75 -40.469 1 84.31 6 LYS B CA 1
ATOM 2802 C C . LYS B 1 6 ? -19.406 -46.656 -39.906 1 84.31 6 LYS B C 1
ATOM 2804 O O . LYS B 1 6 ? -18.5 -47.062 -40.625 1 84.31 6 LYS B O 1
ATOM 2809 N N . LEU B 1 7 ? -19.5 -46.969 -38.688 1 77.88 7 LEU B N 1
ATOM 2810 C CA . LEU B 1 7 ? -18.562 -47.906 -38.062 1 77.88 7 LEU B CA 1
ATOM 2811 C C . LEU B 1 7 ? -18.609 -49.25 -38.75 1 77.88 7 LEU B C 1
ATOM 2813 O O . LEU B 1 7 ? -17.562 -49.844 -39.031 1 77.88 7 LEU B O 1
ATOM 2817 N N . ALA B 1 8 ? -19.781 -49.719 -39 1 84.62 8 ALA B N 1
ATOM 2818 C CA . ALA B 1 8 ? -19.984 -51.031 -39.625 1 84.62 8 ALA B CA 1
ATOM 2819 C C . ALA B 1 8 ? -19.312 -51.062 -41 1 84.62 8 ALA B C 1
ATOM 2821 O O . ALA B 1 8 ? -18.625 -52.031 -41.344 1 84.62 8 ALA B O 1
ATOM 2822 N N . GLN B 1 9 ? -19.516 -50.031 -41.75 1 84.81 9 GLN B N 1
ATOM 2823 C CA . GLN B 1 9 ? -18.953 -50 -43.094 1 84.81 9 GLN B CA 1
ATOM 2824 C C . GLN B 1 9 ? -17.422 -49.938 -43.062 1 84.81 9 GLN B C 1
ATOM 2826 O O . GLN B 1 9 ? -16.75 -50.562 -43.875 1 84.81 9 GLN B O 1
ATOM 2831 N N . ASP B 1 10 ? -16.891 -49.188 -42.094 1 79.12 10 ASP B N 1
ATOM 2832 C CA . ASP B 1 10 ? -15.445 -49.125 -41.906 1 79.12 10 ASP B CA 1
ATOM 2833 C C . ASP B 1 10 ? -14.875 -50.531 -41.625 1 79.12 10 ASP B C 1
ATOM 2835 O O . ASP B 1 10 ? -13.836 -50.906 -42.188 1 79.12 10 ASP B O 1
ATOM 2839 N N . ILE B 1 11 ? -15.555 -51.25 -40.781 1 77.88 11 ILE B N 1
ATOM 2840 C CA . ILE B 1 11 ? -15.141 -52.594 -40.438 1 77.88 11 ILE B CA 1
ATOM 2841 C C . ILE B 1 11 ? -15.188 -53.5 -41.656 1 77.88 11 ILE B C 1
ATOM 2843 O O . ILE B 1 11 ? -14.227 -54.219 -41.969 1 77.88 11 ILE B O 1
ATOM 2847 N N . VAL B 1 12 ? -16.25 -53.406 -42.5 1 83.62 12 VAL B N 1
ATOM 2848 C CA . VAL B 1 12 ? -16.438 -54.219 -43.688 1 83.62 12 VAL B CA 1
ATOM 2849 C C . VAL B 1 12 ? -15.352 -53.906 -44.719 1 83.62 12 VAL B C 1
ATOM 2851 O O . VAL B 1 12 ? -14.734 -54.781 -45.281 1 83.62 12 VAL B O 1
ATOM 2854 N N . ASN B 1 13 ? -15.148 -52.625 -44.844 1 78.94 13 ASN B N 1
ATOM 2855 C CA . ASN B 1 13 ? -14.125 -52.188 -45.812 1 78.94 13 ASN B CA 1
ATOM 2856 C C . ASN B 1 13 ? -12.758 -52.781 -45.438 1 78.94 13 ASN B C 1
ATOM 2858 O O . ASN B 1 13 ? -12.047 -53.281 -46.312 1 78.94 13 ASN B O 1
ATOM 2862 N N . LYS B 1 14 ? -12.461 -52.625 -44.219 1 75.94 14 LYS B N 1
ATOM 2863 C CA . LYS B 1 14 ? -11.164 -53.156 -43.75 1 75.94 14 LYS B CA 1
ATOM 2864 C C . LYS B 1 14 ? -11.07 -54.656 -43.906 1 75.94 14 LYS B C 1
ATOM 2866 O O . LYS B 1 14 ? -10.039 -55.156 -44.344 1 75.94 14 LYS B O 1
ATOM 2871 N N . MET B 1 15 ? -12.141 -55.375 -43.656 1 76.12 15 MET B N 1
ATOM 2872 C CA . MET B 1 15 ? -12.156 -56.812 -43.75 1 76.12 15 MET B CA 1
ATOM 2873 C C . MET B 1 15 ? -12.078 -57.281 -45.188 1 76.12 15 MET B C 1
ATOM 2875 O O . MET B 1 15 ? -11.383 -58.25 -45.5 1 76.12 15 MET B O 1
ATOM 2879 N N . MET B 1 16 ? -12.727 -56.594 -46.094 1 79.56 16 MET B N 1
ATOM 2880 C CA . MET B 1 16 ? -12.781 -56.938 -47.5 1 79.56 16 MET B CA 1
ATOM 2881 C C . MET B 1 16 ? -11.398 -56.844 -48.156 1 79.56 16 MET B C 1
ATOM 2883 O O . MET B 1 16 ? -11.125 -57.5 -49.156 1 79.56 16 MET B O 1
ATOM 2887 N N . THR B 1 17 ? -10.57 -56.062 -47.562 1 75.31 17 THR B N 1
ATOM 2888 C CA . THR B 1 17 ? -9.211 -55.969 -48.094 1 75.31 17 THR B CA 1
ATOM 2889 C C . THR B 1 17 ? -8.359 -57.125 -47.625 1 75.31 17 THR B C 1
ATOM 2891 O O . THR B 1 17 ? -7.336 -57.438 -48.25 1 75.31 17 THR B O 1
ATOM 2894 N N . GLN B 1 18 ? -8.836 -57.812 -46.656 1 71.31 18 GLN B N 1
ATOM 2895 C CA . GLN B 1 18 ? -8.016 -58.844 -46 1 71.31 18 GLN B CA 1
ATOM 2896 C C . GLN B 1 18 ? -8.516 -60.25 -46.375 1 71.31 18 GLN B C 1
ATOM 2898 O O . GLN B 1 18 ? -7.746 -61.219 -46.312 1 71.31 18 GLN B O 1
ATOM 2903 N N . ILE B 1 19 ? -9.844 -60.375 -46.688 1 75.81 19 ILE B N 1
ATOM 2904 C CA . ILE B 1 19 ? -10.398 -61.688 -46.969 1 75.81 19 ILE B CA 1
ATOM 2905 C C . ILE B 1 19 ? -11.109 -61.656 -48.344 1 75.81 19 ILE B C 1
ATOM 2907 O O . ILE B 1 19 ? -11.648 -60.625 -48.719 1 75.81 19 ILE B O 1
ATOM 2911 N N . PRO B 1 20 ? -11.086 -62.844 -49.125 1 81.44 20 PRO B N 1
ATOM 2912 C CA . PRO B 1 20 ? -11.68 -62.875 -50.469 1 81.44 20 PRO B CA 1
ATOM 2913 C C . PRO B 1 20 ? -13.18 -63.156 -50.469 1 81.44 20 PRO B C 1
ATOM 2915 O O . PRO B 1 20 ? -13.758 -63.594 -51.469 1 81.44 20 PRO B O 1
ATOM 2918 N N . TYR B 1 21 ? -13.828 -62.906 -49.344 1 85.44 21 TYR B N 1
ATOM 2919 C CA . TYR B 1 21 ? -15.258 -63.156 -49.219 1 85.44 21 TYR B CA 1
ATOM 2920 C C . TYR B 1 21 ? -16.016 -61.844 -49.062 1 85.44 21 TYR B C 1
ATOM 2922 O O . TYR B 1 21 ? -15.469 -60.844 -48.531 1 85.44 21 TYR B O 1
ATOM 2930 N N . ASN B 1 22 ? -17.188 -61.812 -49.531 1 89 22 ASN B N 1
ATOM 2931 C CA . ASN B 1 22 ? -18.031 -60.656 -49.281 1 89 22 ASN B CA 1
ATOM 2932 C C . ASN B 1 22 ? -18.594 -60.656 -47.875 1 89 22 ASN B C 1
ATOM 2934 O O . ASN B 1 22 ? -19.094 -61.656 -47.406 1 89 22 ASN B O 1
ATOM 2938 N N . VAL B 1 23 ? -18.438 -59.5 -47.281 1 90.5 23 VAL B N 1
ATOM 2939 C CA . VAL B 1 23 ? -18.922 -59.344 -45.906 1 90.5 23 VAL B CA 1
ATOM 2940 C C . VAL B 1 23 ? -20.078 -58.344 -45.906 1 90.5 23 VAL B C 1
ATOM 2942 O O . VAL B 1 23 ? -20.016 -57.312 -46.562 1 90.5 23 VAL B O 1
ATOM 2945 N N . ASN B 1 24 ? -21.109 -58.719 -45.219 1 92.19 24 ASN B N 1
ATOM 2946 C CA . ASN B 1 24 ? -22.25 -57.844 -44.938 1 92.19 24 ASN B CA 1
ATOM 2947 C C . ASN B 1 24 ? -22.531 -57.719 -43.438 1 92.19 24 ASN B C 1
ATOM 2949 O O . ASN B 1 24 ? -22.328 -58.656 -42.688 1 92.19 24 ASN B O 1
ATOM 2953 N N . MET B 1 25 ? -22.844 -56.5 -43.062 1 92.5 25 MET B N 1
ATOM 2954 C CA . MET B 1 25 ? -23.344 -56.312 -41.688 1 92.5 25 MET B CA 1
ATOM 2955 C C . MET B 1 25 ? -24.766 -55.75 -41.688 1 92.5 25 MET B C 1
ATOM 2957 O O . MET B 1 25 ? -25.078 -54.844 -42.469 1 92.5 25 MET B O 1
ATOM 2961 N N . MET B 1 26 ? -25.609 -56.438 -40.938 1 92.44 26 MET B N 1
ATOM 2962 C CA . MET B 1 26 ? -27.031 -56.062 -40.875 1 92.44 26 MET B CA 1
ATOM 2963 C C . MET B 1 26 ? -27.359 -55.469 -39.531 1 92.44 26 MET B C 1
ATOM 2965 O O . MET B 1 26 ? -26.688 -55.719 -38.531 1 92.44 26 MET B O 1
ATOM 2969 N N . ASP B 1 27 ? -28.375 -54.625 -39.531 1 91.69 27 ASP B N 1
ATOM 2970 C CA . ASP B 1 27 ? -28.859 -54.062 -38.281 1 91.69 27 ASP B CA 1
ATOM 2971 C C . ASP B 1 27 ? -29.703 -55.094 -37.531 1 91.69 27 ASP B C 1
ATOM 2973 O O . ASP B 1 27 ? -29.766 -56.25 -37.906 1 91.69 27 ASP B O 1
ATOM 2977 N N . ASP B 1 28 ? -30.25 -54.625 -36.375 1 91.44 28 ASP B N 1
ATOM 2978 C CA . ASP B 1 28 ? -30.984 -55.5 -35.469 1 91.44 28 ASP B CA 1
ATOM 2979 C C . ASP B 1 28 ? -32.312 -55.938 -36.094 1 91.44 28 ASP B C 1
ATOM 2981 O O . ASP B 1 28 ? -33.031 -56.75 -35.531 1 91.44 28 ASP B O 1
ATOM 2985 N N . GLN B 1 29 ? -32.688 -55.375 -37.281 1 89.5 29 GLN B N 1
ATOM 2986 C CA . GLN B 1 29 ? -33.906 -55.75 -38 1 89.5 29 GLN B CA 1
ATOM 2987 C C . GLN B 1 29 ? -33.562 -56.594 -39.25 1 89.5 29 GLN B C 1
ATOM 2989 O O . GLN B 1 29 ? -34.469 -57.062 -39.938 1 89.5 29 GLN B O 1
ATOM 2994 N N . GLY B 1 30 ? -32.312 -56.812 -39.531 1 91.31 30 GLY B N 1
ATOM 2995 C CA . GLY B 1 30 ? -31.891 -57.656 -40.625 1 91.31 30 GLY B CA 1
ATOM 2996 C C . GLY B 1 30 ? -31.609 -56.906 -41.906 1 91.31 30 GLY B C 1
ATOM 2997 O O . GLY B 1 30 ? -31.391 -57.531 -42.969 1 91.31 30 GLY B O 1
ATOM 2998 N N . TYR B 1 31 ? -31.609 -55.562 -41.812 1 91.5 31 TYR B N 1
ATOM 2999 C CA . TYR B 1 31 ? -31.297 -54.781 -43 1 91.5 31 TYR B CA 1
ATOM 3000 C C . TYR B 1 31 ? -29.797 -54.594 -43.125 1 91.5 31 TYR B C 1
ATOM 3002 O O . TYR B 1 31 ? -29.109 -54.281 -42.156 1 91.5 31 TYR B O 1
ATOM 3010 N N . ILE B 1 32 ? -29.281 -54.781 -44.344 1 92.88 32 ILE B N 1
ATOM 3011 C CA . ILE B 1 32 ? -27.859 -54.594 -44.594 1 92.88 32 ILE B CA 1
ATOM 3012 C C . ILE B 1 32 ? -27.5 -53.125 -44.5 1 92.88 32 ILE B C 1
ATOM 3014 O O . ILE B 1 32 ? -28 -52.312 -45.25 1 92.88 32 ILE B O 1
ATOM 3018 N N . ILE B 1 33 ? -26.656 -52.844 -43.531 1 92.25 33 ILE B N 1
ATOM 3019 C CA . ILE B 1 33 ? -26.266 -51.469 -43.312 1 92.25 33 ILE B CA 1
ATOM 3020 C C . ILE B 1 33 ? -24.828 -51.25 -43.75 1 92.25 33 ILE B C 1
ATOM 3022 O O . ILE B 1 33 ? -24.359 -50.125 -43.844 1 92.25 33 ILE B O 1
ATOM 3026 N N . ALA B 1 34 ? -24.047 -52.281 -43.938 1 91.5 34 ALA B N 1
ATOM 3027 C CA . ALA B 1 34 ? -22.672 -52.25 -44.438 1 91.5 34 ALA B CA 1
ATOM 3028 C C . ALA B 1 34 ? -22.406 -53.469 -45.344 1 91.5 34 ALA B C 1
ATOM 3030 O O . ALA B 1 34 ? -22.891 -54.562 -45.062 1 91.5 34 ALA B O 1
ATOM 3031 N N . SER B 1 35 ? -21.75 -53.25 -46.469 1 92.44 35 SER B N 1
ATOM 3032 C CA . SER B 1 35 ? -21.562 -54.344 -47.406 1 92.44 35 SER B CA 1
ATOM 3033 C C . SER B 1 35 ? -20.359 -54.094 -48.312 1 92.44 35 SER B C 1
ATOM 3035 O O . SER B 1 35 ? -19.984 -52.938 -48.562 1 92.44 35 SER B O 1
ATOM 3037 N N . GLY B 1 36 ? -19.781 -55.188 -48.719 1 87.31 36 GLY B N 1
ATOM 3038 C CA . GLY B 1 36 ? -18.812 -55.094 -49.781 1 87.31 36 GLY B CA 1
ATOM 3039 C C . GLY B 1 36 ? -19.438 -54.875 -51.156 1 87.31 36 GLY B C 1
ATOM 3040 O O . GLY B 1 36 ? -18.766 -54.469 -52.094 1 87.31 36 GLY B O 1
ATOM 3041 N N . ASP B 1 37 ? -20.688 -55.062 -51.25 1 86.25 37 ASP B N 1
ATOM 3042 C CA . ASP B 1 37 ? -21.484 -54.812 -52.438 1 86.25 37 ASP B CA 1
ATOM 3043 C C . ASP B 1 37 ? -22.484 -53.656 -52.188 1 86.25 37 ASP B C 1
ATOM 3045 O O . ASP B 1 37 ? -23.531 -53.875 -51.562 1 86.25 37 ASP B O 1
ATOM 3049 N N . PRO B 1 38 ? -22.234 -52.625 -52.75 1 86.19 38 PRO B N 1
ATOM 3050 C CA . PRO B 1 38 ? -23.078 -51.438 -52.469 1 86.19 38 PRO B CA 1
ATOM 3051 C C . PRO B 1 38 ? -24.531 -51.656 -52.906 1 86.19 38 PRO B C 1
ATOM 3053 O O . PRO B 1 38 ? -25.422 -51 -52.344 1 86.19 38 PRO B O 1
ATOM 3056 N N . GLN B 1 39 ? -24.766 -52.5 -53.812 1 86.5 39 GLN B N 1
ATOM 3057 C CA . GLN B 1 39 ? -26.125 -52.719 -54.312 1 86.5 39 GLN B CA 1
ATOM 3058 C C . GLN B 1 39 ? -26.984 -53.438 -53.281 1 86.5 39 GLN B C 1
ATOM 3060 O O . GLN B 1 39 ? -28.219 -53.375 -53.375 1 86.5 39 GLN B O 1
ATOM 3065 N N . ARG B 1 40 ? -26.359 -53.906 -52.344 1 86.75 40 ARG B N 1
ATOM 3066 C CA . ARG B 1 40 ? -27.078 -54.719 -51.375 1 86.75 40 ARG B CA 1
ATOM 3067 C C . ARG B 1 40 ? -27.484 -53.875 -50.156 1 86.75 40 ARG B C 1
ATOM 3069 O O . ARG B 1 40 ? -28.25 -54.312 -49.312 1 86.75 40 ARG B O 1
ATOM 3076 N N . LEU B 1 41 ? -27.047 -52.688 -50.094 1 89.38 41 LEU B N 1
ATOM 3077 C CA . LEU B 1 41 ? -27.312 -51.812 -48.938 1 89.38 41 LEU B CA 1
ATOM 3078 C C . LEU B 1 41 ? -28.797 -51.531 -48.812 1 89.38 41 LEU B C 1
ATOM 3080 O O . LEU B 1 41 ? -29.484 -51.344 -49.812 1 89.38 41 LEU B O 1
ATOM 3084 N N . ASN B 1 42 ? -29.344 -51.625 -47.625 1 89.56 42 ASN B N 1
ATOM 3085 C CA . ASN B 1 42 ? -30.719 -51.312 -47.219 1 89.56 42 ASN B CA 1
ATOM 3086 C C . ASN B 1 42 ? -31.688 -52.406 -47.719 1 89.56 42 ASN B C 1
ATOM 3088 O O . ASN B 1 42 ? -32.875 -52.156 -47.812 1 89.56 42 ASN B O 1
ATOM 3092 N N . THR B 1 43 ? -31.141 -53.531 -48.062 1 89.88 43 THR B N 1
ATOM 3093 C CA . THR B 1 43 ? -31.969 -54.688 -48.406 1 89.88 43 THR B CA 1
ATOM 3094 C C . THR B 1 43 ? -32.094 -55.656 -47.219 1 89.88 43 THR B C 1
ATOM 3096 O O . THR B 1 43 ? -31.188 -55.719 -46.375 1 89.88 43 THR B O 1
ATOM 3099 N N . LEU B 1 44 ? -33.188 -56.219 -47.219 1 90.56 44 LEU B N 1
ATOM 3100 C CA . LEU B 1 44 ? -33.438 -57.188 -46.125 1 90.56 44 LEU B CA 1
ATOM 3101 C C . LEU B 1 44 ? -32.688 -58.5 -46.406 1 90.56 44 LEU B C 1
ATOM 3103 O O . LEU B 1 44 ? -32.781 -59.031 -47.5 1 90.56 44 LEU B O 1
ATOM 3107 N N . HIS B 1 45 ? -31.953 -58.969 -45.5 1 89.38 45 HIS B N 1
ATOM 3108 C CA . HIS B 1 45 ? -31.234 -60.25 -45.594 1 89.38 45 HIS B CA 1
ATOM 3109 C C . HIS B 1 45 ? -31.938 -61.312 -44.781 1 89.38 45 HIS B C 1
ATOM 3111 O O . HIS B 1 45 ? -31.828 -61.344 -43.531 1 89.38 45 HIS B O 1
ATOM 3117 N N . VAL B 1 46 ? -32.531 -62.188 -45.469 1 86.88 46 VAL B N 1
ATOM 3118 C CA . VAL B 1 46 ? -33.406 -63.188 -44.844 1 86.88 46 VAL B CA 1
ATOM 3119 C C . VAL B 1 46 ? -32.594 -64.062 -43.875 1 86.88 46 VAL B C 1
ATOM 3121 O O . VAL B 1 46 ? -33.094 -64.438 -42.812 1 86.88 46 VAL B O 1
ATOM 3124 N N . GLY B 1 47 ? -31.422 -64.312 -44.312 1 88.06 47 GLY B N 1
ATOM 3125 C CA . GLY B 1 47 ? -30.578 -65.125 -43.406 1 88.06 47 GLY B CA 1
ATOM 3126 C C . GLY B 1 47 ? -30.281 -64.438 -42.094 1 88.06 47 GLY B C 1
ATOM 3127 O O . GLY B 1 47 ? -30.25 -65.062 -41.031 1 88.06 47 GLY B O 1
ATOM 3128 N N . ALA B 1 48 ? -30.109 -63.188 -42.188 1 92.12 48 ALA B N 1
ATOM 3129 C CA . ALA B 1 48 ? -29.844 -62.375 -40.969 1 92.12 48 ALA B CA 1
ATOM 3130 C C . ALA B 1 48 ? -31.062 -62.344 -40.062 1 92.12 48 ALA B C 1
ATOM 3132 O O . ALA B 1 48 ? -30.922 -62.469 -38.844 1 92.12 48 ALA B O 1
ATOM 3133 N N . VAL B 1 49 ? -32.219 -62.156 -40.594 1 91.62 49 VAL B N 1
ATOM 3134 C CA . VAL B 1 49 ? -33.469 -62.125 -39.812 1 91.62 49 VAL B CA 1
ATOM 3135 C C . VAL B 1 49 ? -33.594 -63.438 -39.031 1 91.62 49 VAL B C 1
ATOM 3137 O O . VAL B 1 49 ? -33.969 -63.438 -37.844 1 91.62 49 VAL B O 1
ATOM 3140 N N . ALA B 1 50 ? -33.281 -64.5 -39.719 1 90.19 50 ALA B N 1
ATOM 3141 C CA . ALA B 1 50 ? -33.375 -65.812 -39.062 1 90.19 50 ALA B CA 1
ATOM 3142 C C . ALA B 1 50 ? -32.375 -65.938 -37.906 1 90.19 50 ALA B C 1
ATOM 3144 O O . ALA B 1 50 ? -32.719 -66.5 -36.844 1 90.19 50 ALA B O 1
ATOM 3145 N N . ALA B 1 51 ? -31.219 -65.5 -38.156 1 92.5 51 ALA B N 1
ATOM 3146 C CA . ALA B 1 51 ? -30.188 -65.562 -37.125 1 92.5 51 ALA B CA 1
ATOM 3147 C C . ALA B 1 51 ? -30.594 -64.688 -35.938 1 92.5 51 ALA B C 1
ATOM 3149 O O . ALA B 1 51 ? -30.344 -65.125 -34.781 1 92.5 51 ALA B O 1
ATOM 3150 N N . ILE B 1 52 ? -31.172 -63.562 -36.156 1 91.75 52 ILE B N 1
ATOM 3151 C CA . ILE B 1 52 ? -31.641 -62.688 -35.094 1 91.75 52 ILE B CA 1
ATOM 3152 C C . ILE B 1 52 ? -32.75 -63.375 -34.281 1 91.75 52 ILE B C 1
ATOM 3154 O O . ILE B 1 52 ? -32.688 -63.406 -33.062 1 91.75 52 ILE B O 1
ATOM 3158 N N . ASN B 1 53 ? -33.688 -63.969 -34.969 1 90.25 53 ASN B N 1
ATOM 3159 C CA . ASN B 1 53 ? -34.844 -64.625 -34.344 1 90.25 53 ASN B CA 1
ATOM 3160 C C . ASN B 1 53 ? -34.406 -65.812 -33.531 1 90.25 53 ASN B C 1
ATOM 3162 O O . ASN B 1 53 ? -34.938 -66.062 -32.438 1 90.25 53 ASN B O 1
ATOM 3166 N N . GLN B 1 54 ? -33.5 -66.5 -34.062 1 90.25 54 GLN B N 1
ATOM 3167 C CA . GLN B 1 54 ? -33.062 -67.75 -33.406 1 90.25 54 GLN B CA 1
ATOM 3168 C C . GLN B 1 54 ? -31.938 -67.5 -32.406 1 90.25 54 GLN B C 1
ATOM 3170 O O . GLN B 1 54 ? -31.562 -68.375 -31.641 1 90.25 54 GLN B O 1
ATOM 3175 N N . GLN B 1 55 ? -31.469 -66.25 -32.469 1 90.56 55 GLN B N 1
ATOM 3176 C CA . GLN B 1 55 ? -30.422 -65.812 -31.578 1 90.56 55 GLN B CA 1
ATOM 3177 C C . GLN B 1 55 ? -29.219 -66.75 -31.594 1 90.56 55 GLN B C 1
ATOM 3179 O O . GLN B 1 55 ? -28.641 -67 -30.547 1 90.56 55 GLN B O 1
ATOM 3184 N N . THR B 1 56 ? -28.891 -67.25 -32.719 1 89.56 56 THR B N 1
ATOM 3185 C CA . THR B 1 56 ? -27.781 -68.188 -32.875 1 89.56 56 THR B CA 1
ATOM 3186 C C . THR B 1 56 ? -27.125 -68 -34.25 1 89.56 56 THR B C 1
ATOM 3188 O O . THR B 1 56 ? -27.719 -67.375 -35.156 1 89.56 56 THR B O 1
ATOM 3191 N N . THR B 1 57 ? -25.891 -68.438 -34.375 1 92.25 57 THR B N 1
ATOM 3192 C CA . THR B 1 57 ? -25.188 -68.5 -35.625 1 92.25 57 THR B CA 1
ATOM 3193 C C . THR B 1 57 ? -25.828 -69.5 -36.594 1 92.25 57 THR B C 1
ATOM 3195 O O . THR B 1 57 ? -26.109 -70.625 -36.219 1 92.25 57 THR B O 1
ATOM 3198 N N . LEU B 1 58 ? -26.047 -69.062 -37.875 1 90.56 58 LEU B N 1
ATOM 3199 C CA . LEU B 1 58 ? -26.672 -69.875 -38.875 1 90.56 58 LEU B CA 1
ATOM 3200 C C . LEU B 1 58 ? -25.781 -70.062 -40.094 1 90.56 58 LEU B C 1
ATOM 3202 O O . LEU B 1 58 ? -25.719 -69.125 -40.938 1 90.56 58 LEU B O 1
ATOM 3206 N N . PRO B 1 59 ? -25.078 -71.188 -40.156 1 89.88 59 PRO B N 1
ATOM 3207 C CA . PRO B 1 59 ? -24.422 -71.5 -41.438 1 89.88 59 PRO B CA 1
ATOM 3208 C C . PRO B 1 59 ? -25.406 -71.875 -42.531 1 89.88 59 PRO B C 1
ATOM 3210 O O . PRO B 1 59 ? -26.344 -72.625 -42.281 1 89.88 59 PRO B O 1
ATOM 3213 N N . MET B 1 60 ? -25.328 -71.312 -43.688 1 83.75 60 MET B N 1
ATOM 3214 C CA . MET B 1 60 ? -26.203 -71.562 -44.812 1 83.75 60 MET B CA 1
ATOM 3215 C C . MET B 1 60 ? -25.469 -72.312 -45.906 1 83.75 60 MET B C 1
ATOM 3217 O O . MET B 1 60 ? -24.594 -71.75 -46.562 1 83.75 60 MET B O 1
ATOM 3221 N N . HIS B 1 61 ? -25.656 -73.688 -46.094 1 79.69 61 HIS B N 1
ATOM 3222 C CA . HIS B 1 61 ? -24.969 -74.5 -47.094 1 79.69 61 HIS B CA 1
ATOM 3223 C C . HIS B 1 61 ? -25.594 -74.312 -48.469 1 79.69 61 HIS B C 1
ATOM 3225 O O . HIS B 1 61 ? -24.922 -74.438 -49.469 1 79.69 61 HIS B O 1
ATOM 3231 N N . ASP B 1 62 ? -26.969 -74.25 -48.469 1 69.56 62 ASP B N 1
ATOM 3232 C CA . ASP B 1 62 ? -27.641 -74.188 -49.75 1 69.56 62 ASP B CA 1
ATOM 3233 C C . ASP B 1 62 ? -28.172 -72.75 -50.031 1 69.56 62 ASP B C 1
ATOM 3235 O O . ASP B 1 62 ? -28.422 -72 -49.094 1 69.56 62 ASP B O 1
ATOM 3239 N N . SER B 1 63 ? -28.031 -72.25 -51.219 1 60.97 63 SER B N 1
ATOM 3240 C CA . SER B 1 63 ? -28.594 -71 -51.656 1 60.97 63 SER B CA 1
ATOM 3241 C C . SER B 1 63 ? -30.062 -70.875 -51.25 1 60.97 63 SER B C 1
ATOM 3243 O O . SER B 1 63 ? -30.859 -71.75 -51.5 1 60.97 63 SER B O 1
ATOM 3245 N N . TYR B 1 64 ? -30.312 -70.5 -50.094 1 53.44 64 TYR B N 1
ATOM 3246 C CA . TYR B 1 64 ? -31.703 -70.375 -49.719 1 53.44 64 TYR B CA 1
ATOM 3247 C C . TYR B 1 64 ? -32.312 -69.125 -50.312 1 53.44 64 TYR B C 1
ATOM 3249 O O . TYR B 1 64 ? -31.828 -68 -50.094 1 53.44 64 TYR B O 1
ATOM 3257 N N . GLY B 1 65 ? -33.375 -69.25 -51.125 1 53.34 65 GLY B N 1
ATOM 3258 C CA . GLY B 1 65 ? -34.219 -68.312 -51.844 1 53.34 65 GLY B CA 1
ATOM 3259 C C . GLY B 1 65 ? -33.531 -67.625 -52.969 1 53.34 65 GLY B C 1
ATOM 3260 O O . GLY B 1 65 ? -32.375 -67.938 -53.312 1 53.34 65 GLY B O 1
ATOM 3261 N N . ASP B 1 66 ? -34.125 -66.688 -53.75 1 52.34 66 ASP B N 1
ATOM 3262 C CA . ASP B 1 66 ? -33.656 -66 -54.969 1 52.34 66 ASP B CA 1
ATOM 3263 C C . ASP B 1 66 ? -32.344 -65.25 -54.75 1 52.34 66 ASP B C 1
ATOM 3265 O O . ASP B 1 66 ? -31.656 -64.938 -55.688 1 52.34 66 ASP B O 1
ATOM 3269 N N . HIS B 1 67 ? -32 -64.938 -53.406 1 56.22 67 HIS B N 1
ATOM 3270 C CA . HIS B 1 67 ? -30.859 -64.062 -53.219 1 56.22 67 HIS B CA 1
ATOM 3271 C C . HIS B 1 67 ? -29.922 -64.625 -52.156 1 56.22 67 HIS B C 1
ATOM 3273 O O . HIS B 1 67 ? -29.031 -63.906 -51.688 1 56.22 67 HIS B O 1
ATOM 3279 N N . GLY B 1 68 ? -30.078 -65.938 -51.812 1 63.56 68 GLY B N 1
ATOM 3280 C CA . GLY B 1 68 ? -29.234 -66.375 -50.719 1 63.56 68 GLY B CA 1
ATOM 3281 C C . GLY B 1 68 ? -27.984 -67.125 -51.156 1 63.56 68 GLY B C 1
ATOM 3282 O O . GLY B 1 68 ? -28.047 -68 -52.031 1 63.56 68 GLY B O 1
ATOM 3283 N N . GLN B 1 69 ? -26.797 -66.688 -51.125 1 75.31 69 GLN B N 1
ATOM 3284 C CA . GLN B 1 69 ? -25.516 -67.312 -51.375 1 75.31 69 GLN B CA 1
ATOM 3285 C C . GLN B 1 69 ? -25.031 -68.062 -50.125 1 75.31 69 GLN B C 1
ATOM 3287 O O . GLN B 1 69 ? -25.406 -67.688 -49 1 75.31 69 GLN B O 1
ATOM 3292 N N . PRO B 1 70 ? -24.438 -69.25 -50.438 1 86.88 70 PRO B N 1
ATOM 3293 C CA . PRO B 1 70 ? -23.875 -69.938 -49.25 1 86.88 70 PRO B CA 1
ATOM 3294 C C . PRO B 1 70 ? -23.016 -69 -48.406 1 86.88 70 PRO B C 1
ATOM 3296 O O . PRO B 1 70 ? -22.391 -68.062 -48.906 1 86.88 70 PRO B O 1
ATOM 3299 N N . GLY B 1 71 ? -23.156 -69.125 -47.094 1 91.38 71 GLY B N 1
ATOM 3300 C CA . GLY B 1 71 ? -22.391 -68.312 -46.156 1 91.38 71 GLY B CA 1
ATOM 3301 C C . GLY B 1 71 ? -22.797 -68.562 -44.719 1 91.38 71 GLY B C 1
ATOM 3302 O O . GLY B 1 71 ? -23.25 -69.625 -44.344 1 91.38 71 GLY B O 1
ATOM 3303 N N . VAL B 1 72 ? -22.469 -67.625 -43.875 1 92.12 72 VAL B N 1
ATOM 3304 C CA . VAL B 1 72 ? -22.828 -67.688 -42.469 1 92.12 72 VAL B CA 1
ATOM 3305 C C . VAL B 1 72 ? -23.422 -66.312 -42.031 1 92.12 72 VAL B C 1
ATOM 3307 O O . VAL B 1 72 ? -23.078 -65.312 -42.562 1 92.12 72 VAL B O 1
ATOM 3310 N N . ASN B 1 73 ? -24.406 -66.375 -41.219 1 93.31 73 ASN B N 1
ATOM 3311 C CA . ASN B 1 73 ? -24.969 -65.25 -40.5 1 93.31 73 ASN B CA 1
ATOM 3312 C C . ASN B 1 73 ? -24.812 -65.375 -39 1 93.31 73 ASN B C 1
ATOM 3314 O O . ASN B 1 73 ? -25.312 -66.312 -38.406 1 93.31 73 ASN B O 1
ATOM 3318 N N . MET B 1 74 ? -24.047 -64.438 -38.438 1 90.88 74 MET B N 1
ATOM 3319 C CA . MET B 1 74 ? -23.719 -64.438 -37 1 90.88 74 MET B CA 1
ATOM 3320 C C . MET B 1 74 ? -24.219 -63.219 -36.281 1 90.88 74 MET B C 1
ATOM 3322 O O . MET B 1 74 ? -23.844 -62.094 -36.656 1 90.88 74 MET B O 1
ATOM 3326 N N . PRO B 1 75 ? -25.047 -63.375 -35.25 1 93.31 75 PRO B N 1
ATOM 3327 C CA . PRO B 1 75 ? -25.516 -62.188 -34.5 1 93.31 75 PRO B CA 1
ATOM 3328 C C . PRO B 1 75 ? -24.406 -61.531 -33.719 1 93.31 75 PRO B C 1
ATOM 3330 O O . PRO B 1 75 ? -23.531 -62.188 -33.156 1 93.31 75 PRO B O 1
ATOM 3333 N N . ILE B 1 76 ? -24.344 -60.219 -33.719 1 89.88 76 ILE B N 1
ATOM 3334 C CA . ILE B 1 76 ? -23.5 -59.406 -32.875 1 89.88 76 ILE B CA 1
ATOM 3335 C C . ILE B 1 76 ? -24.234 -59.031 -31.594 1 89.88 76 ILE B C 1
ATOM 3337 O O . ILE B 1 76 ? -25.312 -58.406 -31.641 1 89.88 76 ILE B O 1
ATOM 3341 N N . VAL B 1 77 ? -23.688 -59.406 -30.516 1 85.44 77 VAL B N 1
ATOM 3342 C CA . VAL B 1 77 ? -24.312 -59.156 -29.234 1 85.44 77 VAL B CA 1
ATOM 3343 C C . VAL B 1 77 ? -23.531 -58.094 -28.453 1 85.44 77 VAL B C 1
ATOM 3345 O O . VAL B 1 77 ? -22.297 -58.188 -28.359 1 85.44 77 VAL B O 1
ATOM 3348 N N . PHE B 1 78 ? -24.219 -57.094 -28.062 1 81.38 78 PHE B N 1
ATOM 3349 C CA . PHE B 1 78 ? -23.656 -56.031 -27.219 1 81.38 78 PHE B CA 1
ATOM 3350 C C . PHE B 1 78 ? -24.594 -55.719 -26.047 1 81.38 78 PHE B C 1
ATOM 3352 O O . PHE B 1 78 ? -25.781 -55.469 -26.25 1 81.38 78 PHE B O 1
ATOM 3359 N N . ASN B 1 79 ? -24.094 -55.812 -24.844 1 77.94 79 ASN B N 1
ATOM 3360 C CA . ASN B 1 79 ? -24.875 -55.625 -23.625 1 77.94 79 ASN B CA 1
ATOM 3361 C C . ASN B 1 79 ? -26.109 -56.531 -23.609 1 77.94 79 ASN B C 1
ATOM 3363 O O . ASN B 1 79 ? -27.219 -56.062 -23.359 1 77.94 79 ASN B O 1
ATOM 3367 N N . ASP B 1 80 ? -25.938 -57.75 -23.984 1 80.62 80 ASP B N 1
ATOM 3368 C CA . ASP B 1 80 ? -26.906 -58.844 -23.953 1 80.62 80 ASP B CA 1
ATOM 3369 C C . ASP B 1 80 ? -28.047 -58.594 -24.938 1 80.62 80 ASP B C 1
ATOM 3371 O O . ASP B 1 80 ? -29.125 -59.156 -24.781 1 80.62 80 ASP B O 1
ATOM 3375 N N . GLN B 1 81 ? -27.797 -57.688 -25.828 1 87.25 81 GLN B N 1
ATOM 3376 C CA . GLN B 1 81 ? -28.766 -57.438 -26.875 1 87.25 81 GLN B CA 1
ATOM 3377 C C . GLN B 1 81 ? -28.156 -57.625 -28.266 1 87.25 81 GLN B C 1
ATOM 3379 O O . GLN B 1 81 ? -26.984 -57.25 -28.484 1 87.25 81 GLN B O 1
ATOM 3384 N N . ILE B 1 82 ? -28.891 -58.219 -29.172 1 90.56 82 ILE B N 1
ATOM 3385 C CA . ILE B 1 82 ? -28.422 -58.344 -30.547 1 90.56 82 ILE B CA 1
ATOM 3386 C C . ILE B 1 82 ? -28.547 -56.969 -31.234 1 90.56 82 ILE B C 1
ATOM 3388 O O . ILE B 1 82 ? -29.641 -56.438 -31.359 1 90.56 82 ILE B O 1
ATOM 3392 N N . ILE B 1 83 ? -27.422 -56.531 -31.609 1 89.69 83 ILE B N 1
ATOM 3393 C CA . ILE B 1 83 ? -27.422 -55.188 -32.188 1 89.69 83 ILE B CA 1
ATOM 3394 C C . ILE B 1 83 ? -27.203 -55.25 -33.688 1 89.69 83 ILE B C 1
ATOM 3396 O O . ILE B 1 83 ? -27.234 -54.25 -34.375 1 89.69 83 ILE B O 1
ATOM 3400 N N . GLY B 1 84 ? -26.906 -56.406 -34.219 1 91.19 84 GLY B N 1
ATOM 3401 C CA . GLY B 1 84 ? -26.672 -56.625 -35.625 1 91.19 84 GLY B CA 1
ATOM 3402 C C . GLY B 1 84 ? -26.25 -58.031 -35.969 1 91.19 84 GLY B C 1
ATOM 3403 O O . GLY B 1 84 ? -26.281 -58.906 -35.125 1 91.19 84 GLY B O 1
ATOM 3404 N N . VAL B 1 8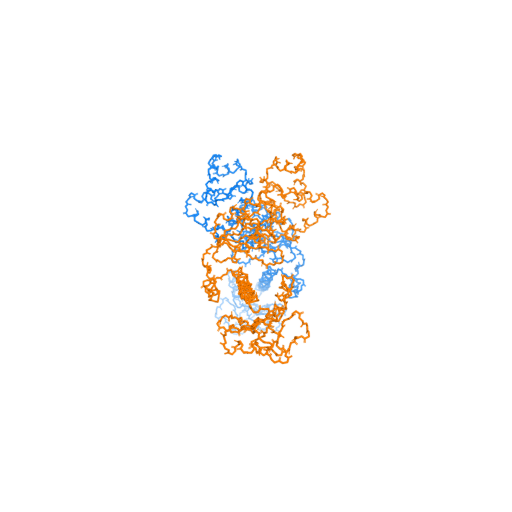5 ? -26.031 -58.25 -37.281 1 93.12 85 VAL B N 1
ATOM 3405 C CA . VAL B 1 85 ? -25.609 -59.562 -37.781 1 93.12 85 VAL B CA 1
ATOM 3406 C C . VAL B 1 85 ? -24.469 -59.406 -38.75 1 93.12 85 VAL B C 1
ATOM 3408 O O . VAL B 1 85 ? -24.484 -58.5 -39.594 1 93.12 85 VAL B O 1
ATOM 3411 N N . ILE B 1 86 ? -23.516 -60.25 -38.594 1 91.94 86 ILE B N 1
ATOM 3412 C CA . ILE B 1 86 ? -22.438 -60.344 -39.594 1 91.94 86 ILE B CA 1
ATOM 3413 C C . ILE B 1 86 ? -22.734 -61.469 -40.562 1 91.94 86 ILE B C 1
ATOM 3415 O O . ILE B 1 86 ? -23.016 -62.594 -40.156 1 91.94 86 ILE B O 1
ATOM 3419 N N . GLY B 1 87 ? -22.75 -61.156 -41.875 1 92.31 87 GLY B N 1
ATOM 3420 C CA . GLY B 1 87 ? -22.906 -62.156 -42.938 1 92.31 87 GLY B CA 1
ATOM 3421 C C . GLY B 1 87 ? -21.688 -62.219 -43.844 1 92.31 87 GLY B C 1
ATOM 3422 O O . GLY B 1 87 ? -21.234 -61.219 -44.375 1 92.31 87 GLY B O 1
ATOM 3423 N N . ILE B 1 88 ? -21.172 -63.406 -43.906 1 89.5 88 ILE B N 1
ATOM 3424 C CA . ILE B 1 88 ? -20.062 -63.594 -44.812 1 89.5 88 ILE B CA 1
ATOM 3425 C C . ILE B 1 88 ? -20.438 -64.688 -45.844 1 89.5 88 ILE B C 1
ATOM 3427 O O . ILE B 1 88 ? -20.906 -65.75 -45.5 1 89.5 88 ILE B O 1
ATOM 3431 N N . THR B 1 89 ? -20.281 -64.25 -47.156 1 89.19 89 THR B N 1
ATOM 3432 C CA . THR B 1 89 ? -20.594 -65.188 -48.25 1 89.19 89 THR B CA 1
ATOM 3433 C C . THR B 1 89 ? -19.406 -66.062 -48.562 1 89.19 89 THR B C 1
ATOM 3435 O O . THR B 1 89 ? -18.266 -65.625 -48.625 1 89.19 89 THR B O 1
ATOM 3438 N N . GLY B 1 90 ? -19.672 -67.375 -48.688 1 86.38 90 GLY B N 1
ATOM 3439 C CA . GLY B 1 90 ? -18.656 -68.375 -48.969 1 86.38 90 GLY B CA 1
ATOM 3440 C C . GLY B 1 90 ? -19 -69.75 -48.438 1 86.38 90 GLY B C 1
ATOM 3441 O O . GLY B 1 90 ? -20.141 -70 -48.062 1 86.38 90 GLY B O 1
ATOM 3442 N N . ASP B 1 91 ? -18.078 -70.688 -48.531 1 86.12 91 ASP B N 1
ATOM 3443 C CA . ASP B 1 91 ? -18.234 -72 -47.938 1 86.12 91 ASP B CA 1
ATOM 3444 C C . ASP B 1 91 ? -18.375 -71.938 -46.406 1 86.12 91 ASP B C 1
ATOM 3446 O O . ASP B 1 91 ? -17.469 -71.438 -45.75 1 86.12 91 ASP B O 1
ATOM 3450 N N . PRO B 1 92 ? -19.547 -72.312 -45.906 1 90.12 92 PRO B N 1
ATOM 3451 C CA . PRO B 1 92 ? -19.797 -72.125 -44.469 1 90.12 92 PRO B CA 1
ATOM 3452 C C . PRO B 1 92 ? -18.672 -72.688 -43.594 1 90.12 92 PRO B C 1
ATOM 3454 O O . PRO B 1 92 ? -18.359 -72.125 -42.531 1 90.12 92 PRO B O 1
ATOM 3457 N N . GLU B 1 93 ? -18.062 -73.75 -44.031 1 86.38 93 GLU B N 1
ATOM 3458 C CA . GLU B 1 93 ? -16.984 -74.312 -43.25 1 86.38 93 GLU B CA 1
ATOM 3459 C C . GLU B 1 93 ? -15.766 -73.438 -43.188 1 86.38 93 GLU B C 1
ATOM 3461 O O . GLU B 1 93 ? -15.078 -73.375 -42.156 1 86.38 93 GLU B O 1
ATOM 3466 N N . LYS B 1 94 ? -15.578 -72.625 -44.156 1 83.19 94 LYS B N 1
ATOM 3467 C CA . LYS B 1 94 ? -14.43 -71.75 -44.25 1 83.19 94 LYS B CA 1
ATOM 3468 C C . LYS B 1 94 ? -14.742 -70.375 -43.625 1 83.19 94 LYS B C 1
ATOM 3470 O O . LYS B 1 94 ? -13.883 -69.75 -43 1 83.19 94 LYS B O 1
ATOM 3475 N N . VAL B 1 95 ? -15.953 -69.938 -43.75 1 87.94 95 VAL B N 1
ATOM 3476 C CA . VAL B 1 95 ? -16.219 -68.5 -43.406 1 87.94 95 VAL B CA 1
ATOM 3477 C C . VAL B 1 95 ? -16.75 -68.375 -42 1 87.94 95 VAL B C 1
ATOM 3479 O O . VAL B 1 95 ? -16.734 -67.312 -41.406 1 87.94 95 VAL B O 1
ATOM 3482 N N . THR B 1 96 ? -17.172 -69.438 -41.375 1 85.12 96 THR B N 1
ATOM 3483 C CA . THR B 1 96 ? -17.734 -69.438 -40.031 1 85.12 96 THR B CA 1
ATOM 3484 C C . THR B 1 96 ? -16.672 -69 -39.031 1 85.12 96 THR B C 1
ATOM 3486 O O . THR B 1 96 ? -16.906 -68.062 -38.219 1 85.12 96 THR B O 1
ATOM 3489 N N . PRO B 1 97 ? -15.492 -69.562 -39.094 1 76.06 97 PRO B N 1
ATOM 3490 C CA . PRO B 1 97 ? -14.469 -69.125 -38.188 1 76.06 97 PRO B CA 1
ATOM 3491 C C . PRO B 1 97 ? -14.109 -67.625 -38.406 1 76.06 97 PRO B C 1
ATOM 3493 O O . PRO B 1 97 ? -13.836 -66.875 -37.469 1 76.06 97 PRO B O 1
ATOM 3496 N N . LEU B 1 98 ? -14.125 -67.25 -39.594 1 76.06 98 LEU B N 1
ATOM 3497 C CA . LEU B 1 98 ? -13.828 -65.812 -39.938 1 76.06 98 LEU B CA 1
ATOM 3498 C C . LEU B 1 98 ? -14.906 -64.875 -39.375 1 76.06 98 LEU B C 1
ATOM 3500 O O . LEU B 1 98 ? -14.594 -63.844 -38.844 1 76.06 98 LEU B O 1
ATOM 3504 N N . ALA B 1 99 ? -16.125 -65.312 -39.469 1 83.06 99 ALA B N 1
ATOM 3505 C CA . ALA B 1 99 ? -17.234 -64.562 -38.938 1 83.06 99 ALA B CA 1
ATOM 3506 C C . ALA B 1 99 ? -17.141 -64.375 -37.438 1 83.06 99 ALA B C 1
ATOM 3508 O O . ALA B 1 99 ? -17.453 -63.344 -36.875 1 83.06 99 ALA B O 1
ATOM 3509 N N . SER B 1 100 ? -16.688 -65.375 -36.812 1 77.31 100 SER B N 1
ATOM 3510 C CA . SER B 1 100 ? -16.531 -65.375 -35.344 1 77.31 100 SER B CA 1
ATOM 3511 C C . SER B 1 100 ? -15.469 -64.375 -34.938 1 77.31 100 SER B C 1
ATOM 3513 O O . SER B 1 100 ? -15.672 -63.594 -33.969 1 77.31 100 SER B O 1
ATOM 3515 N N . LEU B 1 101 ? -14.391 -64.312 -35.656 1 68.75 101 LEU B N 1
ATOM 3516 C CA . LEU B 1 101 ? -13.336 -63.312 -35.375 1 68.75 101 LEU B CA 1
ATOM 3517 C C . LEU B 1 101 ? -13.828 -61.906 -35.594 1 68.75 101 LEU B C 1
ATOM 3519 O O . LEU B 1 101 ? -13.539 -61 -34.812 1 68.75 101 LEU B O 1
ATOM 3523 N N . LEU B 1 102 ? -14.547 -61.812 -36.656 1 76.06 102 LEU B N 1
ATOM 3524 C CA . LEU B 1 102 ? -15.086 -60.5 -36.969 1 76.06 102 LEU B CA 1
ATOM 3525 C C . LEU B 1 102 ? -16.094 -60.031 -35.938 1 76.06 102 LEU B C 1
ATOM 3527 O O . LEU B 1 102 ? -16.141 -58.875 -35.562 1 76.06 102 LEU B O 1
ATOM 3531 N N . ARG B 1 103 ? -16.875 -60.938 -35.5 1 78.75 103 ARG B N 1
ATOM 3532 C CA . ARG B 1 103 ? -17.828 -60.656 -34.438 1 78.75 103 ARG B CA 1
ATOM 3533 C C . ARG B 1 103 ? -17.125 -60.156 -33.188 1 78.75 103 ARG B C 1
ATOM 3535 O O . ARG B 1 103 ? -17.469 -59.125 -32.625 1 78.75 103 ARG B O 1
ATOM 3542 N N . VAL B 1 104 ? -16.078 -60.812 -32.719 1 67.25 104 VAL B N 1
ATOM 3543 C CA . VAL B 1 104 ? -15.32 -60.438 -31.531 1 67.25 104 VAL B CA 1
ATOM 3544 C C . VAL B 1 104 ? -14.664 -59.062 -31.719 1 67.25 104 VAL B C 1
ATOM 3546 O O . VAL B 1 104 ? -14.719 -58.219 -30.828 1 67.25 104 VAL B O 1
ATOM 3549 N N . ALA B 1 105 ? -14.133 -58.875 -32.875 1 65.25 105 ALA B N 1
ATOM 3550 C CA . ALA B 1 105 ? -13.492 -57.594 -33.188 1 65.25 105 ALA B CA 1
ATOM 3551 C C . ALA B 1 105 ? -14.508 -56.438 -33.125 1 65.25 105 ALA B C 1
ATOM 3553 O O . ALA B 1 105 ? -14.234 -55.406 -32.562 1 65.25 105 ALA B O 1
ATOM 3554 N N . THR B 1 106 ? -15.61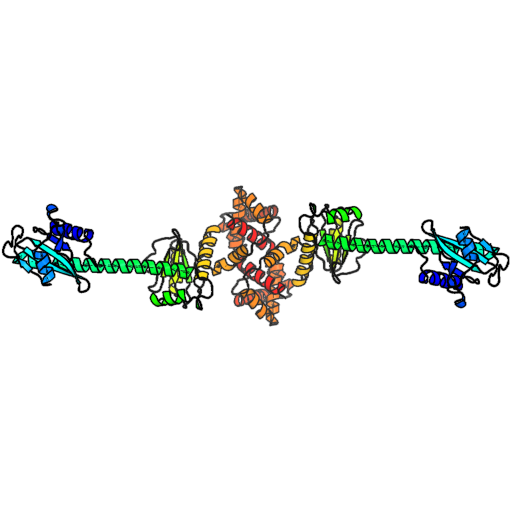7 -56.656 -33.719 1 73.62 106 THR B N 1
ATOM 3555 C CA . THR B 1 106 ? -16.672 -55.625 -33.719 1 73.62 106 THR B CA 1
ATOM 3556 C C . THR B 1 106 ? -17.156 -55.344 -32.312 1 73.62 106 THR B C 1
ATOM 3558 O O . THR B 1 106 ? -17.328 -54.188 -31.922 1 73.62 106 THR B O 1
ATOM 3561 N N . GLU B 1 107 ? -17.375 -56.406 -31.578 1 68.88 107 GLU B N 1
ATOM 3562 C CA . GLU B 1 107 ? -17.828 -56.25 -30.203 1 68.88 107 GLU B CA 1
ATOM 3563 C C . GLU B 1 107 ? -16.781 -55.531 -29.359 1 68.88 107 GLU B C 1
ATOM 3565 O O . GLU B 1 107 ? -17.125 -54.656 -28.547 1 68.88 107 GLU B O 1
ATOM 3570 N N . LEU B 1 108 ? -15.5 -55.781 -29.594 1 61.56 108 LEU B N 1
ATOM 3571 C CA . LEU B 1 108 ? -14.406 -55.125 -28.891 1 61.56 108 LEU B CA 1
ATOM 3572 C C . LEU B 1 108 ? -14.312 -53.625 -29.266 1 61.56 108 LEU B C 1
ATOM 3574 O O . LEU B 1 108 ? -14.102 -52.781 -28.422 1 61.56 108 LEU B O 1
ATOM 3578 N N . LEU B 1 109 ? -14.492 -53.406 -30.531 1 63.91 109 LEU B N 1
ATOM 3579 C CA . LEU B 1 109 ? -14.445 -52.031 -31.016 1 63.91 109 LEU B CA 1
ATOM 3580 C C . LEU B 1 109 ? -15.609 -51.219 -30.453 1 63.91 109 LEU B C 1
ATOM 3582 O O . LEU B 1 109 ? -15.438 -50.062 -30.062 1 63.91 109 LEU B O 1
ATOM 3586 N N . LEU B 1 110 ? -16.75 -51.812 -30.375 1 67.06 110 LEU B N 1
ATOM 3587 C CA . LEU B 1 110 ? -17.922 -51.156 -29.797 1 67.06 110 LEU B CA 1
ATOM 3588 C C . LEU B 1 110 ? -17.734 -50.906 -28.297 1 67.06 110 LEU B C 1
ATOM 3590 O O . LEU B 1 110 ? -18.062 -49.844 -27.797 1 67.06 110 LEU B O 1
ATOM 3594 N N . ASP B 1 111 ? -17.188 -51.812 -27.656 1 63.16 111 ASP B N 1
ATOM 3595 C CA . ASP B 1 111 ? -16.859 -51.688 -26.234 1 63.16 111 ASP B CA 1
ATOM 3596 C C . ASP B 1 111 ? -15.828 -50.594 -26 1 63.16 111 ASP B C 1
ATOM 3598 O O . ASP B 1 111 ? -15.984 -49.781 -25.094 1 63.16 111 ASP B O 1
ATOM 3602 N N . GLN B 1 112 ? -14.906 -50.625 -26.891 1 57.19 112 GLN B N 1
ATOM 3603 C CA . GLN B 1 112 ? -13.859 -49.594 -26.812 1 57.19 112 GLN B CA 1
ATOM 3604 C C . GLN B 1 112 ? -14.422 -48.188 -27.078 1 57.19 112 GLN B C 1
ATOM 3606 O O . GLN B 1 112 ? -14.062 -47.25 -26.391 1 57.19 112 GLN B O 1
ATOM 3611 N N . ASN B 1 113 ? -15.242 -48.156 -28.062 1 61.59 113 ASN B N 1
ATOM 3612 C CA . ASN B 1 113 ? -15.875 -46.875 -28.391 1 61.59 113 ASN B CA 1
ATOM 3613 C C . ASN B 1 113 ? -16.734 -46.375 -27.234 1 61.59 113 ASN B C 1
ATOM 3615 O O . ASN B 1 113 ? -16.719 -45.156 -26.906 1 61.59 113 ASN B O 1
ATOM 3619 N N . GLN B 1 114 ? -17.5 -47.281 -26.703 1 60.72 114 GLN B N 1
ATOM 3620 C CA . GLN B 1 114 ? -18.312 -46.906 -25.547 1 60.72 114 GLN B CA 1
ATOM 3621 C C . GLN B 1 114 ? -17.422 -46.5 -24.359 1 60.72 114 GLN B C 1
ATOM 3623 O O . GLN B 1 114 ? -17.703 -45.531 -23.688 1 60.72 114 GLN B O 1
ATOM 3628 N N . HIS B 1 115 ? -16.375 -47.188 -24.156 1 57.75 115 HIS B N 1
ATOM 3629 C CA . HIS B 1 115 ? -15.422 -46.844 -23.125 1 57.75 115 HIS B CA 1
ATOM 3630 C C . HIS B 1 115 ? -14.742 -45.5 -23.406 1 57.75 115 HIS B C 1
ATOM 3632 O O . HIS B 1 115 ? -14.562 -44.688 -22.5 1 57.75 115 HIS B O 1
ATOM 3638 N N . ASN B 1 116 ? -14.367 -45.375 -24.672 1 58.56 116 ASN B N 1
ATOM 3639 C CA . ASN B 1 116 ? -13.766 -44.094 -25.094 1 58.56 116 ASN B CA 1
ATOM 3640 C C . ASN B 1 116 ? -14.719 -42.938 -24.891 1 58.56 116 ASN B C 1
ATOM 3642 O O . ASN B 1 116 ? -14.312 -41.875 -24.422 1 58.56 116 ASN B O 1
ATOM 3646 N N . LEU B 1 117 ? -15.984 -43.188 -25.328 1 57.94 117 LEU B N 1
ATOM 3647 C CA . LEU B 1 117 ? -16.984 -42.156 -25.125 1 57.94 117 LEU B CA 1
ATOM 3648 C C . LEU B 1 117 ? -17.172 -41.844 -23.625 1 57.94 117 LEU B C 1
ATOM 3650 O O . LEU B 1 117 ? -17.281 -40.688 -23.219 1 57.94 117 LEU B O 1
ATOM 3654 N N . GLN B 1 118 ? -17.203 -42.906 -22.859 1 61.56 118 GLN B N 1
ATOM 3655 C CA . GLN B 1 118 ? -17.312 -42.75 -21.422 1 61.56 118 GLN B CA 1
ATOM 3656 C C . GLN B 1 118 ? -16.078 -42.062 -20.844 1 61.56 118 GLN B C 1
ATOM 3658 O O . GLN B 1 118 ? -16.219 -41.188 -19.984 1 61.56 118 GLN B O 1
ATOM 3663 N N . GLU B 1 119 ? -14.938 -42.375 -21.281 1 59 119 GLU B N 1
ATOM 3664 C CA . GLU B 1 119 ? -13.695 -41.719 -20.859 1 59 119 GLU B CA 1
ATOM 3665 C C . GLU B 1 119 ? -13.672 -40.25 -21.234 1 59 119 GLU B C 1
ATOM 3667 O O . GLU B 1 119 ? -13.266 -39.406 -20.438 1 59 119 GLU B O 1
ATOM 3672 N N . LYS B 1 120 ? -14.023 -40.094 -22.531 1 65.38 120 LYS B N 1
ATOM 3673 C CA . LYS B 1 120 ? -14.102 -38.719 -22.984 1 65.38 120 LYS B CA 1
ATOM 3674 C C . LYS B 1 120 ? -15.102 -37.938 -22.156 1 65.38 120 LYS B C 1
ATOM 3676 O O . LYS B 1 120 ? -14.844 -36.781 -21.797 1 65.38 120 LYS B O 1
ATOM 3681 N N . GLN B 1 121 ? -16.188 -38.531 -21.859 1 64.56 121 GLN B N 1
ATOM 3682 C CA . GLN B 1 121 ? -17.188 -37.875 -21.016 1 64.56 121 GLN B CA 1
ATOM 3683 C C . GLN B 1 121 ? -16.641 -37.625 -19.609 1 64.56 121 GLN B C 1
ATOM 3685 O O . GLN B 1 121 ? -16.859 -36.562 -19.047 1 64.56 121 GLN B O 1
ATOM 3690 N N . TYR B 1 122 ? -15.961 -38.625 -19.125 1 67.31 122 TYR B N 1
ATOM 3691 C CA . TYR B 1 122 ? -15.344 -38.438 -17.812 1 67.31 122 TYR B CA 1
ATOM 3692 C C . TYR B 1 122 ? -14.328 -37.312 -17.828 1 67.31 122 TYR B C 1
ATOM 3694 O O . TYR B 1 122 ? -14.336 -36.469 -16.922 1 67.31 122 TYR B O 1
ATOM 3702 N N . GLU B 1 123 ? -13.492 -37.375 -18.828 1 69.69 123 GLU B N 1
ATOM 3703 C CA . GLU B 1 123 ? -12.477 -36.312 -18.938 1 69.69 123 GLU B CA 1
ATOM 3704 C C . GLU B 1 123 ? -13.109 -34.938 -19 1 69.69 123 GLU B C 1
ATOM 3706 O O . GLU B 1 123 ? -12.625 -34 -18.375 1 69.69 123 GLU B O 1
ATOM 3711 N N . THR B 1 124 ? -14.094 -34.906 -19.75 1 72 124 THR B N 1
ATOM 3712 C CA . THR B 1 124 ? -14.805 -33.625 -19.875 1 72 124 THR B CA 1
ATOM 3713 C C . THR B 1 124 ? -15.43 -33.219 -18.531 1 72 124 THR B C 1
ATOM 3715 O O . THR B 1 124 ? -15.352 -32.062 -18.125 1 72 124 THR B O 1
ATOM 3718 N N . THR B 1 125 ? -16.047 -34.219 -17.906 1 75.94 125 THR B N 1
ATOM 3719 C CA . THR B 1 125 ? -16.656 -33.969 -16.609 1 75.94 125 THR B CA 1
ATOM 3720 C C . THR B 1 125 ? -15.602 -33.562 -15.578 1 75.94 125 THR B C 1
ATOM 3722 O O . THR B 1 125 ? -15.789 -32.594 -14.828 1 75.94 125 THR B O 1
ATOM 3725 N N . LEU B 1 126 ? -14.531 -34.344 -15.594 1 82.94 126 LEU B N 1
ATOM 3726 C CA . LEU B 1 126 ? -13.445 -34.062 -14.672 1 82.94 126 LEU B CA 1
ATOM 3727 C C . LEU B 1 126 ? -12.898 -32.656 -14.906 1 82.94 126 LEU B C 1
ATOM 3729 O O . LEU B 1 126 ? -12.742 -31.859 -13.961 1 82.94 126 LEU B O 1
ATOM 3733 N N . ASN B 1 127 ? -12.633 -32.344 -16.125 1 80.44 127 ASN B N 1
ATOM 3734 C CA . ASN B 1 127 ? -12.086 -31.016 -16.453 1 80.44 127 ASN B CA 1
ATOM 3735 C C . ASN B 1 127 ? -13.031 -29.891 -16.047 1 80.44 127 ASN B C 1
ATOM 3737 O O . ASN B 1 127 ? -12.594 -28.859 -15.539 1 80.44 127 ASN B O 1
ATOM 3741 N N . ARG B 1 128 ? -14.234 -30.141 -16.266 1 77.38 128 ARG B N 1
ATOM 3742 C CA . ARG B 1 128 ? -15.227 -29.156 -15.852 1 77.38 128 ARG B CA 1
ATOM 3743 C C . ARG B 1 128 ? -15.234 -29 -14.336 1 77.38 128 ARG B C 1
ATOM 3745 O O . ARG B 1 128 ? -15.32 -27.875 -13.82 1 77.38 128 ARG B O 1
ATOM 3752 N N . PHE B 1 129 ? -15.219 -30.125 -13.688 1 86.62 129 PHE B N 1
ATOM 3753 C CA . PHE B 1 129 ? -15.188 -30.109 -12.227 1 86.62 129 PHE B CA 1
ATOM 3754 C C . PHE B 1 129 ? -13.953 -29.375 -11.719 1 86.62 129 PHE B C 1
ATOM 3756 O O . PHE B 1 129 ? -14.055 -28.516 -10.836 1 86.62 129 PHE B O 1
ATOM 3763 N N . LEU B 1 130 ? -12.789 -29.719 -12.297 1 88.12 130 LEU B N 1
ATOM 3764 C CA . LEU B 1 130 ? -11.531 -29.109 -11.867 1 88.12 130 LEU B CA 1
ATOM 3765 C C . LEU B 1 130 ? -11.547 -27.609 -12.094 1 88.12 130 LEU B C 1
ATOM 3767 O O . LEU B 1 130 ? -11.07 -26.844 -11.242 1 88.12 130 LEU B O 1
ATOM 3771 N N . TYR B 1 131 ? -12.055 -27.188 -13.164 1 82 131 TYR B N 1
ATOM 3772 C CA . TYR B 1 131 ? -12.188 -25.766 -13.445 1 82 131 TYR B CA 1
ATOM 3773 C C . TYR B 1 131 ? -13.047 -25.078 -12.391 1 82 131 TYR B C 1
ATOM 3775 O O . TYR B 1 131 ? -12.656 -24.047 -11.836 1 82 131 TYR B O 1
ATOM 3783 N N . HIS B 1 132 ? -14.156 -25.672 -12.133 1 79.94 132 HIS B N 1
ATOM 3784 C CA . HIS B 1 132 ? -15.062 -25.125 -11.133 1 79.94 132 HIS B CA 1
ATOM 3785 C C . HIS B 1 132 ? -14.414 -25.078 -9.758 1 79.94 132 HIS B C 1
ATOM 3787 O O . HIS B 1 132 ? -14.5 -24.078 -9.047 1 79.94 132 HIS B O 1
ATOM 3793 N N . TRP B 1 133 ? -13.828 -26.172 -9.414 1 87.69 133 TRP B N 1
ATOM 3794 C CA . TRP B 1 133 ? -13.141 -26.297 -8.133 1 87.69 133 TRP B CA 1
ATOM 3795 C C . TRP B 1 133 ? -12.055 -25.234 -7.996 1 87.69 133 TRP B C 1
ATOM 3797 O O . TRP B 1 133 ? -11.898 -24.625 -6.934 1 87.69 133 TRP B O 1
ATOM 3807 N N . SER B 1 134 ? -11.383 -24.906 -9.102 1 89.12 134 SER B N 1
ATOM 3808 C CA . SER B 1 134 ? -10.266 -23.969 -9.109 1 89.12 134 SER B CA 1
ATOM 3809 C C . SER B 1 134 ? -10.742 -22.531 -8.93 1 89.12 134 SER B C 1
ATOM 3811 O O . SER B 1 134 ? -9.938 -21.641 -8.641 1 89.12 134 SER B O 1
ATOM 3813 N N . GLN B 1 135 ? -12.031 -22.312 -8.992 1 81 135 GLN B N 1
ATOM 3814 C CA . GLN B 1 135 ? -12.586 -20.969 -8.875 1 81 135 GLN B CA 1
ATOM 3815 C C . GLN B 1 135 ? -13.078 -20.703 -7.453 1 81 135 GLN B C 1
ATOM 3817 O O . GLN B 1 135 ? -13.438 -19.562 -7.113 1 81 135 GLN B O 1
ATOM 3822 N N . VAL B 1 136 ? -13.055 -21.688 -6.641 1 80.44 136 VAL B N 1
ATOM 3823 C CA . VAL B 1 136 ? -13.617 -21.562 -5.301 1 80.44 136 VAL B CA 1
ATOM 3824 C C . VAL B 1 136 ? -12.57 -20.984 -4.355 1 80.44 136 VAL B C 1
ATOM 3826 O O . VAL B 1 136 ? -11.531 -21.609 -4.109 1 80.44 136 VAL B O 1
ATOM 3829 N N . THR B 1 137 ? -12.93 -19.781 -3.758 1 83.56 137 THR B N 1
ATOM 3830 C CA . THR B 1 137 ? -11.961 -19.094 -2.916 1 83.56 137 THR B CA 1
ATOM 3831 C C . THR B 1 137 ? -12.445 -19.031 -1.472 1 83.56 137 THR B C 1
ATOM 3833 O O . THR B 1 137 ? -11.711 -18.578 -0.584 1 83.56 137 THR B O 1
ATOM 3836 N N . GLN B 1 138 ? -13.727 -19.375 -1.296 1 79.69 138 GLN B N 1
ATOM 3837 C CA . GLN B 1 138 ? -14.242 -19.328 0.066 1 79.69 138 GLN B CA 1
ATOM 3838 C C . GLN B 1 138 ? -15.266 -20.438 0.296 1 79.69 138 GLN B C 1
ATOM 3840 O O . GLN B 1 138 ? -15.859 -20.953 -0.656 1 79.69 138 GLN B O 1
ATOM 3845 N N . GLN B 1 139 ? -15.398 -20.844 1.569 1 76.19 139 GLN B N 1
ATOM 3846 C CA . GLN B 1 139 ? -16.469 -21.688 2.104 1 76.19 139 GLN B CA 1
ATOM 3847 C C . GLN B 1 139 ? -16.641 -22.953 1.286 1 76.19 139 GLN B C 1
ATOM 3849 O O . GLN B 1 139 ? -17.75 -23.312 0.892 1 76.19 139 GLN B O 1
ATOM 3854 N N . ILE B 1 140 ? -15.5 -23.641 1.059 1 76 140 ILE B N 1
ATOM 3855 C CA . ILE B 1 140 ? -15.562 -24.859 0.259 1 76 140 ILE B CA 1
ATOM 3856 C C . ILE B 1 140 ? -16.359 -25.922 1.004 1 76 140 ILE B C 1
ATOM 3858 O O . ILE B 1 140 ? -17.078 -26.719 0.387 1 76 140 ILE B O 1
ATOM 3862 N N . ASP B 1 141 ? -16.406 -25.828 2.291 1 73.06 141 ASP B N 1
ATOM 3863 C CA . ASP B 1 141 ? -17.031 -26.828 3.141 1 73.06 141 ASP B CA 1
ATOM 3864 C C . ASP B 1 141 ? -18.562 -26.75 3.029 1 73.06 141 ASP B C 1
ATOM 3866 O O . ASP B 1 141 ? -19.25 -27.734 3.299 1 73.06 141 ASP B O 1
ATOM 3870 N N . THR B 1 142 ? -19.047 -25.656 2.646 1 70.06 142 THR B N 1
ATOM 3871 C CA . THR B 1 142 ? -20.484 -25.484 2.617 1 70.06 142 THR B CA 1
ATOM 3872 C C . THR B 1 142 ? -21.016 -25.531 1.183 1 70.06 142 THR B C 1
ATOM 3874 O O . THR B 1 142 ? -22.219 -25.406 0.947 1 70.06 142 THR B O 1
ATOM 3877 N N . ASN B 1 143 ? -20.125 -25.75 0.286 1 71.19 143 ASN B N 1
ATOM 3878 C CA . ASN B 1 143 ? -20.531 -25.859 -1.11 1 71.19 143 ASN B CA 1
ATOM 3879 C C . ASN B 1 143 ? -21.031 -27.266 -1.439 1 71.19 143 ASN B C 1
ATOM 3881 O O . ASN B 1 143 ? -20.266 -28.094 -1.912 1 71.19 143 ASN B O 1
ATOM 3885 N N . THR B 1 144 ? -22.281 -27.531 -1.256 1 67.94 144 THR B N 1
ATOM 3886 C CA . THR B 1 144 ? -22.875 -28.859 -1.333 1 67.94 144 THR B CA 1
ATOM 3887 C C . THR B 1 144 ? -22.734 -29.438 -2.74 1 67.94 144 THR B C 1
ATOM 3889 O O . THR B 1 144 ? -22.406 -30.625 -2.908 1 67.94 144 THR B O 1
ATOM 3892 N N . ASN B 1 145 ? -23 -28.609 -3.711 1 69.12 145 ASN B N 1
ATOM 3893 C CA . ASN B 1 145 ? -22.906 -29.078 -5.09 1 69.12 145 ASN B CA 1
ATOM 3894 C C . ASN B 1 145 ? -21.484 -29.562 -5.43 1 69.12 145 ASN B C 1
ATOM 3896 O O . ASN B 1 145 ? -21.312 -30.609 -6.039 1 69.12 145 ASN B O 1
ATOM 3900 N N . LEU B 1 146 ? -20.531 -28.844 -5.02 1 80.19 146 LEU B N 1
ATOM 3901 C CA . LEU B 1 146 ? -19.141 -29.188 -5.277 1 80.19 146 LEU B CA 1
ATOM 3902 C C . LEU B 1 146 ? -18.75 -30.469 -4.531 1 80.19 146 LEU B C 1
ATOM 3904 O O . LEU B 1 146 ? -18.047 -31.312 -5.074 1 80.19 146 LEU B O 1
ATOM 3908 N N . LEU B 1 147 ? -19.234 -30.578 -3.342 1 80 147 LEU B N 1
ATOM 3909 C CA . LEU B 1 147 ? -18.922 -31.75 -2.521 1 80 147 LEU B CA 1
ATOM 3910 C C . LEU B 1 147 ? -19.516 -33 -3.137 1 80 147 LEU B C 1
ATOM 3912 O O . LEU B 1 147 ? -18.859 -34.062 -3.172 1 80 147 LEU B O 1
ATOM 3916 N N . LEU B 1 148 ? -20.672 -32.906 -3.631 1 74.31 148 LEU B N 1
ATOM 3917 C CA . LEU B 1 148 ? -21.344 -34.062 -4.234 1 74.31 148 LEU B CA 1
ATOM 3918 C C . LEU B 1 148 ? -20.641 -34.469 -5.52 1 74.31 148 LEU B C 1
ATOM 3920 O O . LEU B 1 148 ? -20.422 -35.656 -5.758 1 74.31 148 LEU B O 1
ATOM 3924 N N . GLU B 1 149 ? -20.328 -33.5 -6.324 1 78.25 149 GLU B N 1
ATOM 3925 C CA . GLU B 1 149 ? -19.625 -33.812 -7.562 1 78.25 149 GLU B CA 1
ATOM 3926 C C . GLU B 1 149 ? -18.25 -34.406 -7.281 1 78.25 149 GLU B C 1
ATOM 3928 O O . GLU B 1 149 ? -17.828 -35.344 -7.977 1 78.25 149 GLU B O 1
ATOM 3933 N N . ALA B 1 150 ? -17.578 -33.938 -6.285 1 86.62 150 ALA B N 1
ATOM 3934 C CA . ALA B 1 150 ? -16.266 -34.438 -5.887 1 86.62 150 ALA B CA 1
ATOM 3935 C C . ALA B 1 150 ? -16.359 -35.906 -5.438 1 86.62 150 ALA B C 1
ATOM 3937 O O . ALA B 1 150 ? -15.508 -36.719 -5.785 1 86.62 150 ALA B O 1
ATOM 3938 N N . GLN B 1 151 ? -17.359 -36.156 -4.668 1 80.25 151 GLN B N 1
ATOM 3939 C CA . GLN B 1 151 ? -17.578 -37.5 -4.188 1 80.25 151 GLN B CA 1
ATOM 3940 C C . GLN B 1 151 ? -17.781 -38.469 -5.352 1 80.25 151 GLN B C 1
ATOM 3942 O O . GLN B 1 151 ? -17.25 -39.594 -5.348 1 80.25 151 GLN B O 1
ATOM 3947 N N . GLN B 1 152 ? -18.531 -38.031 -6.285 1 76.5 152 GLN B N 1
ATOM 3948 C CA . GLN B 1 152 ? -18.797 -38.844 -7.473 1 76.5 152 GLN B CA 1
ATOM 3949 C C . GLN B 1 152 ? -17.5 -39.125 -8.242 1 76.5 152 GLN B C 1
ATOM 3951 O O . GLN B 1 152 ? -17.328 -40.219 -8.805 1 76.5 152 GLN B O 1
ATOM 3956 N N . LEU B 1 153 ? -16.625 -38.188 -8.219 1 82 153 LEU B N 1
ATOM 3957 C CA . LEU B 1 153 ? -15.375 -38.312 -8.953 1 82 153 LEU B CA 1
ATOM 3958 C C . LEU B 1 153 ? -14.297 -38.969 -8.086 1 82 153 LEU B C 1
ATOM 3960 O O . LEU B 1 153 ? -13.195 -39.25 -8.57 1 82 153 LEU B O 1
ATOM 3964 N N . GLY B 1 154 ? -14.633 -39.188 -6.797 1 86.38 154 GLY B N 1
ATOM 3965 C CA . GLY B 1 154 ? -13.672 -39.781 -5.871 1 86.38 154 GLY B CA 1
ATOM 3966 C C . GLY B 1 154 ? -12.555 -38.812 -5.492 1 86.38 154 GLY B C 1
ATOM 3967 O O . GLY B 1 154 ? -11.414 -39.25 -5.277 1 86.38 154 GLY B O 1
ATOM 3968 N N . ILE B 1 155 ? -12.82 -37.531 -5.523 1 89.5 155 ILE B N 1
ATOM 3969 C CA . ILE B 1 155 ? -11.805 -36.531 -5.227 1 89.5 155 ILE B CA 1
ATOM 3970 C C . ILE B 1 155 ? -12.062 -35.938 -3.84 1 89.5 155 ILE B C 1
ATOM 3972 O O . ILE B 1 155 ? -13.18 -35.531 -3.535 1 89.5 155 ILE B O 1
ATOM 3976 N N . ASP B 1 156 ? -11.086 -36 -2.973 1 90.75 156 ASP B N 1
ATOM 3977 C CA . ASP B 1 156 ? -11.164 -35.344 -1.671 1 90.75 156 ASP B CA 1
ATOM 3978 C C . ASP B 1 156 ? -10.828 -33.844 -1.781 1 90.75 156 ASP B C 1
ATOM 3980 O O . ASP B 1 156 ? -9.656 -33.469 -1.712 1 90.75 156 ASP B O 1
ATOM 3984 N N . ILE B 1 157 ? -11.805 -33.031 -1.776 1 88.69 157 ILE B N 1
ATOM 3985 C CA . ILE B 1 157 ? -11.602 -31.609 -2.035 1 88.69 157 ILE B CA 1
ATOM 3986 C C . ILE B 1 157 ? -11.203 -30.906 -0.741 1 88.69 157 ILE B C 1
ATOM 3988 O O . ILE B 1 157 ? -10.797 -29.75 -0.762 1 88.69 157 ILE B O 1
ATOM 3992 N N . LEU B 1 158 ? -11.297 -31.562 0.393 1 87.94 158 LEU B N 1
ATOM 3993 C CA . LEU B 1 158 ? -10.977 -30.938 1.675 1 87.94 158 LEU B CA 1
ATOM 3994 C C . LEU B 1 158 ? -9.484 -31.078 1.976 1 87.94 158 LEU B C 1
ATOM 3996 O O . LEU B 1 158 ? -8.969 -30.406 2.871 1 87.94 158 LEU B O 1
ATOM 4000 N N . LYS B 1 159 ? -8.797 -31.891 1.231 1 92.19 159 LYS B N 1
ATOM 4001 C CA . LYS B 1 159 ? -7.344 -31.984 1.354 1 92.19 159 LYS B CA 1
ATOM 4002 C C . LYS B 1 159 ? -6.664 -30.75 0.765 1 92.19 159 LYS B C 1
ATOM 4004 O O . LYS B 1 159 ? -6.898 -30.406 -0.394 1 92.19 159 LYS B O 1
ATOM 4009 N N . PRO B 1 160 ? -5.828 -30.062 1.577 1 95.06 160 PRO B N 1
ATOM 4010 C CA . PRO B 1 160 ? -5.145 -28.891 1.033 1 95.06 160 PRO B CA 1
ATOM 4011 C C . PRO B 1 160 ? -4.234 -29.234 -0.146 1 95.06 160 PRO B C 1
ATOM 4013 O O . PRO B 1 160 ? -3.566 -30.266 -0.136 1 95.06 160 PRO B O 1
ATOM 4016 N N . ARG B 1 161 ? -4.309 -28.406 -1.171 1 95.44 161 ARG B N 1
ATOM 4017 C CA . ARG B 1 161 ? -3.482 -28.578 -2.361 1 95.44 161 ARG B CA 1
ATOM 4018 C C . ARG B 1 161 ? -2.895 -27.234 -2.809 1 95.44 161 ARG B C 1
ATOM 4020 O O . ARG B 1 161 ? -3.398 -26.172 -2.439 1 95.44 161 ARG B O 1
ATOM 4027 N N . ALA B 1 162 ? -1.768 -27.344 -3.465 1 97.56 162 ALA B N 1
ATOM 4028 C CA . ALA B 1 162 ? -1.146 -26.188 -4.094 1 97.56 162 ALA B CA 1
ATOM 4029 C C . ALA B 1 162 ? -1.33 -26.219 -5.609 1 97.56 162 ALA B C 1
ATOM 4031 O O . ALA B 1 162 ? -1.32 -27.281 -6.219 1 97.56 162 ALA B O 1
ATOM 4032 N N . ALA B 1 163 ? -1.492 -25.078 -6.129 1 97.62 163 ALA B N 1
ATOM 4033 C CA . ALA B 1 163 ? -1.623 -24.953 -7.578 1 97.62 163 ALA B CA 1
ATOM 4034 C C . ALA B 1 163 ? -0.293 -24.562 -8.219 1 97.62 163 ALA B C 1
ATOM 4036 O O . ALA B 1 163 ? 0.457 -23.75 -7.66 1 97.62 163 ALA B O 1
ATOM 4037 N N . ILE B 1 164 ? 0.031 -25.125 -9.258 1 97.31 164 ILE B N 1
ATOM 4038 C CA . ILE B 1 164 ? 1.132 -24.734 -10.141 1 97.31 164 ILE B CA 1
ATOM 4039 C C . ILE B 1 164 ? 0.58 -24.266 -11.477 1 97.31 164 ILE B C 1
ATOM 4041 O O . ILE B 1 164 ? -0.157 -24.984 -12.148 1 97.31 164 ILE B O 1
ATOM 4045 N N . VAL B 1 165 ? 0.843 -23.094 -11.867 1 96.62 165 VAL B N 1
ATOM 4046 C CA . VAL B 1 165 ? 0.344 -22.5 -13.109 1 96.62 165 VAL B CA 1
ATOM 4047 C C . VAL B 1 165 ? 1.502 -22.281 -14.078 1 96.62 165 VAL B C 1
ATOM 4049 O O . VAL B 1 165 ? 2.557 -21.781 -13.688 1 96.62 165 VAL B O 1
ATOM 4052 N N . LEU B 1 166 ? 1.402 -22.672 -15.258 1 95 166 LEU B N 1
ATOM 4053 C CA . LEU B 1 166 ? 2.428 -22.484 -16.281 1 95 166 LEU B CA 1
ATOM 4054 C C . LEU B 1 166 ? 1.803 -22.359 -17.672 1 95 166 LEU B C 1
ATOM 4056 O O . LEU B 1 166 ? 0.646 -22.734 -17.859 1 95 166 LEU B O 1
ATOM 4060 N N . PRO B 1 167 ? 2.508 -21.734 -18.578 1 90.56 167 PRO B N 1
ATOM 4061 C CA . PRO B 1 167 ? 2 -21.734 -19.953 1 90.56 167 PRO B CA 1
ATOM 4062 C C . PRO B 1 167 ? 1.685 -23.141 -20.469 1 90.56 167 PRO B C 1
ATOM 4064 O O . PRO B 1 167 ? 2.402 -24.094 -20.156 1 90.56 167 PRO B O 1
ATOM 4067 N N . LYS B 1 168 ? 0.634 -23.172 -21.234 1 89 168 LYS B N 1
ATOM 4068 C CA . LYS B 1 168 ? 0.205 -24.453 -21.781 1 89 168 LYS B CA 1
ATOM 4069 C C . LYS B 1 168 ? 1.33 -25.125 -22.562 1 89 168 LYS B C 1
ATOM 4071 O O . LYS B 1 168 ? 1.951 -24.5 -23.422 1 89 168 LYS B O 1
ATOM 4076 N N . GLN B 1 169 ? 1.628 -26.328 -22.141 1 86.19 169 GLN B N 1
ATOM 4077 C CA . GLN B 1 169 ? 2.668 -27.141 -22.766 1 86.19 169 GLN B CA 1
ATOM 4078 C C . GLN B 1 169 ? 2.543 -28.609 -22.375 1 86.19 169 GLN B C 1
ATOM 4080 O O . GLN B 1 169 ? 1.768 -28.953 -21.484 1 86.19 169 GLN B O 1
ATOM 4085 N N . THR B 1 170 ? 3.287 -29.438 -23.109 1 86.88 170 THR B N 1
ATOM 4086 C CA . THR B 1 170 ? 3.363 -30.844 -22.719 1 86.88 170 THR B CA 1
ATOM 4087 C C . THR B 1 170 ? 4.406 -31.031 -21.625 1 86.88 170 THR B C 1
ATOM 4089 O O . THR B 1 170 ? 5.562 -30.641 -21.781 1 86.88 170 THR B O 1
ATOM 4092 N N . LEU B 1 171 ? 3.926 -31.578 -20.547 1 88.12 171 LEU B N 1
ATOM 4093 C CA . LEU B 1 171 ? 4.824 -31.766 -19.406 1 88.12 171 LEU B CA 1
ATOM 4094 C C . LEU B 1 171 ? 5.594 -33.062 -19.531 1 88.12 171 LEU B C 1
ATOM 4096 O O . LEU B 1 171 ? 5.039 -34.094 -19.969 1 88.12 171 LEU B O 1
ATOM 4100 N N . PRO B 1 172 ? 6.848 -33.031 -19.219 1 86.25 172 PRO B N 1
ATOM 4101 C CA . PRO B 1 172 ? 7.617 -34.281 -19.219 1 86.25 172 PRO B CA 1
ATOM 4102 C C . PRO B 1 172 ? 7.023 -35.344 -18.281 1 86.25 172 PRO B C 1
ATOM 4104 O O . PRO B 1 172 ? 6.387 -35 -17.281 1 86.25 172 PRO B O 1
ATOM 4107 N N . ILE B 1 173 ? 7.348 -36.531 -18.656 1 86.19 173 ILE B N 1
ATOM 4108 C CA . ILE B 1 173 ? 6.891 -37.656 -17.844 1 86.19 173 ILE B CA 1
ATOM 4109 C C . ILE B 1 173 ? 7.59 -37.625 -16.484 1 86.19 173 ILE B C 1
ATOM 4111 O O . ILE B 1 173 ? 8.789 -37.375 -16.406 1 86.19 173 ILE B O 1
ATOM 4115 N N . GLY B 1 174 ? 6.863 -37.844 -15.406 1 88.19 174 GLY B N 1
ATOM 4116 C CA . GLY B 1 174 ? 7.473 -37.938 -14.086 1 88.19 174 GLY B CA 1
ATOM 4117 C C . GLY B 1 174 ? 7.309 -36.656 -13.266 1 88.19 174 GLY B C 1
ATOM 4118 O O . GLY B 1 174 ? 7.57 -36.656 -12.062 1 88.19 174 GLY B O 1
ATOM 4119 N N . LEU B 1 175 ? 6.855 -35.625 -13.922 1 90.44 175 LEU B N 1
ATOM 4120 C CA . LEU B 1 175 ? 6.66 -34.375 -13.18 1 90.44 175 LEU B CA 1
ATOM 4121 C C . LEU B 1 175 ? 5.434 -34.469 -12.281 1 90.44 175 LEU B C 1
ATOM 4123 O O . LEU B 1 175 ? 5.414 -33.906 -11.188 1 90.44 175 LEU B O 1
ATOM 4127 N N . LEU B 1 176 ? 4.508 -35.188 -12.773 1 91.62 176 LEU B N 1
ATOM 4128 C CA . LEU B 1 176 ? 3.238 -35.281 -12.055 1 91.62 176 LEU B CA 1
ATOM 4129 C C . LEU B 1 176 ? 3.143 -36.594 -11.289 1 91.62 176 LEU B C 1
ATOM 4131 O O . LEU B 1 176 ? 3.637 -37.625 -11.758 1 91.62 176 LEU B O 1
ATOM 4135 N N . ASP B 1 177 ? 2.537 -36.531 -10.148 1 89.44 177 ASP B N 1
ATOM 4136 C CA . ASP B 1 177 ? 2.139 -37.719 -9.414 1 89.44 177 ASP B CA 1
ATOM 4137 C C . ASP B 1 177 ? 0.746 -38.188 -9.844 1 89.44 177 ASP B C 1
ATOM 4139 O O . ASP B 1 177 ? -0.015 -37.438 -10.438 1 89.44 177 ASP B O 1
ATOM 4143 N N . ALA B 1 178 ? 0.445 -39.469 -9.453 1 87.25 178 ALA B N 1
ATOM 4144 C CA . ALA B 1 178 ? -0.837 -40.062 -9.82 1 87.25 178 ALA B CA 1
ATOM 4145 C C . ALA B 1 178 ? -1.996 -39.344 -9.156 1 87.25 178 ALA B C 1
ATOM 4147 O O . ALA B 1 178 ? -3.109 -39.312 -9.688 1 87.25 178 ALA B O 1
ATOM 4148 N N . THR B 1 179 ? -1.735 -38.719 -8.109 1 89 179 THR B N 1
ATOM 4149 C CA . THR B 1 179 ? -2.797 -38.062 -7.344 1 89 179 THR B CA 1
ATOM 4150 C C . THR B 1 179 ? -2.934 -36.594 -7.742 1 89 179 THR B C 1
ATOM 4152 O O . THR B 1 179 ? -3.803 -35.906 -7.234 1 89 179 THR B O 1
ATOM 4155 N N . ASP B 1 180 ? -2.049 -36.156 -8.648 1 93.62 180 ASP B N 1
ATOM 4156 C CA . ASP B 1 180 ? -2.119 -34.781 -9.102 1 93.62 180 ASP B CA 1
ATOM 4157 C C . ASP B 1 180 ? -3.195 -34.594 -10.164 1 93.62 180 ASP B C 1
ATOM 4159 O O . ASP B 1 180 ? -3.545 -35.562 -10.867 1 93.62 180 ASP B O 1
ATOM 4163 N N . PHE B 1 181 ? -3.734 -33.406 -10.203 1 92.25 181 PHE B N 1
ATOM 4164 C CA . PHE B 1 181 ? -4.695 -33.094 -11.25 1 92.25 181 PHE B CA 1
ATOM 4165 C C . PHE B 1 181 ? -4.117 -32.031 -12.203 1 92.25 181 PHE B C 1
ATOM 4167 O O . PHE B 1 181 ? -3.426 -31.125 -11.773 1 92.25 181 PHE B O 1
ATOM 4174 N N . GLN B 1 182 ? -4.332 -32.25 -13.469 1 92 182 GLN B N 1
ATOM 4175 C CA . GLN B 1 182 ? -3.912 -31.297 -14.492 1 92 182 GLN B CA 1
ATOM 4176 C C . GLN B 1 182 ? -5.086 -30.875 -15.375 1 92 182 GLN B C 1
ATOM 4178 O O . GLN B 1 182 ? -5.934 -31.703 -15.719 1 92 182 GLN B O 1
ATOM 4183 N N . PHE B 1 183 ? -5.266 -29.609 -15.633 1 87.44 183 PHE B N 1
ATOM 4184 C CA . PHE B 1 183 ? -6.309 -29.141 -16.531 1 87.44 183 PHE B CA 1
ATOM 4185 C C . PHE B 1 183 ? -5.945 -27.781 -17.125 1 87.44 183 PHE B C 1
ATOM 4187 O O . PHE B 1 183 ? -5.094 -27.062 -16.578 1 87.44 183 PHE B O 1
ATOM 4194 N N . ASP B 1 184 ? -6.555 -27.406 -18.219 1 84.44 184 ASP B N 1
ATOM 4195 C CA . ASP B 1 184 ? -6.328 -26.109 -18.875 1 84.44 184 ASP B CA 1
ATOM 4196 C C . ASP B 1 184 ? -7.273 -25.047 -18.312 1 84.44 184 ASP B C 1
ATOM 4198 O O . ASP B 1 184 ? -8.492 -25.234 -18.328 1 84.44 184 ASP B O 1
ATOM 4202 N N . LEU B 1 185 ? -6.742 -24.047 -17.797 1 79.5 185 LEU B N 1
ATOM 4203 C CA . LEU B 1 185 ? -7.57 -22.922 -17.344 1 79.5 185 LEU B CA 1
ATOM 4204 C C . LEU B 1 185 ? -8.164 -22.172 -18.531 1 79.5 185 LEU B C 1
ATOM 4206 O O . LEU B 1 185 ? -9.336 -21.797 -18.5 1 79.5 185 LEU B O 1
ATOM 4210 N N . ASP B 1 186 ? -7.34 -21.922 -19.484 1 73.88 186 ASP B N 1
ATOM 4211 C CA . ASP B 1 186 ? -7.723 -21.312 -20.75 1 73.88 186 ASP B CA 1
ATOM 4212 C C . ASP B 1 186 ? -6.867 -21.844 -21.891 1 73.88 186 ASP B C 1
ATOM 4214 O O . ASP B 1 186 ? -6.336 -22.953 -21.812 1 73.88 186 ASP B O 1
ATOM 4218 N N . THR B 1 187 ? -6.816 -21.109 -22.969 1 76.56 187 THR B N 1
ATOM 4219 C CA . THR B 1 187 ? -6.129 -21.594 -24.156 1 76.56 187 THR B CA 1
ATOM 4220 C C . THR B 1 187 ? -4.613 -21.5 -23.984 1 76.56 187 THR B C 1
ATOM 4222 O O . THR B 1 187 ? -3.859 -22.141 -24.719 1 76.56 187 THR B O 1
ATOM 4225 N N . THR B 1 188 ? -4.117 -20.812 -22.953 1 85 188 THR B N 1
ATOM 4226 C CA . THR B 1 188 ? -2.686 -20.547 -22.891 1 85 188 THR B CA 1
ATOM 4227 C C . THR B 1 188 ? -2.109 -20.969 -21.547 1 85 188 THR B C 1
ATOM 4229 O O . THR B 1 188 ? -0.89 -20.984 -21.359 1 85 188 THR B O 1
ATOM 4232 N N . THR B 1 189 ? -2.988 -21.359 -20.703 1 90.25 189 THR B N 1
ATOM 4233 C CA . THR B 1 189 ? -2.525 -21.562 -19.328 1 90.25 189 THR B CA 1
ATOM 4234 C C . THR B 1 189 ? -2.869 -22.969 -18.844 1 90.25 189 THR B C 1
ATOM 4236 O O . THR B 1 189 ? -4.004 -23.422 -18.984 1 90.25 189 THR B O 1
ATOM 4239 N N . LEU B 1 190 ? -1.917 -23.672 -18.281 1 92.12 190 LEU B N 1
ATOM 4240 C CA . LEU B 1 190 ? -2.055 -25 -17.672 1 92.12 190 LEU B CA 1
ATOM 4241 C C . LEU B 1 190 ? -1.973 -24.906 -16.141 1 92.12 190 LEU B C 1
ATOM 4243 O O . LEU B 1 190 ? -1.142 -24.172 -15.609 1 92.12 190 LEU B O 1
ATOM 4247 N N . ILE B 1 191 ? -2.836 -25.609 -15.453 1 95.69 191 ILE B N 1
ATOM 4248 C CA . ILE B 1 191 ? -2.84 -25.656 -13.992 1 95.69 191 ILE B CA 1
ATOM 4249 C C . ILE B 1 191 ? -2.615 -27.078 -13.508 1 95.69 191 ILE B C 1
ATOM 4251 O O . ILE B 1 191 ? -3.176 -28.031 -14.062 1 95.69 191 ILE B O 1
ATOM 4255 N N . VAL B 1 192 ? -1.787 -27.234 -12.562 1 95.62 192 VAL B N 1
ATOM 4256 C CA . VAL B 1 192 ? -1.59 -28.484 -11.844 1 95.62 192 VAL B CA 1
ATOM 4257 C C . VAL B 1 192 ? -1.969 -28.297 -10.375 1 95.62 192 VAL B C 1
ATOM 4259 O O . VAL B 1 192 ? -1.533 -27.344 -9.727 1 95.62 192 VAL B O 1
ATOM 4262 N N . LEU B 1 193 ? -2.846 -29.141 -9.867 1 95.75 193 LEU B N 1
ATOM 4263 C CA . LEU B 1 193 ? -3.18 -29.172 -8.445 1 95.75 193 LEU B CA 1
ATOM 4264 C C . LEU B 1 193 ? -2.523 -30.359 -7.754 1 95.75 193 LEU B C 1
ATOM 4266 O O . LEU B 1 193 ? -2.711 -31.5 -8.172 1 95.75 193 LEU B O 1
ATOM 4270 N N . THR B 1 194 ? -1.741 -30.094 -6.711 1 96.88 194 THR B N 1
ATOM 4271 C CA . THR B 1 194 ? -1.031 -31.188 -6.059 1 96.88 194 THR B CA 1
ATOM 4272 C C . THR B 1 194 ? -1.117 -31.062 -4.539 1 96.88 194 THR B C 1
ATOM 4274 O O . THR B 1 194 ? -1.125 -29.953 -4.004 1 96.88 194 THR B O 1
ATOM 4277 N N . ALA B 1 195 ? -1.218 -32.188 -3.871 1 95.69 195 ALA B N 1
ATOM 4278 C CA . ALA B 1 195 ? -1.173 -32.25 -2.412 1 95.69 195 ALA B CA 1
ATOM 4279 C C . ALA B 1 195 ? 0.208 -32.656 -1.921 1 95.69 195 ALA B C 1
ATOM 4281 O O . ALA B 1 195 ? 0.43 -32.812 -0.716 1 95.69 195 ALA B O 1
ATOM 4282 N N . LEU B 1 196 ? 1.125 -32.781 -2.848 1 93.31 196 LEU B N 1
ATOM 4283 C CA . LEU B 1 196 ? 2.408 -33.375 -2.502 1 93.31 196 LEU B CA 1
ATOM 4284 C C . LEU B 1 196 ? 3.537 -32.375 -2.635 1 93.31 196 LEU B C 1
ATOM 4286 O O . LEU B 1 196 ? 3.797 -31.859 -3.727 1 93.31 196 LEU B O 1
ATOM 4290 N N . PRO B 1 197 ? 4.293 -32.156 -1.569 1 94.94 197 PRO B N 1
ATOM 4291 C CA . PRO B 1 197 ? 5.461 -31.266 -1.645 1 94.94 197 PRO B CA 1
ATOM 4292 C C . PRO B 1 197 ? 6.504 -31.75 -2.65 1 94.94 197 PRO B C 1
ATOM 4294 O O . PRO B 1 197 ? 7.207 -30.938 -3.256 1 94.94 197 PRO B O 1
ATOM 4297 N N . ALA B 1 198 ? 6.516 -33.062 -2.865 1 94.38 198 ALA B N 1
ATOM 4298 C CA . ALA B 1 198 ? 7.473 -33.625 -3.812 1 94.38 198 ALA B CA 1
ATOM 4299 C C . ALA B 1 198 ? 7.203 -33.125 -5.23 1 94.38 198 ALA B C 1
ATOM 4301 O O . ALA B 1 198 ? 8.141 -32.844 -5.992 1 94.38 198 ALA B O 1
ATOM 4302 N N . THR B 1 199 ? 5.941 -33.094 -5.598 1 95.19 199 THR B N 1
ATOM 4303 C CA . THR B 1 199 ? 5.582 -32.562 -6.906 1 95.19 199 THR B CA 1
ATOM 4304 C C . THR B 1 199 ? 6.027 -31.094 -7.047 1 95.19 199 THR B C 1
ATOM 4306 O O . THR B 1 199 ? 6.566 -30.703 -8.078 1 95.19 199 THR B O 1
ATOM 4309 N N . ILE B 1 200 ? 5.859 -30.344 -6.012 1 96.25 200 ILE B N 1
ATOM 4310 C CA . ILE B 1 200 ? 6.289 -28.953 -6.008 1 96.25 200 ILE B CA 1
ATOM 4311 C C . ILE B 1 200 ? 7.797 -28.875 -6.242 1 96.25 200 ILE B C 1
ATOM 4313 O O . ILE B 1 200 ? 8.266 -28.062 -7.043 1 96.25 200 ILE B O 1
ATOM 4317 N N . ALA B 1 201 ? 8.484 -29.672 -5.57 1 95.06 201 ALA B N 1
ATOM 4318 C CA . ALA B 1 201 ? 9.938 -29.703 -5.699 1 95.06 201 ALA B CA 1
ATOM 4319 C C . ALA B 1 201 ? 10.359 -30.047 -7.125 1 95.06 201 ALA B C 1
ATOM 4321 O O . ALA B 1 201 ? 11.289 -29.453 -7.664 1 95.06 201 ALA B O 1
ATOM 4322 N N . ARG B 1 202 ? 9.688 -31 -7.734 1 94.44 202 ARG B N 1
ATOM 4323 C CA . ARG B 1 202 ? 10 -31.391 -9.102 1 94.44 202 ARG B CA 1
ATOM 4324 C C . ARG B 1 202 ? 9.766 -30.25 -10.078 1 94.44 202 ARG B C 1
ATOM 4326 O O . ARG B 1 202 ? 10.586 -30 -10.961 1 94.44 202 ARG B O 1
ATOM 4333 N N . PHE B 1 203 ? 8.68 -29.594 -9.867 1 94.94 203 PHE B N 1
ATOM 4334 C CA . PHE B 1 203 ? 8.367 -28.484 -10.758 1 94.94 203 PHE B CA 1
ATOM 4335 C C . PHE B 1 203 ? 9.328 -27.328 -10.531 1 94.94 203 PHE B C 1
ATOM 4337 O O . PHE B 1 203 ? 9.688 -26.609 -11.477 1 94.94 203 PHE B O 1
ATOM 4344 N N . THR B 1 204 ? 9.68 -27.078 -9.297 1 94.25 204 THR B N 1
ATOM 4345 C CA . THR B 1 204 ? 10.672 -26.047 -9 1 94.25 204 THR B CA 1
ATOM 4346 C C . THR B 1 204 ? 11.984 -26.344 -9.711 1 94.25 204 THR B C 1
ATOM 4348 O O . THR B 1 204 ? 12.57 -25.453 -10.328 1 94.25 204 THR B O 1
ATOM 4351 N N . THR B 1 205 ? 12.422 -27.578 -9.695 1 92.25 205 THR B N 1
ATOM 4352 C CA . THR B 1 205 ? 13.633 -28 -10.391 1 92.25 205 THR B CA 1
ATOM 4353 C C . THR B 1 205 ? 13.469 -27.859 -11.898 1 92.25 205 THR B C 1
ATOM 4355 O O . THR B 1 205 ? 14.383 -27.422 -12.594 1 92.25 205 THR B O 1
ATOM 4358 N N . TYR B 1 206 ? 12.281 -28.297 -12.336 1 91.38 206 TYR B N 1
ATOM 4359 C CA . TYR B 1 206 ? 11.945 -28.188 -13.75 1 91.38 206 TYR B CA 1
ATOM 4360 C C . TYR B 1 206 ? 12.086 -26.75 -14.234 1 91.38 206 TYR B C 1
ATOM 4362 O O . TYR B 1 206 ? 12.625 -26.5 -15.32 1 91.38 206 TYR B O 1
ATOM 4370 N N . CYS B 1 207 ? 11.625 -25.812 -13.484 1 90.88 207 CYS B N 1
ATOM 4371 C CA . CYS B 1 207 ? 11.711 -24.391 -13.82 1 90.88 207 CYS B CA 1
ATOM 4372 C C . CYS B 1 207 ? 13.156 -23.922 -13.836 1 90.88 207 CYS B C 1
ATOM 4374 O O . CYS B 1 207 ? 13.57 -23.219 -14.766 1 90.88 207 CYS B O 1
ATOM 4376 N N . GLN B 1 208 ? 13.883 -24.266 -12.875 1 88.12 208 GLN B N 1
ATOM 4377 C CA . GLN B 1 208 ? 15.25 -23.781 -12.688 1 88.12 208 GLN B CA 1
ATOM 4378 C C . GLN B 1 208 ? 16.188 -24.344 -13.758 1 88.12 208 GLN B C 1
ATOM 4380 O O . GLN B 1 208 ? 17.094 -23.656 -14.219 1 88.12 208 GLN B O 1
ATOM 4385 N N . THR B 1 209 ? 15.93 -25.594 -14.203 1 86 209 THR B N 1
ATOM 4386 C CA . THR B 1 209 ? 16.812 -26.25 -15.156 1 86 209 THR B CA 1
ATOM 4387 C C . THR B 1 209 ? 16.406 -25.906 -16.594 1 86 209 THR B C 1
ATOM 4389 O O . THR B 1 209 ? 17.266 -25.781 -17.469 1 86 209 THR B O 1
ATOM 4392 N N . GLY B 1 210 ? 15.195 -25.766 -16.922 1 81 210 GLY B N 1
ATOM 4393 C CA . GLY B 1 210 ? 14.719 -25.609 -18.297 1 81 210 GLY B CA 1
ATOM 4394 C C . GLY B 1 210 ? 14.352 -24.172 -18.625 1 81 210 GLY B C 1
ATOM 4395 O O . GLY B 1 210 ? 13.992 -23.875 -19.766 1 81 210 GLY B O 1
ATOM 4396 N N . GLN B 1 211 ? 14.508 -23.297 -17.719 1 80.38 211 GLN B N 1
ATOM 4397 C CA . GLN B 1 211 ? 14.148 -21.891 -17.922 1 80.38 211 GLN B CA 1
ATOM 4398 C C . GLN B 1 211 ? 12.672 -21.734 -18.25 1 80.38 211 GLN B C 1
ATOM 4400 O O . GLN B 1 211 ? 12.312 -21 -19.172 1 80.38 211 GLN B O 1
ATOM 4405 N N . HIS B 1 212 ? 11.922 -22.609 -17.672 1 86.94 212 HIS B N 1
ATOM 4406 C CA . HIS B 1 212 ? 10.477 -22.5 -17.797 1 86.94 212 HIS B CA 1
ATOM 4407 C C . HIS B 1 212 ? 9.891 -21.547 -16.766 1 86.94 212 HIS B C 1
ATOM 4409 O O . HIS B 1 212 ? 10.438 -21.422 -15.664 1 86.94 212 HIS B O 1
ATOM 4415 N N . ARG B 1 213 ? 8.852 -20.891 -17.188 1 91.62 213 ARG B N 1
ATOM 4416 C CA . ARG B 1 213 ? 8.188 -19.984 -16.25 1 91.62 213 ARG B CA 1
ATOM 4417 C C . ARG B 1 213 ? 6.973 -20.656 -15.617 1 91.62 213 ARG B C 1
ATOM 4419 O O . ARG B 1 213 ? 6.234 -21.375 -16.297 1 91.62 213 ARG B O 1
ATOM 4426 N N . LEU B 1 214 ? 6.938 -20.562 -14.414 1 95.44 214 LEU B N 1
ATOM 4427 C CA . LEU B 1 214 ? 5.758 -21.062 -13.727 1 95.44 214 LEU B CA 1
ATOM 4428 C C . LEU B 1 214 ? 5.551 -20.344 -12.398 1 95.44 214 LEU B C 1
ATOM 4430 O O . LEU B 1 214 ? 6.43 -19.609 -11.945 1 95.44 214 LEU B O 1
ATOM 4434 N N . GLY B 1 215 ? 4.355 -20.391 -11.852 1 97.5 215 GLY B N 1
ATOM 4435 C CA . GLY B 1 215 ? 3.994 -19.859 -10.547 1 97.5 215 GLY B CA 1
ATOM 4436 C C . GLY B 1 215 ? 3.371 -20.906 -9.641 1 97.5 215 GLY B C 1
ATOM 4437 O O . GLY B 1 215 ? 2.578 -21.734 -10.086 1 97.5 215 GLY B O 1
ATOM 4438 N N . ILE B 1 216 ? 3.758 -20.891 -8.406 1 97.56 216 ILE B N 1
ATOM 4439 C CA . ILE B 1 216 ? 3.254 -21.844 -7.43 1 97.56 216 ILE B CA 1
ATOM 4440 C C . ILE B 1 216 ? 2.566 -21.094 -6.289 1 97.56 216 ILE B C 1
ATOM 4442 O O . ILE B 1 216 ? 3.131 -20.156 -5.723 1 97.56 216 ILE B O 1
ATOM 4446 N N . GLY B 1 217 ? 1.34 -21.484 -6.027 1 97.31 217 GLY B N 1
ATOM 4447 C CA . GLY B 1 217 ? 0.615 -20.922 -4.898 1 97.31 217 GLY B CA 1
ATOM 4448 C C . GLY B 1 217 ? 0.867 -21.656 -3.6 1 97.31 217 GLY B C 1
ATOM 4449 O O . GLY B 1 217 ? 1.646 -22.609 -3.562 1 97.31 217 GLY B O 1
ATOM 4450 N N . LEU B 1 218 ? 0.257 -21.156 -2.518 1 95.38 218 LEU B N 1
ATOM 4451 C CA . LEU B 1 218 ? 0.358 -21.797 -1.213 1 95.38 218 LEU B CA 1
ATOM 4452 C C . LEU B 1 218 ? -0.65 -22.938 -1.09 1 95.38 218 LEU B C 1
ATOM 4454 O O . LEU B 1 218 ? -1.656 -22.969 -1.802 1 95.38 218 LEU B O 1
ATOM 4458 N N . PHE B 1 219 ? -0.323 -23.953 -0.19 1 95.5 219 PHE B N 1
ATOM 4459 C CA . PHE B 1 219 ? -1.301 -24.984 0.115 1 95.5 219 PHE B CA 1
ATOM 4460 C C . PHE B 1 219 ? -2.545 -24.391 0.76 1 95.5 219 PHE B C 1
ATOM 4462 O O . PHE B 1 219 ? -2.441 -23.594 1.702 1 95.5 219 PHE B O 1
ATOM 4469 N N . ASP B 1 220 ? -3.65 -24.781 0.202 1 94.44 220 ASP B N 1
ATOM 4470 C CA . ASP B 1 220 ? -4.914 -24.25 0.714 1 94.44 220 ASP B CA 1
ATOM 4471 C C . ASP B 1 220 ? -6.059 -25.234 0.451 1 94.44 220 ASP B C 1
ATOM 4473 O O . ASP B 1 220 ? -6.086 -25.906 -0.586 1 94.44 220 ASP B O 1
ATOM 4477 N N . ARG B 1 221 ? -6.957 -25.297 1.398 1 90.75 221 ARG B N 1
ATOM 4478 C CA . ARG B 1 221 ? -8.172 -26.078 1.157 1 90.75 221 ARG B CA 1
ATOM 4479 C C . ARG B 1 221 ? -9.039 -25.438 0.086 1 90.75 221 ARG B C 1
ATOM 4481 O O . ARG B 1 221 ? -9.664 -26.125 -0.717 1 90.75 221 ARG B O 1
ATOM 4488 N N . ASN B 1 222 ? -9.055 -24.172 0.211 1 91.94 222 ASN B N 1
ATOM 4489 C CA . ASN B 1 222 ? -9.688 -23.422 -0.87 1 91.94 222 ASN B CA 1
ATOM 4490 C C . ASN B 1 222 ? -8.734 -23.234 -2.045 1 91.94 222 ASN B C 1
ATOM 4492 O O . ASN B 1 222 ? -8.102 -22.172 -2.168 1 91.94 222 ASN B O 1
ATOM 4496 N N . VAL B 1 223 ? -8.727 -24.172 -2.986 1 92.94 223 VAL B N 1
ATOM 4497 C CA . VAL B 1 223 ? -7.695 -24.266 -4.016 1 92.94 223 VAL B CA 1
ATOM 4498 C C . VAL B 1 223 ? -7.75 -23.047 -4.918 1 92.94 223 VAL B C 1
ATOM 4500 O O . VAL B 1 223 ? -6.754 -22.688 -5.547 1 92.94 223 VAL B O 1
ATOM 4503 N N . GLY B 1 224 ? -8.914 -22.438 -4.973 1 92.31 224 GLY B N 1
ATOM 4504 C CA . GLY B 1 224 ? -9.016 -21.203 -5.734 1 92.31 224 GLY B CA 1
ATOM 4505 C C . GLY B 1 224 ? -8.023 -20.156 -5.293 1 92.31 224 GLY B C 1
ATOM 4506 O O . GLY B 1 224 ? -7.492 -19.406 -6.117 1 92.31 224 GLY B O 1
ATOM 4507 N N . ASN B 1 225 ? -7.762 -20.078 -4.043 1 94 225 ASN B N 1
ATOM 4508 C CA . ASN B 1 225 ? -6.77 -19.141 -3.52 1 94 225 ASN B CA 1
ATOM 4509 C C . ASN B 1 225 ? -5.371 -19.469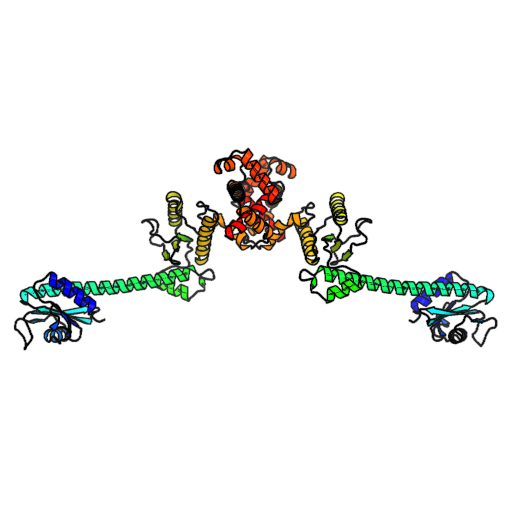 -4.035 1 94 225 ASN B C 1
ATOM 4511 O O . ASN B 1 225 ? -4.621 -18.562 -4.422 1 94 225 ASN B O 1
ATOM 4515 N N . SER B 1 226 ? -5.117 -20.703 -3.994 1 95.5 226 SER B N 1
ATOM 4516 C CA . SER B 1 226 ? -3.812 -21.141 -4.48 1 95.5 226 SER B CA 1
ATOM 4517 C C . SER B 1 226 ? -3.652 -20.859 -5.969 1 95.5 226 SER B C 1
ATOM 4519 O O . SER B 1 226 ? -2.578 -20.453 -6.418 1 95.5 226 SER B O 1
ATOM 4521 N N . VAL B 1 227 ? -4.707 -21.062 -6.695 1 94.44 227 VAL B N 1
ATOM 4522 C CA . VAL B 1 227 ? -4.672 -20.797 -8.133 1 94.44 227 VAL B CA 1
ATOM 4523 C C . VAL B 1 227 ? -4.441 -19.312 -8.391 1 94.44 227 VAL B C 1
ATOM 4525 O O . VAL B 1 227 ? -3.596 -18.938 -9.203 1 94.44 227 VAL B O 1
ATOM 4528 N N . ARG B 1 228 ? -5.129 -18.547 -7.684 1 93.88 228 ARG B N 1
ATOM 4529 C CA . ARG B 1 228 ? -4.949 -17.094 -7.809 1 93.88 228 ARG B CA 1
ATOM 4530 C C . ARG B 1 228 ? -3.514 -16.688 -7.492 1 93.88 228 ARG B C 1
ATOM 4532 O O . ARG B 1 228 ? -2.906 -15.914 -8.227 1 93.88 228 ARG B O 1
ATOM 4539 N N . GLN B 1 229 ? -3.047 -17.172 -6.473 1 95.94 229 GLN B N 1
ATOM 4540 C CA . GLN B 1 229 ? -1.681 -16.875 -6.047 1 95.94 229 GLN B CA 1
ATOM 4541 C C . GLN B 1 229 ? -0.67 -17.344 -7.094 1 95.94 229 GLN B C 1
ATOM 4543 O O . GLN B 1 229 ? 0.28 -16.609 -7.406 1 95.94 229 GLN B O 1
ATOM 4548 N N . ALA B 1 230 ? -0.886 -18.484 -7.574 1 96.75 230 ALA B N 1
ATOM 4549 C CA . ALA B 1 230 ? 0.015 -19.031 -8.586 1 96.75 230 ALA B CA 1
ATOM 4550 C C . ALA B 1 230 ? 0.011 -18.172 -9.844 1 96.75 230 ALA B C 1
ATOM 4552 O O . ALA B 1 230 ? 1.066 -17.891 -10.422 1 96.75 230 ALA B O 1
ATOM 4553 N N . ARG B 1 231 ? -1.123 -17.781 -10.25 1 94.38 231 ARG B N 1
ATOM 4554 C CA . ARG B 1 231 ? -1.243 -16.922 -11.422 1 94.38 231 ARG B CA 1
ATOM 4555 C C . ARG B 1 231 ? -0.539 -15.586 -11.188 1 94.38 231 ARG B C 1
ATOM 4557 O O . ARG B 1 231 ? 0.139 -15.078 -12.086 1 94.38 231 ARG B O 1
ATOM 4564 N N . GLN B 1 232 ? -0.761 -15.07 -10.047 1 94.88 232 GLN B N 1
ATOM 4565 C CA . GLN B 1 232 ? -0.098 -13.82 -9.688 1 94.88 232 GLN B CA 1
ATOM 4566 C C . GLN B 1 232 ? 1.42 -13.977 -9.727 1 94.88 232 GLN B C 1
ATOM 4568 O O . GLN B 1 232 ? 2.127 -13.078 -10.195 1 94.88 232 GLN B O 1
ATOM 4573 N N . THR B 1 233 ? 1.88 -15.055 -9.203 1 96.38 233 THR B N 1
ATOM 4574 C CA . THR B 1 233 ? 3.312 -15.32 -9.188 1 96.38 233 THR B CA 1
ATOM 4575 C C . THR B 1 233 ? 3.877 -15.344 -10.609 1 96.38 233 THR B C 1
ATOM 4577 O O . THR B 1 233 ? 4.895 -14.703 -10.891 1 96.38 233 THR B O 1
ATOM 4580 N N . LEU B 1 234 ? 3.186 -16.047 -11.461 1 94.62 234 LEU B N 1
ATOM 4581 C CA . LEU B 1 234 ? 3.613 -16.109 -12.859 1 94.62 234 LEU B CA 1
ATOM 4582 C C . LEU B 1 234 ? 3.598 -14.727 -13.492 1 94.62 234 LEU B C 1
ATOM 4584 O O . LEU B 1 234 ? 4.547 -14.344 -14.18 1 94.62 234 LEU B O 1
ATOM 4588 N N . ARG B 1 235 ? 2.574 -14 -13.266 1 93.38 235 ARG B N 1
ATOM 4589 C CA . ARG B 1 235 ? 2.424 -12.664 -13.828 1 93.38 235 ARG B CA 1
ATOM 4590 C C . ARG B 1 235 ? 3.549 -11.742 -13.359 1 93.38 235 ARG B C 1
ATOM 4592 O O . ARG B 1 235 ? 4.199 -11.086 -14.18 1 93.38 235 ARG B O 1
ATOM 4599 N N . ILE B 1 236 ? 3.775 -11.656 -12.078 1 93.75 236 ILE B N 1
ATOM 4600 C CA . ILE B 1 236 ? 4.789 -10.789 -11.492 1 93.75 236 ILE B CA 1
ATOM 4601 C C . ILE B 1 236 ? 6.172 -11.195 -12 1 93.75 236 ILE B C 1
ATOM 4603 O O . ILE B 1 236 ? 7 -10.336 -12.312 1 93.75 236 ILE B O 1
ATOM 4607 N N . SER B 1 237 ? 6.375 -12.477 -12.062 1 93.12 237 SER B N 1
ATOM 4608 C CA . SER B 1 237 ? 7.637 -12.977 -12.602 1 93.12 237 SER B CA 1
ATOM 4609 C C . SER B 1 237 ? 7.887 -12.445 -14.008 1 93.12 237 SER B C 1
ATOM 4611 O O . SER B 1 237 ? 9.008 -12.062 -14.344 1 93.12 237 SER B O 1
ATOM 4613 N N . GLN B 1 238 ? 6.875 -12.391 -14.781 1 90.31 238 GLN B N 1
ATOM 4614 C CA . GLN B 1 238 ? 6.98 -11.953 -16.172 1 90.31 238 GLN B CA 1
ATOM 4615 C C . GLN B 1 238 ? 7.16 -10.438 -16.25 1 90.31 238 GLN B C 1
ATOM 4617 O O . GLN B 1 238 ? 8.047 -9.953 -16.953 1 90.31 238 GLN B O 1
ATOM 4622 N N . ILE B 1 239 ? 6.375 -9.727 -15.531 1 90.06 239 ILE B N 1
ATOM 4623 C CA . ILE B 1 239 ? 6.371 -8.273 -15.578 1 90.06 239 ILE B CA 1
ATOM 4624 C C . ILE B 1 239 ? 7.73 -7.734 -15.133 1 90.06 239 ILE B C 1
ATOM 4626 O O . ILE B 1 239 ? 8.266 -6.805 -15.742 1 90.06 239 ILE B O 1
ATOM 4630 N N . PHE B 1 240 ? 8.297 -8.359 -14.172 1 89.81 240 PHE B N 1
ATOM 4631 C CA . PHE B 1 240 ? 9.516 -7.828 -13.578 1 89.81 240 PHE B CA 1
ATOM 4632 C C . PHE B 1 240 ? 10.734 -8.594 -14.086 1 89.81 240 PHE B C 1
ATOM 4634 O O . PHE B 1 240 ? 11.852 -8.375 -13.609 1 89.81 240 PHE B O 1
ATOM 4641 N N . GLN B 1 241 ? 10.477 -9.555 -14.984 1 86.88 241 GLN B N 1
ATOM 4642 C CA . GLN B 1 241 ? 11.539 -10.352 -15.578 1 86.88 241 GLN B CA 1
ATOM 4643 C C . GLN B 1 241 ? 12.398 -11.008 -14.5 1 86.88 241 GLN B C 1
ATOM 4645 O O . GLN B 1 241 ? 13.625 -10.859 -14.5 1 86.88 241 GLN B O 1
ATOM 4650 N N . ARG B 1 242 ? 11.695 -11.594 -13.586 1 89.75 242 ARG B N 1
ATOM 4651 C CA . ARG B 1 242 ? 12.32 -12.32 -12.484 1 89.75 242 ARG B CA 1
ATOM 4652 C C . ARG B 1 242 ? 11.977 -13.805 -12.547 1 89.75 242 ARG B C 1
ATOM 4654 O O . ARG B 1 242 ? 11.062 -14.266 -11.859 1 89.75 242 ARG B O 1
ATOM 4661 N N . PRO B 1 243 ? 12.797 -14.57 -13.297 1 88.31 243 PRO B N 1
ATOM 4662 C CA . PRO B 1 243 ? 12.5 -16 -13.414 1 88.31 243 PRO B CA 1
ATOM 4663 C C . PRO B 1 243 ? 12.672 -16.75 -12.094 1 88.31 243 PRO B C 1
ATOM 4665 O O . PRO B 1 243 ? 12.195 -17.875 -11.961 1 88.31 243 PRO B O 1
ATOM 4668 N N . ASP B 1 244 ? 13.289 -16.062 -11.18 1 88.94 244 ASP B N 1
ATOM 4669 C CA . ASP B 1 244 ? 13.523 -16.688 -9.883 1 88.94 244 ASP B CA 1
ATOM 4670 C C . ASP B 1 244 ? 12.281 -16.609 -9 1 88.94 244 ASP B C 1
ATOM 4672 O O . ASP B 1 244 ? 12.203 -17.281 -7.969 1 88.94 244 ASP B O 1
ATOM 4676 N N . PHE B 1 245 ? 11.32 -15.781 -9.445 1 93.12 245 PHE B N 1
ATOM 4677 C CA . PHE B 1 245 ? 10.031 -15.758 -8.75 1 93.12 245 PHE B CA 1
ATOM 4678 C C . PHE B 1 245 ? 9.18 -16.953 -9.156 1 93.12 245 PHE B C 1
ATOM 4680 O O . PHE B 1 245 ? 8.57 -16.953 -10.227 1 93.12 245 PHE B O 1
ATOM 4687 N N . ILE B 1 246 ? 9.172 -17.938 -8.25 1 95.5 246 ILE B N 1
ATOM 4688 C CA . ILE B 1 246 ? 8.477 -19.172 -8.57 1 95.5 246 ILE B CA 1
ATOM 4689 C C . ILE B 1 246 ? 7.355 -19.406 -7.559 1 95.5 246 ILE B C 1
ATOM 4691 O O . ILE B 1 246 ? 6.281 -19.906 -7.914 1 95.5 246 ILE B O 1
ATOM 4695 N N . HIS B 1 247 ? 7.586 -19.047 -6.363 1 96 247 HIS B N 1
ATOM 4696 C CA . HIS B 1 247 ? 6.641 -19.281 -5.277 1 96 247 HIS B CA 1
ATOM 4697 C C . HIS B 1 247 ? 5.949 -17.984 -4.859 1 96 247 HIS B C 1
ATOM 4699 O O . HIS B 1 247 ? 6.582 -16.922 -4.793 1 96 247 HIS B O 1
ATOM 4705 N N . TYR B 1 248 ? 4.68 -18.125 -4.492 1 96.44 248 TYR B N 1
ATOM 4706 C CA . TYR B 1 248 ? 3.906 -16.953 -4.086 1 96.44 248 TYR B CA 1
ATOM 4707 C C . TYR B 1 248 ? 4.551 -16.266 -2.893 1 96.44 248 TYR B C 1
ATOM 4709 O O . TYR B 1 248 ? 4.508 -15.039 -2.783 1 96.44 248 TYR B O 1
ATOM 4717 N N . SER B 1 249 ? 5.145 -17 -2.031 1 92.5 249 SER B N 1
ATOM 4718 C CA . SER B 1 249 ? 5.762 -16.438 -0.835 1 92.5 249 SER B CA 1
ATOM 4719 C C . SER B 1 249 ? 6.812 -15.391 -1.193 1 92.5 249 SER B C 1
ATOM 4721 O O . SER B 1 249 ? 7.051 -14.461 -0.428 1 92.5 249 SER B O 1
ATOM 4723 N N . GLN B 1 250 ? 7.379 -15.484 -2.361 1 91.5 250 GLN B N 1
ATOM 4724 C CA . GLN B 1 250 ? 8.43 -14.57 -2.799 1 91.5 250 GLN B CA 1
ATOM 4725 C C . GLN B 1 250 ? 7.844 -13.242 -3.27 1 91.5 250 GLN B C 1
ATOM 4727 O O . GLN B 1 250 ? 8.531 -12.219 -3.268 1 91.5 250 GLN B O 1
ATOM 4732 N N . ILE B 1 251 ? 6.57 -13.305 -3.674 1 93.94 251 ILE B N 1
ATOM 4733 C CA . ILE B 1 251 ? 6.02 -12.125 -4.324 1 93.94 251 ILE B CA 1
ATOM 4734 C C . ILE B 1 251 ? 4.848 -11.586 -3.51 1 93.94 251 ILE B C 1
ATOM 4736 O O . ILE B 1 251 ? 4.262 -10.555 -3.857 1 93.94 251 ILE B O 1
ATOM 4740 N N . ALA B 1 252 ? 4.527 -12.242 -2.428 1 93.12 252 ALA B N 1
ATOM 4741 C CA . ALA B 1 252 ? 3.344 -11.898 -1.646 1 93.12 252 ALA B CA 1
ATOM 4742 C C . ALA B 1 252 ? 3.354 -10.414 -1.265 1 93.12 252 ALA B C 1
ATOM 4744 O O . ALA B 1 252 ? 2.328 -9.742 -1.357 1 93.12 252 ALA B O 1
ATOM 4745 N N . PHE B 1 253 ? 4.492 -9.914 -0.92 1 92.62 253 PHE B N 1
ATOM 4746 C CA . PHE B 1 253 ? 4.613 -8.523 -0.5 1 92.62 253 PHE B CA 1
ATOM 4747 C C . PHE B 1 253 ? 4.445 -7.586 -1.688 1 92.62 253 PHE B C 1
ATOM 4749 O O . PHE B 1 253 ? 3.758 -6.566 -1.588 1 92.62 253 PHE B O 1
ATOM 4756 N N . ILE B 1 254 ? 5.105 -7.875 -2.773 1 93.56 254 ILE B N 1
ATOM 4757 C CA . ILE B 1 254 ? 4.977 -7.082 -3.99 1 93.56 254 ILE B CA 1
ATOM 4758 C C . ILE B 1 254 ? 3.508 -7.008 -4.406 1 93.56 254 ILE B C 1
ATOM 4760 O O . ILE B 1 254 ? 2.996 -5.93 -4.715 1 93.56 254 ILE B O 1
ATOM 4764 N N . GLN B 1 255 ? 2.877 -8.164 -4.355 1 93 255 GLN B N 1
ATOM 4765 C CA . GLN B 1 255 ? 1.464 -8.227 -4.715 1 93 255 GLN B CA 1
ATOM 4766 C C . GLN B 1 255 ? 0.617 -7.379 -3.771 1 93 255 GLN B C 1
ATOM 4768 O O . GLN B 1 255 ? -0.318 -6.703 -4.207 1 93 255 GLN B O 1
ATOM 4773 N N . ALA B 1 256 ? 0.904 -7.441 -2.529 1 92.5 256 ALA B N 1
ATOM 4774 C CA . ALA B 1 256 ? 0.186 -6.637 -1.546 1 92.5 256 ALA B CA 1
ATOM 4775 C C . ALA B 1 256 ? 0.325 -5.148 -1.851 1 92.5 256 ALA B C 1
ATOM 4777 O O . ALA B 1 256 ? -0.646 -4.395 -1.75 1 92.5 256 ALA B O 1
ATOM 4778 N N . LEU B 1 257 ? 1.536 -4.73 -2.162 1 93.56 257 LEU B N 1
ATOM 4779 C CA . LEU B 1 257 ? 1.783 -3.334 -2.51 1 93.56 257 LEU B CA 1
ATOM 4780 C C . LEU B 1 257 ? 0.963 -2.926 -3.73 1 93.56 257 LEU B C 1
ATOM 4782 O O . LEU B 1 257 ? 0.365 -1.848 -3.748 1 93.56 257 LEU B O 1
ATOM 4786 N N . LEU B 1 258 ? 0.935 -3.75 -4.684 1 91.81 258 LEU B N 1
ATOM 4787 C CA . LEU B 1 258 ? 0.203 -3.455 -5.91 1 91.81 258 LEU B CA 1
ATOM 4788 C C . LEU B 1 258 ? -1.301 -3.43 -5.656 1 91.81 258 LEU B C 1
ATOM 4790 O O . LEU B 1 258 ? -2.012 -2.578 -6.191 1 91.81 258 LEU B O 1
ATOM 4794 N N . ASP B 1 259 ? -1.771 -4.316 -4.84 1 89.25 259 ASP B N 1
ATOM 4795 C CA . ASP B 1 259 ? -3.191 -4.402 -4.512 1 89.25 259 ASP B CA 1
ATOM 4796 C C . ASP B 1 259 ? -3.641 -3.189 -3.699 1 89.25 259 ASP B C 1
ATOM 4798 O O . ASP B 1 259 ? -4.824 -2.852 -3.68 1 89.25 259 ASP B O 1
ATOM 4802 N N . GLY B 1 260 ? -2.725 -2.59 -3.027 1 89.88 260 GLY B N 1
ATOM 4803 C CA . GLY B 1 260 ? -3.049 -1.472 -2.156 1 89.88 260 GLY B CA 1
ATOM 4804 C C . GLY B 1 260 ? -3.42 -0.212 -2.916 1 89.88 260 GLY B C 1
ATOM 4805 O O . GLY B 1 260 ? -3.992 0.718 -2.344 1 89.88 260 GLY B O 1
ATOM 4806 N N . HIS B 1 261 ? -3.191 -0.153 -4.18 1 87 261 HIS B N 1
ATOM 4807 C CA . HIS B 1 261 ? -3.48 1.014 -5.008 1 87 261 HIS B CA 1
ATOM 4808 C C . HIS B 1 261 ? -2.967 2.293 -4.355 1 87 261 HIS B C 1
ATOM 4810 O O . HIS B 1 261 ? -3.723 3.248 -4.172 1 87 261 HIS B O 1
ATOM 4816 N N . LEU B 1 262 ? -1.686 2.254 -4.027 1 88.75 262 LEU B N 1
ATOM 4817 C CA . LEU B 1 262 ? -1.068 3.369 -3.32 1 88.75 262 LEU B CA 1
ATOM 4818 C C . LEU B 1 262 ? -1.044 4.621 -4.191 1 88.75 262 LEU B C 1
ATOM 4820 O O . LEU B 1 262 ? -0.873 4.531 -5.41 1 88.75 262 LEU B O 1
ATOM 4824 N N . HIS B 1 263 ? -1.344 5.836 -3.602 1 78.94 263 HIS B N 1
ATOM 4825 C CA . HIS B 1 263 ? -1.419 7.109 -4.312 1 78.94 263 HIS B CA 1
ATOM 4826 C C . HIS B 1 263 ? -0.031 7.609 -4.699 1 78.94 263 HIS B C 1
ATOM 4828 O O . HIS B 1 263 ? 0.459 8.594 -4.137 1 78.94 263 HIS B O 1
ATOM 4834 N N . VAL B 1 264 ? 0.546 6.969 -5.68 1 83.94 264 VAL B N 1
ATOM 4835 C CA . VAL B 1 264 ? 1.87 7.344 -6.164 1 83.94 264 VAL B CA 1
ATOM 4836 C C . VAL B 1 264 ? 1.786 7.758 -7.633 1 83.94 264 VAL B C 1
ATOM 4838 O O . VAL B 1 264 ? 2.713 7.512 -8.406 1 83.94 264 VAL B O 1
ATOM 4841 N N . THR B 1 265 ? 0.695 8.438 -8.008 1 79.94 265 THR B N 1
ATOM 4842 C CA . THR B 1 265 ? 0.413 8.773 -9.398 1 79.94 265 THR B CA 1
ATOM 4843 C C . THR B 1 265 ? 1.5 9.68 -9.969 1 79.94 265 THR B C 1
ATOM 4845 O O . THR B 1 265 ? 1.94 9.484 -11.109 1 79.94 265 THR B O 1
ATOM 4848 N N . ASP B 1 266 ? 1.911 10.633 -9.203 1 88.75 266 ASP B N 1
ATOM 4849 C CA . ASP B 1 266 ? 2.951 11.547 -9.664 1 88.75 266 ASP B CA 1
ATOM 4850 C C . ASP B 1 266 ? 4.246 10.797 -9.961 1 88.75 266 ASP B C 1
ATOM 4852 O O . ASP B 1 266 ? 4.906 11.07 -10.969 1 88.75 266 ASP B O 1
ATOM 4856 N N . LEU B 1 267 ? 4.594 9.875 -9.141 1 92.25 267 LEU B N 1
ATOM 4857 C CA . LEU B 1 267 ? 5.801 9.086 -9.336 1 92.25 267 LEU B CA 1
ATOM 4858 C C . LEU B 1 267 ? 5.68 8.203 -10.578 1 92.25 267 LEU B C 1
ATOM 4860 O O . LEU B 1 267 ? 6.633 8.086 -11.352 1 92.25 267 LEU B O 1
ATOM 4864 N N . GLN B 1 268 ? 4.512 7.59 -10.727 1 91.75 268 GLN B N 1
ATOM 4865 C CA . GLN B 1 268 ? 4.266 6.727 -11.883 1 91.75 268 GLN B CA 1
ATOM 4866 C C . GLN B 1 268 ? 4.418 7.5 -13.188 1 91.75 268 GLN B C 1
ATOM 4868 O O . GLN B 1 268 ? 5.008 6.996 -14.148 1 91.75 268 GLN B O 1
ATOM 4873 N N . GLN B 1 269 ? 3.967 8.703 -13.211 1 92.62 269 GLN B N 1
ATOM 4874 C CA . GLN B 1 269 ? 4.062 9.547 -14.398 1 92.62 269 GLN B CA 1
ATOM 4875 C C . GLN B 1 269 ? 5.512 9.906 -14.703 1 92.62 269 GLN B C 1
ATOM 4877 O O . GLN B 1 269 ? 5.918 9.953 -15.867 1 92.62 269 GLN B O 1
ATOM 4882 N N . ARG B 1 270 ? 6.227 10.188 -13.711 1 95.5 270 ARG B N 1
ATOM 4883 C CA . ARG B 1 270 ? 7.637 10.523 -13.891 1 95.5 270 ARG B CA 1
ATOM 4884 C C . ARG B 1 270 ? 8.414 9.328 -14.438 1 95.5 270 ARG B C 1
ATOM 4886 O O . ARG B 1 270 ? 9.305 9.492 -15.281 1 95.5 270 ARG B O 1
ATOM 4893 N N . PHE B 1 271 ? 8.07 8.148 -13.984 1 96.62 271 PHE B N 1
ATOM 4894 C CA . PHE B 1 271 ? 8.703 6.949 -14.523 1 96.62 271 PHE B CA 1
ATOM 4895 C C . PHE B 1 271 ? 8.344 6.762 -15.992 1 96.62 271 PHE B C 1
ATOM 4897 O O . PHE B 1 271 ? 9.188 6.367 -16.797 1 96.62 271 PHE B O 1
ATOM 4904 N N . GLN B 1 272 ? 7.09 7.02 -16.312 1 94.69 272 GLN B N 1
ATOM 4905 C CA . GLN B 1 272 ? 6.652 6.902 -17.703 1 94.69 272 GLN B CA 1
ATOM 4906 C C . GLN B 1 272 ? 7.422 7.859 -18.609 1 94.69 272 GLN B C 1
ATOM 4908 O O . GLN B 1 272 ? 7.828 7.488 -19.719 1 94.69 272 GLN B O 1
ATOM 4913 N N . LYS B 1 273 ? 7.598 9.062 -18.109 1 95.88 273 LYS B N 1
ATOM 4914 C CA . LYS B 1 273 ? 8.375 10.047 -18.859 1 95.88 273 LYS B CA 1
ATOM 4915 C C . LYS B 1 273 ? 9.828 9.602 -19.016 1 95.88 273 LYS B C 1
ATOM 4917 O O . LYS B 1 273 ? 10.414 9.742 -20.094 1 95.88 273 LYS B O 1
ATOM 4922 N N . LEU B 1 274 ? 10.328 9.109 -18 1 96.31 274 LEU B N 1
ATOM 4923 C CA . LEU B 1 274 ? 11.703 8.625 -18.016 1 96.31 274 LEU B CA 1
ATOM 4924 C C . LEU B 1 274 ? 11.875 7.473 -19 1 96.31 274 LEU B C 1
ATOM 4926 O O . LEU B 1 274 ? 12.898 7.379 -19.672 1 96.31 274 LEU B O 1
ATOM 4930 N N . ALA B 1 275 ? 10.898 6.602 -19.156 1 95.88 275 ALA B N 1
ATOM 4931 C CA . ALA B 1 275 ? 10.953 5.391 -19.969 1 95.88 275 ALA B CA 1
ATOM 4932 C C . ALA B 1 275 ? 10.914 5.727 -21.453 1 95.88 275 ALA B C 1
ATOM 4934 O O . ALA B 1 275 ? 11.234 4.879 -22.297 1 95.88 275 ALA B O 1
ATOM 4935 N N . SER B 1 276 ? 10.602 6.965 -21.766 1 95.12 276 SER B N 1
ATOM 4936 C CA . SER B 1 276 ? 10.461 7.375 -23.156 1 95.12 276 SER B CA 1
ATOM 4937 C C . SER B 1 276 ? 11.82 7.512 -23.828 1 95.12 276 SER B C 1
ATOM 4939 O O . SER B 1 276 ? 11.914 7.543 -25.062 1 95.12 276 SER B O 1
ATOM 4941 N N . THR B 1 277 ? 12.922 7.559 -23.094 1 95.25 277 THR B N 1
ATOM 4942 C CA . THR B 1 277 ? 14.266 7.688 -23.656 1 95.25 277 THR B CA 1
ATOM 4943 C C . THR B 1 277 ? 15.102 6.449 -23.328 1 95.25 277 THR B C 1
ATOM 4945 O O . THR B 1 277 ? 14.836 5.75 -22.359 1 95.25 277 THR B O 1
ATOM 4948 N N . ALA B 1 278 ? 16.031 6.223 -24.125 1 95 278 ALA B N 1
ATOM 4949 C CA . ALA B 1 278 ? 16.922 5.082 -23.906 1 95 278 ALA B CA 1
ATOM 4950 C C . ALA B 1 278 ? 17.688 5.215 -22.594 1 95 278 ALA B C 1
ATOM 4952 O O . ALA B 1 278 ? 17.828 4.238 -21.844 1 95 278 ALA B O 1
ATOM 4953 N N . ASN B 1 279 ? 18.203 6.418 -22.359 1 94.81 279 ASN B N 1
ATOM 4954 C CA . ASN B 1 279 ? 18.906 6.676 -21.109 1 94.81 279 ASN B CA 1
ATOM 4955 C C . ASN B 1 279 ? 17.984 6.492 -19.906 1 94.81 279 ASN B C 1
ATOM 4957 O O . ASN B 1 279 ? 18.422 6.004 -18.859 1 94.81 279 ASN B O 1
ATOM 4961 N N . GLY B 1 280 ? 16.781 6.902 -20.078 1 96.88 280 GLY B N 1
ATOM 4962 C CA . GLY B 1 280 ? 15.797 6.742 -19.016 1 96.88 280 GLY B CA 1
ATOM 4963 C C . GLY B 1 280 ? 15.516 5.289 -18.688 1 96.88 280 GLY B C 1
ATOM 4964 O O . GLY B 1 280 ? 15.398 4.926 -17.516 1 96.88 280 GLY B O 1
ATOM 4965 N N . ARG B 1 281 ? 15.445 4.492 -19.719 1 96.25 281 ARG B N 1
ATOM 4966 C CA . ARG B 1 281 ? 15.203 3.068 -19.516 1 96.25 281 ARG B CA 1
ATOM 4967 C C . ARG B 1 281 ? 16.359 2.41 -18.781 1 96.25 281 ARG B C 1
ATOM 4969 O O . ARG B 1 281 ? 16.172 1.501 -17.984 1 96.25 281 ARG B O 1
ATOM 4976 N N . GLU B 1 282 ? 17.531 2.883 -19.031 1 96.69 282 GLU B N 1
ATOM 4977 C CA . GLU B 1 282 ? 18.703 2.373 -18.328 1 96.69 282 GLU B CA 1
ATOM 4978 C C . GLU B 1 282 ? 18.672 2.738 -16.859 1 96.69 282 GLU B C 1
ATOM 4980 O O . GLU B 1 282 ? 19.062 1.941 -16 1 96.69 282 GLU B O 1
ATOM 4985 N N . LEU B 1 283 ? 18.219 3.953 -16.578 1 97.75 283 LEU B N 1
ATOM 4986 C CA . LEU B 1 283 ? 18.094 4.398 -15.195 1 97.75 283 LEU B CA 1
ATOM 4987 C C . LEU B 1 283 ? 17.078 3.547 -14.438 1 97.75 283 LEU B C 1
ATOM 4989 O O . LEU B 1 283 ? 17.312 3.16 -13.289 1 97.75 283 LEU B O 1
ATOM 4993 N N . ILE B 1 284 ? 16.016 3.24 -15.156 1 97.44 284 ILE B N 1
ATOM 4994 C CA . ILE B 1 284 ? 14.961 2.438 -14.547 1 97.44 284 ILE B CA 1
ATOM 4995 C C . ILE B 1 284 ? 15.477 1.031 -14.258 1 97.44 284 ILE B C 1
ATOM 4997 O O . ILE B 1 284 ? 15.258 0.489 -13.18 1 97.44 284 ILE B O 1
ATOM 5001 N N . LYS B 1 285 ? 16.156 0.466 -15.203 1 96.62 285 LYS B N 1
ATOM 5002 C CA . LYS B 1 285 ? 16.781 -0.843 -15.023 1 96.62 285 LYS B CA 1
ATOM 5003 C C . LYS B 1 285 ? 17.766 -0.83 -13.852 1 96.62 285 LYS B C 1
ATOM 5005 O O . LYS B 1 285 ? 17.844 -1.799 -13.094 1 96.62 285 LYS B O 1
ATOM 5010 N N . THR B 1 286 ? 18.5 0.244 -13.742 1 97.75 286 THR B N 1
ATOM 5011 C CA . THR B 1 286 ? 19.469 0.4 -12.664 1 97.75 286 THR B CA 1
ATOM 5012 C C . THR B 1 286 ? 18.766 0.355 -11.305 1 97.75 286 THR B C 1
ATOM 5014 O O . THR B 1 286 ? 19.234 -0.332 -10.383 1 97.75 286 THR B O 1
ATOM 5017 N N . LEU B 1 287 ? 17.703 1.069 -11.156 1 97.69 287 LEU B N 1
ATOM 5018 C CA . LEU B 1 287 ? 16.953 1.104 -9.898 1 97.69 287 LEU B CA 1
ATOM 5019 C C . LEU B 1 287 ? 16.453 -0.289 -9.523 1 97.69 287 LEU B C 1
ATOM 5021 O O . LEU B 1 287 ? 16.625 -0.721 -8.375 1 97.69 287 LEU B O 1
ATOM 5025 N N . GLY B 1 288 ? 15.852 -0.949 -10.508 1 96.06 288 GLY B N 1
ATOM 5026 C CA . GLY B 1 288 ? 15.352 -2.293 -10.266 1 96.06 288 GLY B CA 1
ATOM 5027 C C . GLY B 1 288 ? 16.438 -3.25 -9.797 1 96.06 288 GLY B C 1
ATOM 5028 O O . GLY B 1 288 ? 16.234 -3.99 -8.828 1 96.06 288 GLY B O 1
ATOM 5029 N N . MET B 1 289 ? 17.562 -3.203 -10.445 1 96.44 289 MET B N 1
ATOM 5030 C CA . MET B 1 289 ? 18.688 -4.086 -10.125 1 96.44 289 MET B CA 1
ATOM 5031 C C . MET B 1 289 ? 19.281 -3.738 -8.758 1 96.44 289 MET B C 1
ATOM 5033 O O . MET B 1 289 ? 19.641 -4.629 -7.992 1 96.44 289 MET B O 1
ATOM 5037 N N . PHE B 1 290 ? 19.359 -2.457 -8.461 1 97.44 290 PHE B N 1
ATOM 5038 C CA . PHE B 1 290 ? 19.906 -1.963 -7.207 1 97.44 290 PHE B CA 1
ATOM 5039 C C . PHE B 1 290 ? 19.094 -2.486 -6.023 1 97.44 290 PHE B C 1
ATOM 5041 O O . PHE B 1 290 ? 19.672 -2.924 -5.023 1 97.44 290 PHE B O 1
ATOM 5048 N N . VAL B 1 291 ? 17.797 -2.504 -6.16 1 96.38 291 VAL B N 1
ATOM 5049 C CA . VAL B 1 291 ? 16.922 -3.01 -5.105 1 96.38 291 VAL B CA 1
ATOM 5050 C C . VAL B 1 291 ? 17.031 -4.531 -5.02 1 96.38 291 VAL B C 1
ATOM 5052 O O . VAL B 1 291 ? 17.125 -5.09 -3.924 1 96.38 291 VAL B O 1
ATOM 5055 N N . ARG B 1 292 ? 17.078 -5.152 -6.176 1 94.06 292 ARG B N 1
ATOM 5056 C CA . ARG B 1 292 ? 17.156 -6.609 -6.25 1 94.06 292 ARG B CA 1
ATOM 5057 C C . ARG B 1 292 ? 18.391 -7.125 -5.535 1 94.06 292 ARG B C 1
ATOM 5059 O O . ARG B 1 292 ? 18.344 -8.18 -4.891 1 94.06 292 ARG B O 1
ATOM 5066 N N . LEU B 1 293 ? 19.391 -6.344 -5.66 1 95.81 293 LEU B N 1
ATOM 5067 C CA . LEU B 1 293 ? 20.656 -6.797 -5.105 1 95.81 293 LEU B CA 1
ATOM 5068 C C . LEU B 1 293 ? 20.953 -6.098 -3.785 1 95.81 293 LEU B C 1
ATOM 5070 O O . LEU B 1 293 ? 22.125 -5.844 -3.461 1 95.81 293 LEU B O 1
ATOM 5074 N N . ASN B 1 294 ? 19.984 -5.684 -3.129 1 95.81 294 ASN B N 1
ATOM 5075 C CA . ASN B 1 294 ? 20 -5.188 -1.758 1 95.81 294 ASN B CA 1
ATOM 5076 C C . ASN B 1 294 ? 20.922 -3.979 -1.612 1 95.81 294 ASN B C 1
ATOM 5078 O O . ASN B 1 294 ? 21.672 -3.875 -0.639 1 95.81 294 ASN B O 1
ATOM 5082 N N . THR B 1 295 ? 20.984 -3.178 -2.627 1 95.75 295 THR B N 1
ATOM 5083 C CA . THR B 1 295 ? 21.656 -1.89 -2.635 1 95.75 295 THR B CA 1
ATOM 5084 C C . THR B 1 295 ? 23.172 -2.078 -2.531 1 95.75 295 THR B C 1
ATOM 5086 O O . THR B 1 295 ? 23.891 -1.193 -2.049 1 95.75 295 THR B O 1
ATOM 5089 N N . ASN B 1 296 ? 23.578 -3.275 -2.877 1 95.44 296 ASN B N 1
ATOM 5090 C CA . ASN B 1 296 ? 25 -3.529 -2.936 1 95.44 296 ASN B CA 1
ATOM 5091 C C . ASN B 1 296 ? 25.625 -2.924 -4.191 1 95.44 296 ASN B C 1
ATOM 5093 O O . ASN B 1 296 ? 25.406 -3.408 -5.301 1 95.44 296 ASN B O 1
ATOM 5097 N N . VAL B 1 297 ? 26.5 -1.985 -3.982 1 95.44 297 VAL B N 1
ATOM 5098 C CA . VAL B 1 297 ? 27.062 -1.196 -5.082 1 95.44 297 VAL B CA 1
ATOM 5099 C C . VAL B 1 297 ? 27.891 -2.092 -5.992 1 95.44 297 VAL B C 1
ATOM 5101 O O . VAL B 1 297 ? 27.734 -2.068 -7.215 1 95.44 297 VAL B O 1
ATOM 5104 N N . LEU B 1 298 ? 28.688 -2.932 -5.406 1 96.25 298 LEU B N 1
ATOM 5105 C CA . LEU B 1 298 ? 29.609 -3.777 -6.168 1 96.25 298 LEU B CA 1
ATOM 5106 C C . LEU B 1 298 ? 28.844 -4.816 -6.977 1 96.25 298 LEU B C 1
ATOM 5108 O O . LEU B 1 298 ? 29.094 -4.996 -8.172 1 96.25 298 LEU B O 1
ATOM 5112 N N . GLN B 1 299 ? 27.938 -5.48 -6.371 1 97 299 GLN B N 1
ATOM 5113 C CA . GLN B 1 299 ? 27.156 -6.516 -7.043 1 97 299 GLN B CA 1
ATOM 5114 C C . GLN B 1 299 ? 26.281 -5.922 -8.133 1 97 299 GLN B C 1
ATOM 5116 O O . GLN B 1 299 ? 26.109 -6.516 -9.203 1 97 299 GLN B O 1
ATOM 5121 N N . THR B 1 300 ? 25.734 -4.746 -7.871 1 97.44 300 THR B N 1
ATOM 5122 C CA . THR B 1 300 ? 24.859 -4.098 -8.836 1 97.44 300 THR B CA 1
ATOM 5123 C C . THR B 1 300 ? 25.641 -3.666 -10.078 1 97.44 300 THR B C 1
ATOM 5125 O O . THR B 1 300 ? 25.203 -3.91 -11.203 1 97.44 300 THR B O 1
ATOM 5128 N N . ALA B 1 301 ? 26.766 -3.051 -9.859 1 97.75 301 ALA B N 1
ATOM 5129 C CA . ALA B 1 301 ? 27.609 -2.633 -10.977 1 97.75 301 ALA B CA 1
ATOM 5130 C C . ALA B 1 301 ? 28.016 -3.826 -11.836 1 97.75 301 ALA B C 1
ATOM 5132 O O . ALA B 1 301 ? 27.984 -3.756 -13.062 1 97.75 301 ALA B O 1
ATOM 5133 N N . ALA B 1 302 ? 28.391 -4.902 -11.203 1 97.5 302 ALA B N 1
ATOM 5134 C CA . ALA B 1 302 ? 28.797 -6.117 -11.906 1 97.5 302 ALA B CA 1
ATOM 5135 C C . ALA B 1 302 ? 27.641 -6.676 -12.734 1 97.5 302 ALA B C 1
ATOM 5137 O O . ALA B 1 302 ? 27.812 -7.055 -13.891 1 97.5 302 ALA B O 1
ATOM 5138 N N . ALA B 1 303 ? 26.484 -6.707 -12.148 1 96.12 303 ALA B N 1
ATOM 5139 C CA . ALA B 1 303 ? 25.312 -7.27 -12.805 1 96.12 303 ALA B CA 1
ATOM 5140 C C . ALA B 1 303 ? 24.922 -6.441 -14.031 1 96.12 303 ALA B C 1
ATOM 5142 O O . ALA B 1 303 ? 24.438 -6.98 -15.023 1 96.12 303 ALA B O 1
ATOM 5143 N N . LEU B 1 304 ? 25.125 -5.125 -13.945 1 96.75 304 LEU B N 1
ATOM 5144 C CA . LEU B 1 304 ? 24.781 -4.223 -15.039 1 96.75 304 LEU B CA 1
ATOM 5145 C C . LEU B 1 304 ? 25.938 -4.062 -16 1 96.75 304 LEU B C 1
ATOM 5147 O O . LEU B 1 304 ? 25.812 -3.387 -17.031 1 96.75 304 LEU B O 1
ATOM 5151 N N . HIS B 1 305 ? 27.094 -4.617 -15.672 1 97.12 305 HIS B N 1
ATOM 5152 C CA . HIS B 1 305 ? 28.297 -4.559 -16.484 1 97.12 305 HIS B CA 1
ATOM 5153 C C . HIS B 1 305 ? 28.781 -3.119 -16.656 1 97.12 305 HIS B C 1
ATOM 5155 O O . HIS B 1 305 ? 29.047 -2.686 -17.781 1 97.12 305 HIS B O 1
ATOM 5161 N N . ILE B 1 306 ? 28.797 -2.396 -15.547 1 97.56 306 ILE B N 1
ATOM 5162 C CA . ILE B 1 306 ? 29.281 -1.023 -15.539 1 97.56 306 ILE B CA 1
ATOM 5163 C C . ILE B 1 306 ? 30.234 -0.826 -14.359 1 97.56 306 ILE B C 1
ATOM 5165 O O . ILE B 1 306 ? 30.375 -1.706 -13.508 1 97.56 306 ILE B O 1
ATOM 5169 N N . HIS B 1 307 ? 30.984 0.3 -14.422 1 96.25 307 HIS B N 1
ATOM 5170 C CA . HIS B 1 307 ? 31.875 0.652 -13.328 1 96.25 307 HIS B CA 1
ATOM 5171 C C . HIS B 1 307 ? 31.109 1.224 -12.141 1 96.25 307 HIS B C 1
ATOM 5173 O O . HIS B 1 307 ? 30.031 1.807 -12.312 1 96.25 307 HIS B O 1
ATOM 5179 N N . ARG B 1 308 ? 31.719 1.135 -10.977 1 96.12 308 ARG B N 1
ATOM 5180 C CA . ARG B 1 308 ? 31.062 1.61 -9.766 1 96.12 308 ARG B CA 1
ATOM 5181 C C . ARG B 1 308 ? 30.75 3.102 -9.852 1 96.12 308 ARG B C 1
ATOM 5183 O O . ARG B 1 308 ? 29.734 3.562 -9.336 1 96.12 308 ARG B O 1
ATOM 5190 N N . ASN B 1 309 ? 31.594 3.916 -10.562 1 95.25 309 ASN B N 1
ATOM 5191 C CA . ASN B 1 309 ? 31.375 5.355 -10.695 1 95.25 309 ASN B CA 1
ATOM 5192 C C . ASN B 1 309 ? 30.188 5.66 -11.609 1 95.25 309 ASN B C 1
ATOM 5194 O O . ASN B 1 309 ? 29.469 6.641 -11.398 1 95.25 309 ASN B O 1
ATOM 5198 N N . THR B 1 310 ? 30.031 4.785 -12.609 1 96.94 310 THR B N 1
ATOM 5199 C CA . THR B 1 310 ? 28.875 4.926 -13.484 1 96.94 310 THR B CA 1
ATOM 5200 C C . THR B 1 310 ? 27.578 4.645 -12.727 1 96.94 310 THR B C 1
ATOM 5202 O O . THR B 1 310 ? 26.578 5.332 -12.93 1 96.94 310 THR B O 1
ATOM 5205 N N . LEU B 1 311 ? 27.656 3.637 -11.898 1 97.62 311 LEU B N 1
ATOM 5206 C CA . LEU B 1 311 ? 26.484 3.334 -11.078 1 97.62 311 LEU B CA 1
ATOM 5207 C C . LEU B 1 311 ? 26.125 4.52 -10.195 1 97.62 311 LEU B C 1
ATOM 5209 O O . LEU B 1 311 ? 24.953 4.895 -10.094 1 97.62 311 LEU B O 1
ATOM 5213 N N . SER B 1 312 ? 27.156 5.086 -9.547 1 97.12 312 SER B N 1
ATOM 5214 C CA . SER B 1 312 ? 26.922 6.234 -8.672 1 97.12 312 SER B CA 1
ATOM 5215 C C . SE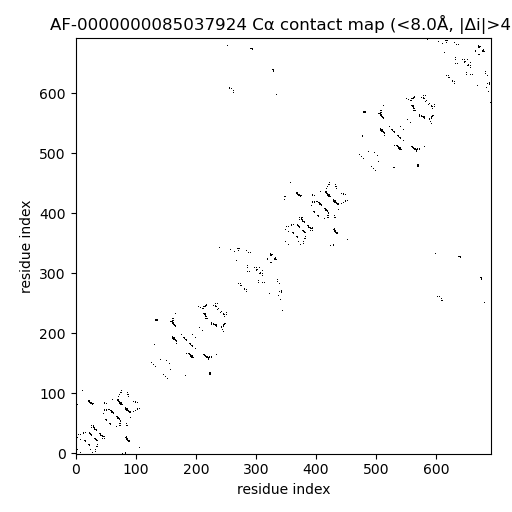R B 1 312 ? 26.312 7.398 -9.43 1 97.12 312 SER B C 1
ATOM 5217 O O . SER B 1 312 ? 25.422 8.078 -8.914 1 97.12 312 SER B O 1
ATOM 5219 N N . TYR B 1 313 ? 26.781 7.566 -10.602 1 96.94 313 TYR B N 1
ATOM 5220 C CA . TYR B 1 313 ? 26.25 8.617 -11.461 1 96.94 313 TYR B CA 1
ATOM 5221 C C . TYR B 1 313 ? 24.766 8.383 -11.758 1 96.94 313 TYR B C 1
ATOM 5223 O O . TYR B 1 313 ? 23.953 9.305 -11.688 1 96.94 313 TYR B O 1
ATOM 5231 N N . ARG B 1 314 ? 24.438 7.176 -12.125 1 97.62 314 ARG B N 1
ATOM 5232 C CA . ARG B 1 314 ? 23.062 6.832 -12.461 1 97.62 314 ARG B CA 1
ATOM 5233 C C . ARG B 1 314 ? 22.141 7.023 -11.258 1 97.62 314 ARG B C 1
ATOM 5235 O O . ARG B 1 314 ? 21.016 7.512 -11.406 1 97.62 314 ARG B O 1
ATOM 5242 N N . LEU B 1 315 ? 22.594 6.617 -10.102 1 98 315 LEU B N 1
ATOM 5243 C CA . LEU B 1 315 ? 21.797 6.777 -8.883 1 98 315 LEU B CA 1
ATOM 5244 C C . LEU B 1 315 ? 21.609 8.258 -8.555 1 98 315 LEU B C 1
ATOM 5246 O O . LEU B 1 315 ? 20.531 8.656 -8.102 1 98 315 LEU B O 1
ATOM 5250 N N . ASP B 1 316 ? 22.641 9.039 -8.805 1 97.62 316 ASP B N 1
ATOM 5251 C CA . ASP B 1 316 ? 22.547 10.484 -8.609 1 97.62 316 ASP B CA 1
ATOM 5252 C C . ASP B 1 316 ? 21.531 11.102 -9.57 1 97.62 316 ASP B C 1
ATOM 5254 O O . ASP B 1 316 ? 20.797 12.016 -9.203 1 97.62 316 ASP B O 1
ATOM 5258 N N . ARG B 1 317 ? 21.578 10.656 -10.734 1 97.38 317 ARG B N 1
ATOM 5259 C CA . ARG B 1 317 ? 20.625 11.133 -11.734 1 97.38 317 ARG B CA 1
ATOM 5260 C C . ARG B 1 317 ? 19.188 1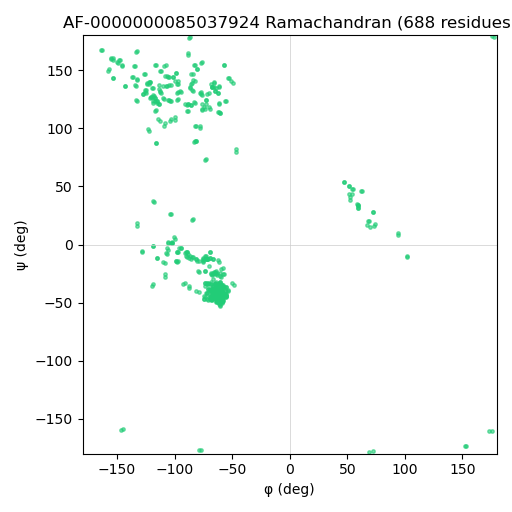0.812 -11.32 1 97.38 317 ARG B C 1
ATOM 5262 O O . ARG B 1 317 ? 18.297 11.641 -11.484 1 97.38 317 ARG B O 1
ATOM 5269 N N . LEU B 1 318 ? 18.984 9.617 -10.844 1 97.69 318 LEU B N 1
ATOM 5270 C CA . LEU B 1 318 ? 17.672 9.227 -10.336 1 97.69 318 LEU B CA 1
ATOM 5271 C C . LEU B 1 318 ? 17.234 10.164 -9.219 1 97.69 318 LEU B C 1
ATOM 5273 O O . LEU B 1 318 ? 16.062 10.586 -9.18 1 97.69 318 LEU B O 1
ATOM 5277 N N . GLN B 1 319 ? 18.188 10.461 -8.336 1 97.88 319 GLN B N 1
ATOM 5278 C CA . GLN B 1 319 ? 17.891 11.367 -7.23 1 97.88 319 GLN B CA 1
ATOM 5279 C C . GLN B 1 319 ? 17.469 12.742 -7.754 1 97.88 319 GLN B C 1
ATOM 5281 O O . GLN B 1 319 ? 16.531 13.352 -7.227 1 97.88 319 GLN B O 1
ATOM 5286 N N . GLN B 1 320 ? 18.094 13.234 -8.719 1 96.75 320 GLN B N 1
ATOM 5287 C CA . GLN B 1 320 ? 17.797 14.539 -9.289 1 96.75 320 GLN B CA 1
ATOM 5288 C C . GLN B 1 320 ? 16.422 14.555 -9.945 1 96.75 320 GLN B C 1
ATOM 5290 O O . GLN B 1 320 ? 15.664 15.516 -9.797 1 96.75 320 GLN B O 1
ATOM 5295 N N . ILE B 1 321 ? 16.078 13.508 -10.602 1 96.19 321 ILE B N 1
ATOM 5296 C CA . ILE B 1 321 ? 14.828 13.43 -11.367 1 96.19 321 ILE B CA 1
ATOM 5297 C C . ILE B 1 321 ? 13.648 13.281 -10.414 1 96.19 321 ILE B C 1
ATOM 5299 O O . ILE B 1 321 ? 12.617 13.938 -10.594 1 96.19 321 ILE B O 1
ATOM 5303 N N . PHE B 1 322 ? 13.797 12.43 -9.43 1 96.31 322 PHE B N 1
ATOM 5304 C CA . PHE B 1 322 ? 12.664 12.07 -8.578 1 96.31 322 PHE B CA 1
ATOM 5305 C C . PHE B 1 322 ? 12.695 12.859 -7.277 1 96.31 322 PHE B C 1
ATOM 5307 O O . PHE B 1 322 ? 11.711 12.883 -6.535 1 96.31 322 PHE B O 1
ATOM 5314 N N . GLN B 1 323 ? 13.844 13.531 -6.918 1 95.31 323 GLN B N 1
ATOM 5315 C CA . GLN B 1 323 ? 14.055 14.227 -5.652 1 95.31 323 GLN B CA 1
ATOM 5316 C C . GLN B 1 323 ? 13.914 13.281 -4.469 1 95.31 323 GLN B C 1
ATOM 5318 O O . GLN B 1 323 ? 13.297 13.633 -3.457 1 95.31 323 GLN B O 1
ATOM 5323 N N . LEU B 1 324 ? 14.273 12.055 -4.719 1 96.06 324 LEU B N 1
ATOM 5324 C CA . LEU B 1 324 ? 14.367 10.977 -3.74 1 96.06 324 LEU B CA 1
ATOM 5325 C C . LEU B 1 324 ? 15.742 10.305 -3.797 1 96.06 324 LEU B C 1
ATOM 5327 O O . LEU B 1 324 ? 16.219 9.938 -4.875 1 96.06 324 LEU B O 1
ATOM 5331 N N . ASP B 1 325 ? 16.344 10.188 -2.668 1 96.69 325 ASP B N 1
ATOM 5332 C CA . ASP B 1 325 ? 17.703 9.641 -2.604 1 96.69 325 ASP B CA 1
ATOM 5333 C C . ASP B 1 325 ? 17.688 8.125 -2.467 1 96.69 325 ASP B C 1
ATOM 5335 O O . ASP B 1 325 ? 17.281 7.594 -1.425 1 96.69 325 ASP B O 1
ATOM 5339 N N . PRO B 1 326 ? 18.203 7.406 -3.479 1 96.38 326 PRO B N 1
ATOM 5340 C CA . PRO B 1 326 ? 18.188 5.941 -3.434 1 96.38 326 PRO B CA 1
ATOM 5341 C C . PRO B 1 326 ? 18.984 5.379 -2.268 1 96.38 326 PRO B C 1
ATOM 5343 O O . PRO B 1 326 ? 18.844 4.203 -1.927 1 96.38 326 PRO B O 1
ATOM 5346 N N . HIS B 1 327 ? 19.812 6.207 -1.648 1 94.75 327 HIS B N 1
ATOM 5347 C CA . HIS B 1 327 ? 20.641 5.727 -0.548 1 94.75 327 HIS B CA 1
ATOM 5348 C C . HIS B 1 327 ? 19.922 5.875 0.788 1 94.75 327 HIS B C 1
ATOM 5350 O O . HIS B 1 327 ? 20.359 5.336 1.803 1 94.75 327 HIS B O 1
ATOM 5356 N N . GLN B 1 328 ? 18.844 6.555 0.803 1 95.31 328 GLN B N 1
ATOM 5357 C CA . GLN B 1 328 ? 18 6.668 1.983 1 95.31 328 GLN B CA 1
ATOM 5358 C C . GLN B 1 328 ? 16.875 5.629 1.958 1 95.31 328 GLN B C 1
ATOM 5360 O O . GLN B 1 328 ? 16.172 5.5 0.959 1 95.31 328 GLN B O 1
ATOM 5365 N N . THR B 1 329 ? 16.688 4.926 3.041 1 95.5 329 THR B N 1
ATOM 5366 C CA . THR B 1 329 ? 15.859 3.729 3.094 1 95.5 329 THR B CA 1
ATOM 5367 C C . THR B 1 329 ? 14.43 4.043 2.672 1 95.5 329 THR B C 1
ATOM 5369 O O . THR B 1 329 ? 13.891 3.42 1.753 1 95.5 329 THR B O 1
ATOM 5372 N N . LEU B 1 330 ? 13.859 5.047 3.254 1 94.5 330 LEU B N 1
ATOM 5373 C CA . LEU B 1 330 ? 12.461 5.344 2.965 1 94.5 330 LEU B CA 1
ATOM 5374 C C . LEU B 1 330 ? 12.305 5.895 1.552 1 94.5 330 LEU B C 1
ATOM 5376 O O . LEU B 1 330 ? 11.289 5.645 0.892 1 94.5 330 LEU B O 1
ATOM 5380 N N . ASP B 1 331 ? 13.273 6.723 1.118 1 95.75 331 ASP B N 1
ATOM 5381 C CA . ASP B 1 331 ? 13.258 7.211 -0.256 1 95.75 331 ASP B CA 1
ATOM 5382 C C . ASP B 1 331 ? 13.336 6.059 -1.254 1 95.75 331 ASP B C 1
ATOM 5384 O O . ASP B 1 331 ? 12.648 6.066 -2.277 1 95.75 331 ASP B O 1
ATOM 5388 N N . LEU B 1 332 ? 14.172 5.113 -0.918 1 96.88 332 LEU B N 1
ATOM 5389 C CA . LEU B 1 332 ? 14.312 3.945 -1.784 1 96.88 332 LEU B CA 1
ATOM 5390 C C . LEU B 1 332 ? 13 3.162 -1.847 1 96.88 332 LEU B C 1
ATOM 5392 O O . LEU B 1 332 ? 12.594 2.707 -2.92 1 96.88 332 LEU B O 1
ATOM 5396 N N . PHE B 1 333 ? 12.375 2.98 -0.685 1 96.12 333 PHE B N 1
ATOM 5397 C CA . PHE B 1 333 ? 11.086 2.303 -0.647 1 96.12 333 PHE B CA 1
ATOM 5398 C C . PHE B 1 333 ? 10.062 3.027 -1.521 1 96.12 333 PHE B C 1
ATOM 5400 O O . PHE B 1 333 ? 9.32 2.393 -2.27 1 96.12 333 PHE B O 1
ATOM 5407 N N . THR B 1 334 ? 10.109 4.324 -1.425 1 95.62 334 THR B N 1
ATOM 5408 C CA . THR B 1 334 ? 9.195 5.148 -2.205 1 95.62 334 THR B CA 1
ATOM 5409 C C . THR B 1 334 ? 9.445 4.973 -3.699 1 95.62 334 THR B C 1
ATOM 5411 O O . THR B 1 334 ? 8.508 4.758 -4.473 1 95.62 334 THR B O 1
ATOM 5414 N N . LEU B 1 335 ? 10.672 5.074 -4.066 1 96.5 335 LEU B N 1
ATOM 5415 C CA . LEU B 1 335 ? 11.055 4.879 -5.457 1 96.5 335 LEU B CA 1
ATOM 5416 C C . LEU B 1 335 ? 10.641 3.496 -5.949 1 96.5 335 LEU B C 1
ATOM 5418 O O . LEU B 1 335 ? 10.133 3.357 -7.07 1 96.5 335 LEU B O 1
ATOM 5422 N N . TYR B 1 336 ? 10.844 2.51 -5.109 1 96.38 336 TYR B N 1
ATOM 5423 C CA . TYR B 1 336 ? 10.531 1.133 -5.477 1 96.38 336 TYR B CA 1
ATOM 5424 C C . TYR B 1 336 ? 9.039 0.958 -5.734 1 96.38 336 TYR B C 1
ATOM 5426 O O . TYR B 1 336 ? 8.641 0.276 -6.68 1 96.38 336 TYR B O 1
ATOM 5434 N N . VAL B 1 337 ? 8.234 1.508 -4.895 1 95.88 337 VAL B N 1
ATOM 5435 C CA . VAL B 1 337 ? 6.793 1.424 -5.074 1 95.88 337 VAL B CA 1
ATOM 5436 C C . VAL B 1 337 ? 6.395 2.082 -6.395 1 95.88 337 VAL B C 1
ATOM 5438 O O . VAL B 1 337 ? 5.582 1.54 -7.145 1 95.88 337 VAL B O 1
ATOM 5441 N N . GLY B 1 338 ? 6.949 3.279 -6.645 1 95.12 338 GLY B N 1
ATOM 5442 C CA . GLY B 1 338 ? 6.715 3.893 -7.941 1 95.12 338 GLY B CA 1
ATOM 5443 C C . GLY B 1 338 ? 7.117 3.004 -9.102 1 95.12 338 GLY B C 1
ATOM 5444 O O . GLY B 1 338 ? 6.383 2.893 -10.094 1 95.12 338 GLY B O 1
ATOM 5445 N N . TYR B 1 339 ? 8.297 2.391 -8.961 1 95.38 339 TYR B N 1
ATOM 5446 C CA . TYR B 1 339 ? 8.82 1.456 -9.953 1 95.38 339 TYR B CA 1
ATOM 5447 C C . TYR B 1 339 ? 7.852 0.301 -10.18 1 95.38 339 TYR B C 1
ATOM 5449 O O . TYR B 1 339 ? 7.574 -0.069 -11.32 1 95.38 339 TYR B O 1
ATOM 5457 N N . LEU B 1 340 ? 7.301 -0.228 -9.109 1 94.75 340 LEU B N 1
ATOM 5458 C CA . LEU B 1 340 ? 6.371 -1.349 -9.188 1 94.75 340 LEU B CA 1
ATOM 5459 C C . LEU B 1 340 ? 5.125 -0.966 -9.984 1 94.75 340 LEU B C 1
ATOM 5461 O O . LEU B 1 340 ? 4.711 -1.697 -10.891 1 94.75 340 LEU B O 1
ATOM 5465 N N . TYR B 1 341 ? 4.559 0.15 -9.633 1 93.62 341 TYR B N 1
ATOM 5466 C CA . TYR B 1 341 ? 3.322 0.58 -10.281 1 93.62 341 TYR B CA 1
ATOM 5467 C C . TYR B 1 341 ? 3.564 0.919 -11.75 1 93.62 341 TYR B C 1
ATOM 5469 O O . TYR B 1 341 ? 2.705 0.675 -12.602 1 93.62 341 TYR B O 1
ATOM 5477 N N . PHE B 1 342 ? 4.668 1.457 -12.055 1 93.88 342 PHE B N 1
ATOM 5478 C CA . PHE B 1 342 ? 5.047 1.755 -13.43 1 93.88 342 PHE B CA 1
ATOM 5479 C C . PHE B 1 342 ? 5.145 0.476 -14.25 1 93.88 342 PHE B C 1
ATOM 5481 O O . PHE B 1 342 ? 4.582 0.393 -15.344 1 93.88 342 PHE B O 1
ATOM 5488 N N . LYS B 1 343 ? 5.832 -0.536 -13.688 1 92.56 343 LYS B N 1
ATOM 5489 C CA . LYS B 1 343 ? 6.039 -1.793 -14.406 1 92.56 343 LYS B CA 1
ATOM 5490 C C . LYS B 1 343 ? 4.734 -2.566 -14.547 1 92.56 343 LYS B C 1
ATOM 5492 O O . LYS B 1 343 ? 4.504 -3.221 -15.57 1 92.56 343 LYS B O 1
ATOM 5497 N N . ALA B 1 344 ? 3.963 -2.529 -13.539 1 90.25 344 ALA B N 1
ATOM 5498 C CA . ALA B 1 344 ? 2.719 -3.297 -13.539 1 90.25 344 ALA B CA 1
ATOM 5499 C C . ALA B 1 344 ? 1.697 -2.689 -14.492 1 90.25 344 ALA B C 1
ATOM 5501 O O . ALA B 1 344 ? 0.78 -3.375 -14.953 1 90.25 344 ALA B O 1
ATOM 5502 N N . ASP B 1 345 ? 1.664 -1.353 -14.664 1 80.19 345 ASP B N 1
ATOM 5503 C CA . ASP B 1 345 ? 0.723 -0.685 -15.555 1 80.19 345 ASP B CA 1
ATOM 5504 C C . ASP B 1 345 ? 1.042 -0.991 -17.016 1 80.19 345 ASP B C 1
ATOM 5506 O O . ASP B 1 345 ? 0.197 -0.806 -17.891 1 80.19 345 ASP B O 1
ATOM 5510 N N . LYS B 1 346 ? 2.1 -1.53 -17.312 1 69.38 346 LYS B N 1
ATOM 5511 C CA . LYS B 1 346 ? 2.445 -1.882 -18.688 1 69.38 346 LYS B CA 1
ATOM 5512 C C . LYS B 1 346 ? 1.835 -3.223 -19.094 1 69.38 346 LYS B C 1
ATOM 5514 O O . LYS B 1 346 ? 1.636 -4.094 -18.234 1 69.38 346 LYS B O 1
#

Organism: Levilactobacillus brevis (strain ATCC 367 / BCRC 12310 / CIP 105137 / JCM 1170 / LMG 11437 / NCIMB 947 / NCTC 947) (NCBI:txid387344)

Sequence (692 aa):
MKLDPKLAQDIVNKMMTQIPYNVNMMDDQGYIIASGDPQRLNTLHVGAVAAINQQTTLPMHDSYGDHGQPGVNMPIVFNDQIIGVIGITGDPEKVTPLASLLRVATELLLDQNQHNLQEKQYETTLNRFLYHWSQVTQQIDTNTNLLLEAQQLGIDILKPRAAIVLPKQTLPIGLLDATDFQFDLDTTTLIVLTALPATIARFTTYCQTGQHRLGIGLFDRNVGNSVRQARQTLRISQIFQRPDFIHYSQIAFIQALLDGHLHVTDLQQRFQKLASTANGRELIKTLGMFVRLNTNVLQTAAALHIHRNTLSYRLDRLQQIFQLDPHQTLDLFTLYVGYLYFKADKMKLDPKLAQDIVNKMMTQIPYNVNMMDDQGYIIASGDPQRLNTLHVGAVAAINQQTTLPMHDSYGDHGQPGVNMPIVFNDQIIGVIGITGDPEKVTPLASLLRVATELLLDQNQHNLQEKQYETTLNRFLYHWSQVTQQIDTNTNLLLEAQQLGIDILKPRAAIVLPKQTLPIGLLDATDFQFDLDTTTLIVLTALPATIARFTTYCQTGQHRLGIGLFDRNVGNSVRQARQTLRISQIFQRPDFIHYSQIAFIQALLDGHLHVTDLQQRFQKLASTANGRELIKTLGMFVRLNTNVLQTAAALHIHRNTLSYRLDRLQQIFQLDPHQTLDLFTLYVGYLYFKADK

Nearest PDB structures (foldseek):
  9f80-assembly1_A  TM=4.519E-01  e=2.825E-07  Mycobacterium tuberculosis H37Rv
  3onq-assembly1_B-2  TM=4.400E-01  e=1.696E-05  Bifidobacterium adolescentis ATCC 15703
  3onq-assembly3_D  TM=4.243E-01  e=7.000E-05  Bifidobacterium adolescentis ATCC 15703
  9f80-assembly1_A  TM=4.519E-01  e=3.263E-07  Mycobacterium tuberculosis H37Rv
  3onq-assembly1_B-2  TM=4.414E-01  e=1.386E-05  Bifidobacterium adolescentis ATCC 15703

Secondary structure (DSSP, 8-state):
----HHHHHHHHHHHHTT-SS-EEEE-TTSBEEEESSGGGTT-B-HHHHHHHHHTS-EEE-S--STT--SEEEEEEEETTEEEEEEEEES-HHHHHHHHHHHHHHHHHHHHHHHHHHHHHHHHHHHHHHHHHHHT--S-GGG-HHHHHHHHHHT--TTS-BEEEEEES-PPPTTSS-TT-EEEESSSSEEEEEES-HHHHHHHHHHHHHHT---EE---BSSHHHHHHHHHHHHHHHHHTT-TT--BHHHHHHHHHHHHTT-S-HHHHHHHHHHHTSHHHHHHHHHHHHHHHTTT-HHHHHHHHT--HHHHHHHHHHHHHHHS--TTSHHHHHHHHHHHHHHHHH-/----HHHHHHHHHHHHTT-SS-EEEE-TTSBEEEESSGGGTT-B-HHHHHHHHHTS-EEE-S--STT--SEEEEEEEETTEEEEEEEEES-HHHHHHHHHHHHHHHHHHHHHHHHHHHHHHHHHHHHHHHHHHHT--S-GGG-HHHHHHHHHHT--TTS-BEEEEEES-PPPTTSS-TT-EEEESSSSEEEEEES-HHHHHHHHHHHHHHT---EE---BSSHHHHHHHHHHHHHHHHHTT-TT--BHHHHHHHHHHHHTT-S-HHHHHHHHHHHTSHHHHHHHHHHHHHHHTTT-HHHHHHHHT--HHHHHHHHHHHHHHHS--TTSHHHHHHHHHHHHHHHHH-